Protein AF-0000000081155777 (afdb_homodimer)

Organism: Pinctada imbricata (NCBI:txid66713)

Solvent-accessible surface area (backbone atoms only — not comparable to full-atom values): 30854 Å² total; per-residue (Å²): 128,38,74,30,53,82,34,31,33,40,33,30,37,28,38,47,44,48,27,27,37,28,52,53,52,38,19,73,19,40,14,42,28,42,37,20,16,66,50,59,74,41,38,55,77,50,60,86,44,71,44,51,45,79,44,73,43,52,61,75,35,65,68,56,45,51,59,58,55,69,72,50,80,69,52,39,26,40,36,45,49,47,66,69,83,55,81,30,42,64,82,67,52,45,69,68,57,51,52,50,44,39,37,45,40,33,49,22,50,53,55,51,46,55,64,43,48,63,44,14,52,72,71,63,20,33,26,38,37,38,57,38,30,35,49,3,60,81,32,45,37,65,41,22,16,65,33,11,14,29,23,6,17,37,45,0,35,27,18,6,48,12,49,59,30,48,90,45,48,31,41,20,29,32,42,17,41,61,63,47,63,29,65,69,49,51,52,55,30,60,69,39,98,50,34,68,60,41,46,50,53,58,40,69,70,29,89,82,66,52,68,42,47,26,56,61,54,18,52,52,50,46,44,61,60,20,68,68,33,59,74,69,40,81,38,53,36,33,54,44,46,66,45,77,71,78,64,59,67,62,68,48,72,70,72,75,76,72,76,69,77,73,57,78,69,74,77,78,72,77,72,81,79,71,84,70,85,78,82,88,79,90,90,84,86,80,85,76,89,78,88,86,135,130,39,73,30,54,83,34,30,35,40,33,32,36,27,37,47,42,48,26,27,36,28,51,52,52,36,19,73,20,41,16,41,28,42,36,19,16,68,49,59,75,42,38,54,77,49,61,86,44,72,43,52,45,77,44,72,43,53,62,75,34,65,68,55,44,52,57,58,53,70,73,49,80,69,52,39,27,41,36,46,50,46,66,67,82,54,84,28,41,64,82,67,53,46,70,68,57,50,51,49,43,39,38,43,40,34,49,21,50,53,56,51,46,53,63,45,48,63,44,14,52,73,73,64,20,31,25,39,38,36,57,39,28,35,48,3,62,81,32,45,37,64,41,21,16,66,32,10,14,29,22,6,17,36,46,1,34,26,17,6,46,12,49,58,29,49,89,44,49,31,41,20,30,31,41,17,41,61,64,47,62,29,66,69,48,50,51,54,30,62,70,40,97,49,34,71,61,43,45,49,52,59,40,70,70,29,89,83,66,53,66,43,45,25,56,62,53,17,52,52,50,45,46,60,62,20,68,66,32,58,75,70,38,81,40,53,37,34,56,43,45,66,45,77,71,80,66,60,66,62,70,47,71,69,69,74,74,69,74,67,74,72,58,76,67,77,75,79,71,74,72,76,75,70,81,73,82,79,73,80,78,82,84,82,83,79,85,86,81,74,86,85,132

pLDDT: mean 81.3, std 27.98, range [16.39, 98.94]

InterPro domains:
  IPR002347 Short-chain dehydrogenase/reductase SDR [PF13561] (15-229)
  IPR002347 Short-chain dehydrogenase/reductase SDR [PR00080] (73-84)
  IPR002347 Short-chain dehydrogenase/reductase SDR [PR00080] (126-134)
  IPR002347 Short-chain dehydrogenase/reductase SDR [PR00080] (147-166)
  IPR002347 Short-chain dehydrogenase/reductase SDR [PR00081] (8-25)
  IPR002347 Short-chain dehydrogenase/reductase SDR [PR00081] (73-84)
  IPR002347 Short-chain dehydrogenase/reductase SDR [PR00081] (120-136)
  IPR002347 Short-chain dehydrogenase/reductase SDR [PR00081] (147-166)
  IPR002347 Short-chain dehydrogenase/reductase SDR [PR00081] (168-185)
  IPR002347 Short-chain dehydrogenase/reductase SDR [PR00081] (207-227)
  IPR020904 Short-chain dehydrogenase/reductase, conserved site [PS00061] (134-162)
  IPR036291 NAD(P)-binding domain superfamily [SSF51735] (5-228)
  IPR051122 SDR DHRS6-like [PTHR43477] (1-230)

Sequence (586 aa):
MGRLDGKVVVLSAAGQGIGRASAVAMAKEGAKVYATDINGELLKTLNGVQGIETHVLDVTKTDDVKAFLSKIDRIDVLFNCAGFVFNGTILDTEEKDWDFSFDLNVKSMWRTCKEVIPKMKKQGGGSIINMSSVASSKKGAPNRCVYGATKAAVIGLTKAMAADFVTDQIRCNCVCPGTVDTPSLQDRINALPDPTQARKDFESRQRIGRFCTAEEVANLVVFLASDEHVSAATSAGDILSTQHGRQSTSPYRLSRSTFGHNGPKPGHEDRPEGLPRTPKSLTSLSPNSNMKRMGRLDGKVVVLSAAGQGIGRASAVAMAKEGAKVYATDINGELLKTLNGVQGIETHVLDVTKTDDVKAFLSKIDRIDVLFNCAGFVFNGTILDTEEKDWDFSFDLNVKSMWRTCKEVIPKMKKQGGGSIINMSSVASSKKGAPNRCVYGATKAAVIGLTKAMAADFVTDQIRCNCVCPGTVDTPSLQDRINALPDPTQARKDFESRQRIGRFCTAEEVANLVVFLASDEHVSAATSAGDILSTQHGRQSTSPYRLSRSTFGHNGPKPGHEDRPEGLPRTPKSLTSLSPNSNMKR

Radius of gyration: 32.8 Å; Cα contacts (8 Å, |Δi|>4): 1182; chains: 2; bounding box: 137×126×71 Å

Nearest PDB structures (foldseek):
  2ag5-assembly1_D  TM=9.775E-01  e=7.693E-37  Homo sapiens
  8xwk-assembly1_A  TM=9.699E-01  e=6.962E-34  Herbaspirillum huttiense
  8y11-assembly2_B  TM=9.830E-01  e=3.034E-33  Herbaspirillum huttiense
  8y4b-assembly1_A  TM=9.631E-01  e=1.910E-32  Herbaspirillum huttiense
  8y11-assembly3_C  TM=9.743E-01  e=3.317E-32  Herbaspirillum huttiense

Foldseek 3Di:
DFLQAPAEEEEEPCLWFLNVLLQLLNVVSHYQYEYEYLDPVSCVVCPPRPNYDYDHADLLDLVRLLVVLVVPQAHAEYEYDWADFQFADPVPDDPVNLVVRLSTQPVSCVSNCVNHVVSQLVVQEHEYEHEAACLEPVDPDPRRHSNRPSSNNRLVVQQVVLVVCVVSHYAGEYEHEYAEPIPNVLVVLVPDPHSVVSVVVSQVPQPVSDHHYSNLSSVVSSCRRGCVCVVVPPARSWYAYPRVPDRPGPRPPPPPPPPVCVVPPPDPPPPDDDPDPDDDDDDDPDDDDDDDD/DFLQAPAEEEEEPCLWFLNVLLQLLNVVSHYQYEYEYLDPVSCCVCPPRPNYDYDRADLLDLVRLLVVLVVPQAHAEYEYDWADFQFADPVPDDPVNLVVRLSTQPVSCVSNCVNHVVSQLVVQEHEYEHEAACLEPVDPDPRRHSNRPSSNNRLVVQQVVCVVCVVSHYAGEYEHEYAEPIPNSLVVLVPDPHSVVSVVVSQVPQPVSDHHYSNLSSVVSSCRRGCVCVVVPPARSWYAYPRPPDRPGPRPPPPPPCPVCVVVPPDPPPPDPDPDDPDDDDDDDDDDDDDDD

Secondary structure (DSSP, 8-state):
--TTTT-EEEES--SSHHHHHHHHHHHHTT-EEEEEES-HHHHGGGTT-TTEEEEE--TT-HHHHHHHHHT-S--SEEEE-------B-GGG--HHHHHHHHIIIIIHHHHHHHHHHHHHHHHT-EEEEEE--SBTTTB--TTBHHHHHHHHHHHHHHHHHHHHHGGGTEEEEEEE--SEE-HHHHHHHHHSS-HHHHHHHHHHT-TTSSPEEHHHHHHHHHHHHSTHHHHH---TT-EEE--SS---------------------------S--------------------/--TTTT-EEEES--SSHHHHHHHHHHHHTT-EEEEEES-HHHHGGGTT-TTEEEEE--TT-HHHHHHHHHT-S--SEEEE-------B-GGG--HHHHHHHHIIIIIHHHHHHHHHHHHHHHHT-EEEEEE--SBTTTB--TTBHHHHHHHHHHHHHHHHHHHHHGGGTEEEEEEE--SEE-HHHHHHHHHSS-HHHHHHHHHHT-TTSSPEEHHHHHHHHHHHHSTHHHHH---TT-EEE--SS------------------------------------------------

Structure (mmCIF, N/CA/C/O backbone):
data_AF-0000000081155777-model_v1
#
loop_
_entity.id
_entity.type
_entity.pdbx_description
1 polymer 'Dehydrogenase/reductase SDR family member 6'
#
loop_
_atom_site.group_PDB
_atom_site.id
_atom_site.type_symbol
_atom_site.label_atom_id
_atom_site.label_alt_id
_atom_site.label_comp_id
_atom_site.label_asym_id
_atom_site.label_entity_id
_atom_site.label_seq_id
_atom_site.pdbx_PDB_ins_code
_atom_site.Cartn_x
_atom_site.Cartn_y
_atom_site.Cartn_z
_atom_site.occupancy
_atom_site.B_iso_or_equiv
_atom_site.auth_seq_id
_atom_site.auth_comp_id
_atom_site.auth_asym_id
_atom_site.auth_atom_id
_atom_site.pdbx_PDB_model_num
ATOM 1 N N . MET A 1 1 ? 5.086 -38.594 -5.727 1 76.31 1 MET A N 1
ATOM 2 C CA . MET A 1 1 ? 4.348 -37.562 -6.449 1 76.31 1 MET A CA 1
ATOM 3 C C . MET A 1 1 ? 4.77 -36.188 -5.992 1 76.31 1 MET A C 1
ATOM 5 O O . MET A 1 1 ? 5.176 -36 -4.844 1 76.31 1 MET A O 1
ATOM 9 N N . GLY A 1 2 ? 4.941 -35.312 -7.016 1 90.62 2 GLY A N 1
ATOM 10 C CA . GLY A 1 2 ? 5.441 -34 -6.645 1 90.62 2 GLY A CA 1
ATOM 11 C C . GLY A 1 2 ? 4.5 -33.25 -5.73 1 90.62 2 GLY A C 1
ATOM 12 O O . GLY A 1 2 ? 3.314 -33.562 -5.645 1 90.62 2 GLY A O 1
ATOM 13 N N . ARG A 1 3 ? 4.914 -32.375 -4.984 1 94.56 3 ARG A N 1
ATOM 14 C CA . ARG A 1 3 ? 4.18 -31.609 -3.986 1 94.56 3 ARG A CA 1
ATOM 15 C C . ARG A 1 3 ? 3.016 -30.859 -4.621 1 94.56 3 ARG A C 1
ATOM 17 O O . ARG A 1 3 ? 2.102 -30.406 -3.922 1 94.56 3 ARG A O 1
ATOM 24 N N . LEU A 1 4 ? 2.998 -30.719 -5.953 1 97.81 4 LEU A N 1
ATOM 25 C CA . LEU A 1 4 ? 1.962 -29.969 -6.648 1 97.81 4 LEU A CA 1
ATOM 26 C C . LEU A 1 4 ? 1.293 -30.812 -7.723 1 97.81 4 LEU A C 1
ATOM 28 O O . LEU A 1 4 ? 0.782 -30.281 -8.711 1 97.81 4 LEU A O 1
ATOM 32 N N . ASP A 1 5 ? 1.412 -32.125 -7.512 1 97.06 5 ASP A N 1
ATOM 33 C CA . ASP A 1 5 ? 0.818 -33.062 -8.477 1 97.06 5 ASP A CA 1
ATOM 34 C C . ASP A 1 5 ? -0.672 -32.781 -8.656 1 97.06 5 ASP A C 1
ATOM 36 O O . ASP A 1 5 ? -1.417 -32.688 -7.676 1 97.06 5 ASP A O 1
ATOM 40 N N . GLY A 1 6 ? -1.042 -32.562 -9.906 1 96.06 6 GLY A N 1
ATOM 41 C CA . GLY A 1 6 ? -2.445 -32.375 -10.234 1 96.06 6 GLY A CA 1
ATOM 42 C C . GLY A 1 6 ? -2.898 -30.922 -10.094 1 96.06 6 GLY A C 1
ATOM 43 O O . GLY A 1 6 ? -4.031 -30.578 -10.445 1 96.06 6 GLY A O 1
ATOM 44 N N . LYS A 1 7 ? -2.09 -30.031 -9.656 1 97.94 7 LYS A N 1
ATOM 45 C CA . LYS A 1 7 ? -2.465 -28.625 -9.477 1 97.94 7 LYS A CA 1
ATOM 46 C C . LYS A 1 7 ? -2.301 -27.844 -10.766 1 97.94 7 LYS A C 1
ATOM 48 O O . LYS A 1 7 ? -1.364 -28.078 -11.531 1 97.94 7 LYS A O 1
ATOM 53 N N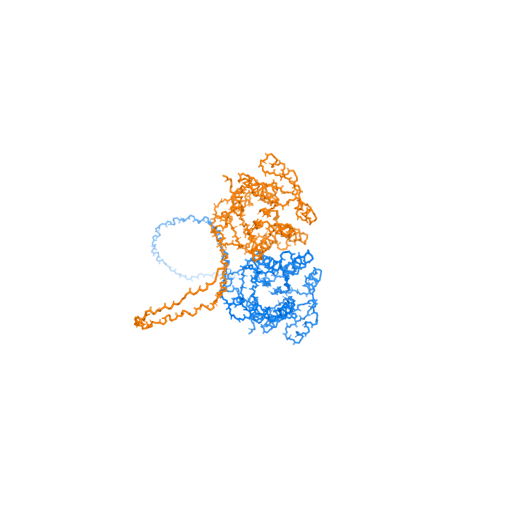 . VAL A 1 8 ? -3.195 -26.938 -10.984 1 98.81 8 VAL A N 1
ATOM 54 C CA . VAL A 1 8 ? -3.125 -26 -12.094 1 98.81 8 VAL A CA 1
ATOM 55 C C . VAL A 1 8 ? -2.654 -24.641 -11.594 1 98.81 8 VAL A C 1
ATOM 57 O O . VAL A 1 8 ? -3.277 -24.047 -10.703 1 98.81 8 VAL A O 1
ATOM 60 N N . VAL A 1 9 ? -1.564 -24.141 -12.188 1 98.88 9 VAL A N 1
ATOM 61 C CA . VAL A 1 9 ? -0.911 -22.906 -11.734 1 98.88 9 VAL A CA 1
ATOM 62 C C . VAL A 1 9 ? -0.937 -21.875 -12.844 1 98.88 9 VAL A C 1
ATOM 64 O O . VAL A 1 9 ? -0.709 -22.188 -14.016 1 98.88 9 VAL A O 1
ATOM 67 N N . VAL A 1 10 ? -1.254 -20.641 -12.492 1 98.94 10 VAL A N 1
ATOM 68 C CA . VAL A 1 10 ? -1.062 -19.484 -13.352 1 98.94 10 VAL A CA 1
ATOM 69 C C . VAL A 1 10 ? -0.068 -18.516 -12.711 1 98.94 10 VAL A C 1
ATOM 71 O O . VAL A 1 10 ? -0.162 -18.219 -11.516 1 98.94 10 VAL A O 1
ATOM 74 N N . LEU A 1 11 ? 0.939 -18.094 -13.469 1 98.81 11 LEU A N 1
ATOM 75 C CA . LEU A 1 11 ? 1.832 -17.078 -12.906 1 98.81 11 LEU A CA 1
ATOM 76 C C . LEU A 1 11 ? 2.217 -16.062 -13.961 1 98.81 11 LEU A C 1
ATOM 78 O O . LEU A 1 11 ? 2.188 -16.344 -15.164 1 98.81 11 LEU A O 1
ATOM 82 N N . SER A 1 12 ? 2.48 -14.812 -13.523 1 98.88 12 SER A N 1
ATOM 83 C CA . SER A 1 12 ? 2.902 -13.719 -14.383 1 98.88 12 SER A CA 1
ATOM 84 C C . SER A 1 12 ? 4.41 -13.492 -14.297 1 98.88 12 SER A C 1
ATOM 86 O O . SER A 1 12 ? 5.051 -13.922 -13.336 1 98.88 12 SER A O 1
ATOM 88 N N . ALA A 1 13 ? 4.957 -12.836 -15.336 1 98.69 13 ALA A N 1
ATOM 89 C CA . ALA A 1 13 ? 6.367 -12.484 -15.422 1 98.69 13 ALA A CA 1
ATOM 90 C C . ALA A 1 13 ? 7.254 -13.719 -15.336 1 98.69 13 ALA A C 1
ATOM 92 O O . ALA A 1 13 ? 8.188 -13.766 -14.531 1 98.69 13 ALA A O 1
ATOM 93 N N . ALA A 1 14 ? 6.957 -14.734 -16.172 1 98.75 14 ALA A N 1
ATOM 94 C CA . ALA A 1 14 ? 7.625 -16.031 -16.094 1 98.75 14 ALA A CA 1
ATOM 95 C C . ALA A 1 14 ? 8.859 -16.062 -17 1 98.75 14 ALA A C 1
ATOM 97 O O . ALA A 1 14 ? 9.578 -17.062 -17.031 1 98.75 14 ALA A O 1
ATOM 98 N N . GLY A 1 15 ? 9.125 -14.992 -17.688 1 98.19 15 GLY A N 1
ATOM 99 C CA . GLY A 1 15 ? 10.141 -15.008 -18.734 1 98.19 15 GLY A CA 1
ATOM 100 C C . GLY A 1 15 ? 11.555 -15.023 -18.188 1 98.19 15 GLY A C 1
ATOM 101 O O . GLY A 1 15 ? 12.492 -15.43 -18.875 1 98.19 15 GLY A O 1
ATOM 102 N N . GLN A 1 16 ? 11.758 -14.562 -16.984 1 96.56 16 GLN A N 1
ATOM 103 C CA . GLN A 1 16 ? 13.086 -14.508 -16.391 1 96.56 16 GLN A CA 1
ATOM 104 C C . GLN A 1 16 ? 13.008 -14.406 -14.867 1 96.56 16 GLN A C 1
ATOM 106 O O . GLN A 1 16 ? 11.914 -14.336 -14.305 1 96.56 16 GLN A O 1
ATOM 111 N N . GLY A 1 17 ? 14.117 -14.555 -14.25 1 97.56 17 GLY A N 1
ATOM 112 C CA . GLY A 1 17 ? 14.234 -14.266 -12.828 1 97.56 17 GLY A CA 1
ATOM 113 C C . GLY A 1 17 ? 13.398 -15.188 -11.961 1 97.56 17 GLY A C 1
ATOM 114 O O . GLY A 1 17 ? 13.406 -16.406 -12.148 1 97.56 17 GLY A O 1
ATOM 115 N N . ILE A 1 18 ? 12.75 -14.562 -11 1 97.75 18 ILE A N 1
ATOM 116 C CA . ILE A 1 18 ? 11.992 -15.297 -9.992 1 97.75 18 ILE A CA 1
ATOM 117 C C . ILE A 1 18 ? 10.828 -16.031 -10.648 1 97.75 18 ILE A C 1
ATOM 119 O O . ILE A 1 18 ? 10.547 -17.188 -10.328 1 97.75 18 ILE A O 1
ATOM 123 N N . GLY A 1 19 ? 10.172 -15.344 -11.586 1 98.69 19 GLY A N 1
ATOM 124 C CA . GLY A 1 19 ? 9.039 -15.953 -12.266 1 98.69 19 GLY A CA 1
ATOM 125 C C . GLY A 1 19 ? 9.406 -17.219 -13.023 1 98.69 19 GLY A C 1
ATOM 126 O O . GLY A 1 19 ? 8.734 -18.234 -12.898 1 98.69 19 GLY A O 1
ATOM 127 N N . ARG A 1 20 ? 10.484 -17.141 -13.742 1 98.75 20 ARG A N 1
ATOM 128 C CA . ARG A 1 20 ? 10.93 -18.297 -14.5 1 98.75 20 ARG A CA 1
ATOM 129 C C . ARG A 1 20 ? 11.312 -19.438 -13.57 1 98.75 20 ARG A C 1
ATOM 131 O O . ARG A 1 20 ? 10.914 -20.594 -13.781 1 98.75 20 ARG A O 1
ATOM 138 N N . ALA A 1 21 ? 12.109 -19.109 -12.539 1 98.56 21 ALA A N 1
ATOM 139 C CA . ALA A 1 21 ? 12.531 -20.125 -11.57 1 98.56 21 ALA A CA 1
ATOM 140 C C . ALA A 1 21 ? 11.32 -20.781 -10.914 1 98.56 21 ALA A C 1
ATOM 142 O O . ALA A 1 21 ? 11.312 -22 -10.695 1 98.56 21 ALA A O 1
ATOM 143 N N . SER A 1 22 ? 10.32 -20 -10.617 1 98.75 22 SER A N 1
ATOM 144 C CA . SER A 1 22 ? 9.117 -20.531 -9.969 1 98.75 22 SER A CA 1
ATOM 145 C C . SER A 1 22 ? 8.328 -21.422 -10.914 1 98.75 22 SER A C 1
ATOM 147 O O . SER A 1 22 ? 7.832 -22.484 -10.508 1 98.75 22 SER A O 1
ATOM 149 N N . ALA A 1 23 ? 8.219 -21.016 -12.156 1 98.88 23 ALA A N 1
ATOM 150 C CA . ALA A 1 23 ? 7.523 -21.828 -13.148 1 98.88 23 ALA A CA 1
ATOM 151 C C . ALA A 1 23 ? 8.164 -23.203 -13.266 1 98.88 23 ALA A C 1
ATOM 153 O O . ALA A 1 23 ? 7.469 -24.234 -13.211 1 98.88 23 ALA A O 1
ATOM 154 N N . VAL A 1 24 ? 9.453 -23.203 -13.375 1 98.75 24 VAL A N 1
ATOM 155 C CA . VAL A 1 24 ? 10.195 -24.453 -13.547 1 98.75 24 VAL A CA 1
ATOM 156 C C . VAL A 1 24 ? 10.062 -25.312 -12.289 1 98.75 24 VAL A C 1
ATOM 158 O O . VAL A 1 24 ? 9.812 -26.516 -12.383 1 98.75 24 VAL A O 1
ATOM 161 N N . ALA A 1 25 ? 10.219 -24.688 -11.141 1 98.62 25 ALA A N 1
ATOM 162 C CA . ALA A 1 25 ? 10.156 -25.422 -9.875 1 98.62 25 ALA A CA 1
ATOM 163 C C . ALA A 1 25 ? 8.781 -26.047 -9.68 1 98.62 25 ALA A C 1
ATOM 165 O O . ALA A 1 25 ? 8.672 -27.203 -9.242 1 98.62 25 ALA A O 1
ATOM 166 N N . MET A 1 26 ? 7.715 -25.328 -9.984 1 98.75 26 MET A N 1
ATOM 167 C CA . MET A 1 26 ? 6.363 -25.844 -9.781 1 98.75 26 MET A CA 1
ATOM 168 C C . MET A 1 26 ? 6.051 -26.953 -10.773 1 98.75 26 MET A C 1
ATOM 170 O O . MET A 1 26 ? 5.395 -27.938 -10.422 1 98.75 26 MET A O 1
ATOM 174 N N . ALA A 1 27 ? 6.531 -26.844 -11.969 1 98.62 27 ALA A N 1
ATOM 175 C CA . ALA A 1 27 ? 6.359 -27.906 -12.953 1 98.62 27 ALA A CA 1
ATOM 176 C C . ALA A 1 27 ? 7.078 -29.172 -12.523 1 98.62 27 ALA A C 1
ATOM 178 O O . ALA A 1 27 ? 6.535 -30.281 -12.648 1 98.62 27 ALA A O 1
ATOM 179 N N . LYS A 1 28 ? 8.25 -29 -12.016 1 98.19 28 LYS A N 1
ATOM 180 C CA . LYS A 1 28 ? 9.039 -30.125 -11.531 1 98.19 28 LYS A CA 1
ATOM 181 C C . LYS A 1 28 ? 8.305 -30.875 -10.422 1 98.19 28 LYS A C 1
ATOM 183 O O . LYS A 1 28 ? 8.469 -32.094 -10.266 1 98.19 28 LYS A O 1
ATOM 188 N N . GLU A 1 29 ? 7.504 -30.156 -9.734 1 98.12 29 GLU A N 1
ATOM 189 C CA . GLU A 1 29 ? 6.758 -30.734 -8.625 1 98.12 29 GLU A CA 1
ATOM 190 C C . GLU A 1 29 ? 5.43 -31.328 -9.094 1 98.12 29 GLU A C 1
ATOM 192 O O . GLU A 1 29 ? 4.594 -31.719 -8.281 1 98.12 29 GLU A O 1
ATOM 197 N N . GLY A 1 30 ? 5.137 -31.281 -10.383 1 98.19 30 GLY A N 1
ATOM 198 C CA . GLY A 1 30 ? 4.016 -32.031 -10.93 1 98.19 30 GLY A CA 1
ATOM 199 C C . GLY A 1 30 ? 2.861 -31.141 -11.359 1 98.19 30 GLY A C 1
ATOM 200 O O . GLY A 1 30 ? 1.842 -31.641 -11.852 1 98.19 30 GLY A O 1
ATOM 201 N N . ALA A 1 31 ? 2.977 -29.844 -11.297 1 98.62 31 ALA A N 1
ATOM 202 C CA . ALA A 1 31 ? 1.897 -28.922 -11.648 1 98.62 31 ALA A CA 1
ATOM 203 C C . ALA A 1 31 ? 1.806 -28.734 -13.164 1 98.62 31 ALA A C 1
ATOM 205 O O . ALA A 1 31 ? 2.797 -28.906 -13.875 1 98.62 31 ALA A O 1
ATOM 206 N N . LYS A 1 32 ? 0.626 -28.484 -13.609 1 98.69 32 LYS A N 1
ATOM 207 C CA . LYS A 1 32 ? 0.442 -27.844 -14.914 1 98.69 32 LYS A CA 1
ATOM 208 C C . LYS A 1 32 ? 0.545 -26.328 -14.789 1 98.69 32 LYS A C 1
ATOM 210 O O . LYS A 1 32 ? -0.284 -25.688 -14.141 1 98.69 32 LYS A O 1
ATOM 215 N N . VAL A 1 33 ? 1.52 -25.766 -15.469 1 98.88 33 VAL A N 1
ATOM 216 C CA . VAL A 1 33 ? 1.831 -24.359 -15.242 1 98.88 33 VAL A CA 1
ATOM 217 C C . VAL A 1 33 ? 1.502 -23.547 -16.5 1 98.88 33 VAL A C 1
ATOM 219 O O . VAL A 1 33 ? 2.037 -23.828 -17.578 1 98.88 33 VAL A O 1
ATOM 222 N N . TYR A 1 34 ? 0.561 -22.609 -16.391 1 98.88 34 TYR A N 1
ATOM 223 C CA . TYR A 1 34 ? 0.386 -21.547 -17.375 1 98.88 34 TYR A CA 1
ATOM 224 C C . TYR A 1 34 ? 1.299 -20.375 -17.078 1 98.88 34 TYR A C 1
ATOM 226 O O . TYR A 1 34 ? 1.019 -19.578 -16.172 1 98.88 34 TYR A O 1
ATOM 234 N N . ALA A 1 35 ? 2.383 -20.312 -17.812 1 98.94 35 ALA A N 1
ATOM 235 C CA . ALA A 1 35 ? 3.408 -19.297 -17.625 1 98.94 35 ALA A CA 1
ATOM 236 C C . ALA A 1 35 ? 3.184 -18.109 -18.547 1 98.94 35 ALA A C 1
ATOM 238 O O . ALA A 1 35 ? 3.176 -18.266 -19.781 1 98.94 35 ALA A O 1
ATOM 239 N N . THR A 1 36 ? 3.002 -16.859 -17.953 1 98.94 36 THR A N 1
ATOM 240 C CA . THR A 1 36 ? 2.711 -15.695 -18.797 1 98.94 36 THR A CA 1
ATOM 241 C C . THR A 1 36 ? 3.797 -14.633 -18.641 1 98.94 36 THR A C 1
ATOM 243 O O . THR A 1 36 ? 4.496 -14.594 -17.625 1 98.94 36 THR A O 1
ATOM 246 N N . ASP A 1 37 ? 3.975 -13.898 -19.609 1 98.81 37 ASP A N 1
ATOM 247 C CA . ASP A 1 37 ? 4.848 -12.727 -19.672 1 98.81 37 ASP A CA 1
ATOM 248 C C . ASP A 1 37 ? 4.473 -11.82 -20.844 1 98.81 37 ASP A C 1
ATOM 250 O O . ASP A 1 37 ? 3.922 -12.281 -21.844 1 98.81 37 ASP A O 1
ATOM 254 N N . ILE A 1 38 ? 4.723 -10.547 -20.656 1 98.69 38 ILE A N 1
ATOM 255 C CA . ILE A 1 38 ? 4.461 -9.641 -21.766 1 98.69 38 ILE A CA 1
ATOM 256 C C . ILE A 1 38 ? 5.516 -9.836 -22.844 1 98.69 38 ILE A C 1
ATOM 258 O O . ILE A 1 38 ? 5.25 -9.594 -24.031 1 98.69 38 ILE A O 1
ATOM 262 N N . ASN A 1 39 ? 6.707 -10.305 -22.5 1 98.31 39 ASN A N 1
ATOM 263 C CA . ASN A 1 39 ? 7.812 -10.539 -23.438 1 98.31 39 ASN A CA 1
ATOM 264 C C . ASN A 1 39 ? 7.805 -11.969 -23.969 1 98.31 39 ASN A C 1
ATOM 266 O O . ASN A 1 39 ? 8.336 -12.875 -23.328 1 98.31 39 ASN A O 1
ATOM 270 N N . GLY A 1 40 ? 7.355 -12.125 -25.188 1 98.19 40 GLY A N 1
ATOM 271 C CA . GLY A 1 40 ? 7.266 -13.445 -25.797 1 98.19 40 GLY A CA 1
ATOM 272 C C . GLY A 1 40 ? 8.617 -14.078 -26.047 1 98.19 40 GLY A C 1
ATOM 273 O O . GLY A 1 40 ? 8.75 -15.305 -26.016 1 98.19 40 GLY A O 1
ATOM 274 N N . GLU A 1 41 ? 9.633 -13.25 -26.266 1 98.38 41 GLU A N 1
ATOM 275 C CA . GLU A 1 41 ? 10.969 -13.773 -26.531 1 98.38 41 GLU A CA 1
ATOM 276 C C . GLU A 1 41 ? 11.547 -14.445 -25.281 1 98.38 41 GLU A C 1
ATOM 278 O O . GLU A 1 41 ? 12.172 -15.508 -25.375 1 98.38 41 GLU A O 1
ATOM 283 N N . LEU A 1 42 ? 11.32 -13.883 -24.109 1 98 42 LEU A N 1
ATOM 284 C CA . LEU A 1 42 ? 11.805 -14.469 -22.859 1 98 42 LEU A CA 1
ATOM 285 C C . LEU A 1 42 ? 11.07 -15.766 -22.562 1 98 42 LEU A C 1
ATOM 287 O O . LEU A 1 42 ? 11.656 -16.688 -21.984 1 98 42 LEU A O 1
ATOM 291 N N . LEU A 1 43 ? 9.859 -15.898 -22.984 1 98.56 43 LEU A N 1
ATOM 292 C CA . LEU A 1 43 ? 9.047 -17.078 -22.703 1 98.56 43 LEU A CA 1
ATOM 293 C C . LEU A 1 43 ? 9.586 -18.297 -23.453 1 98.56 43 LEU A C 1
ATOM 295 O O . LEU A 1 43 ? 9.352 -19.438 -23.047 1 98.56 43 LEU A O 1
ATOM 299 N N . LYS A 1 44 ? 10.266 -18.031 -24.5 1 97.94 44 LYS A N 1
ATOM 300 C CA . LYS A 1 44 ? 10.781 -19.125 -25.328 1 97.94 44 LYS A CA 1
ATOM 301 C C . LYS A 1 44 ? 11.75 -20 -24.547 1 97.94 44 LYS A C 1
ATOM 303 O O . LYS A 1 44 ? 11.93 -21.172 -24.859 1 97.94 44 LYS A O 1
ATOM 308 N N . THR A 1 45 ? 12.328 -19.391 -23.531 1 96.06 45 THR A N 1
ATOM 309 C CA . THR A 1 45 ? 13.266 -20.141 -22.703 1 96.06 45 THR A CA 1
ATOM 310 C C . THR A 1 45 ? 12.547 -21.266 -21.938 1 96.06 45 THR A C 1
ATOM 312 O O . THR A 1 45 ? 13.195 -22.172 -21.422 1 96.06 45 THR A O 1
ATOM 315 N N . LEU A 1 46 ? 11.273 -21.234 -21.859 1 98.31 46 LEU A N 1
ATOM 316 C CA . LEU A 1 46 ? 10.484 -22.219 -21.141 1 98.31 46 LEU A CA 1
ATOM 317 C C . LEU A 1 46 ? 9.898 -23.25 -22.094 1 98.31 46 LEU A C 1
ATOM 319 O O . LEU A 1 46 ? 9.273 -24.234 -21.672 1 98.31 46 LEU A O 1
ATOM 323 N N . ASN A 1 47 ? 10.156 -22.969 -23.328 1 93.94 47 ASN A N 1
ATOM 324 C CA . ASN A 1 47 ? 9.633 -23.906 -24.312 1 93.94 47 ASN A CA 1
ATOM 325 C C . ASN A 1 47 ? 10.227 -25.297 -24.109 1 93.94 47 ASN A C 1
ATOM 327 O O . ASN A 1 47 ? 11.43 -25.453 -23.922 1 93.94 47 ASN A O 1
ATOM 331 N N . GLY A 1 48 ? 9.367 -26.359 -24.109 1 92.81 48 GLY A N 1
ATOM 332 C CA . GLY A 1 48 ? 9.828 -27.75 -24 1 92.81 48 GLY A CA 1
ATOM 333 C C . GLY A 1 48 ? 9.914 -28.234 -22.578 1 92.81 48 GLY A C 1
ATOM 334 O O . GLY A 1 48 ? 10.125 -29.438 -22.344 1 92.81 48 GLY A O 1
ATOM 335 N N . VAL A 1 49 ? 9.836 -27.328 -21.641 1 96.75 49 VAL A N 1
ATOM 336 C CA . VAL A 1 49 ? 9.789 -27.781 -20.25 1 96.75 49 VAL A CA 1
ATOM 337 C C . VAL A 1 49 ? 8.461 -28.469 -19.984 1 96.75 49 VAL A C 1
ATOM 339 O O . VAL A 1 49 ? 7.391 -27.891 -20.156 1 96.75 49 VAL A O 1
ATOM 342 N N . GLN A 1 50 ? 8.539 -29.719 -19.578 1 97.38 50 GLN A N 1
ATOM 343 C CA . GLN A 1 50 ? 7.336 -30.5 -19.344 1 97.38 50 GLN A CA 1
ATOM 344 C C . GLN A 1 50 ? 6.449 -29.859 -18.281 1 97.38 50 GLN A C 1
ATOM 346 O O . GLN A 1 50 ? 6.934 -29.422 -17.234 1 97.38 50 GLN A O 1
ATOM 351 N N . GLY A 1 51 ? 5.203 -29.734 -18.578 1 98.19 51 GLY A N 1
ATOM 352 C CA . GLY A 1 51 ? 4.234 -29.219 -17.625 1 98.19 51 GLY A CA 1
ATOM 353 C C . GLY A 1 51 ? 4 -27.734 -17.734 1 98.19 51 GLY A C 1
ATOM 354 O O . GLY A 1 51 ? 3.143 -27.172 -17.047 1 98.19 51 GLY A O 1
ATOM 355 N N . ILE A 1 52 ? 4.734 -27.078 -18.656 1 98.81 52 ILE A N 1
ATOM 356 C CA . ILE A 1 52 ? 4.605 -25.625 -18.766 1 98.81 52 ILE A CA 1
ATOM 357 C C . ILE A 1 52 ? 4.004 -25.266 -20.125 1 98.81 52 ILE A C 1
ATOM 359 O O . ILE A 1 52 ? 4.445 -25.75 -21.156 1 98.81 52 ILE A O 1
ATOM 363 N N . GLU A 1 53 ? 2.996 -24.516 -20.109 1 98.44 53 GLU A N 1
ATOM 364 C CA . GLU A 1 53 ? 2.428 -23.844 -21.281 1 98.44 53 GLU A CA 1
ATOM 365 C C . GLU A 1 53 ? 2.631 -22.328 -21.188 1 98.44 53 GLU A C 1
ATOM 367 O O . GLU A 1 53 ? 2.301 -21.703 -20.188 1 98.44 53 GLU A O 1
ATOM 372 N N . THR A 1 54 ? 3.176 -21.703 -22.25 1 98.69 54 THR A N 1
ATOM 373 C CA . THR A 1 54 ? 3.496 -20.281 -22.219 1 98.69 54 THR A CA 1
ATOM 374 C C . THR A 1 54 ? 2.424 -19.453 -22.922 1 98.69 54 THR A C 1
ATOM 376 O O . THR A 1 54 ? 1.824 -19.922 -23.906 1 98.69 54 THR A O 1
ATOM 379 N N . HIS A 1 55 ? 2.135 -18.219 -22.422 1 98.62 55 HIS A N 1
ATOM 380 C CA . HIS A 1 55 ? 1.201 -17.266 -23.016 1 98.62 55 HIS A CA 1
ATOM 381 C C . HIS A 1 55 ? 1.704 -15.836 -22.875 1 98.62 55 HIS A C 1
ATOM 383 O O . HIS A 1 55 ? 2.113 -15.422 -21.781 1 98.62 55 HIS A O 1
ATOM 389 N N . VAL A 1 56 ? 1.713 -15.07 -23.984 1 98.81 56 VAL A N 1
ATOM 390 C CA . VAL A 1 56 ? 1.999 -13.641 -23.891 1 98.81 56 VAL A CA 1
ATOM 391 C C . VAL A 1 56 ? 0.812 -12.914 -23.266 1 98.81 56 VAL A C 1
ATOM 393 O O . VAL A 1 56 ? -0.325 -13.062 -23.719 1 98.81 56 VAL A O 1
ATOM 396 N N . LEU A 1 57 ? 1.049 -12.141 -22.203 1 98.88 57 LEU A N 1
ATOM 397 C CA . LEU A 1 57 ? -0.026 -11.461 -21.484 1 98.88 57 LEU A CA 1
ATOM 398 C C . LEU A 1 57 ? 0.463 -10.141 -20.891 1 98.88 57 LEU A C 1
ATOM 400 O O . LEU A 1 57 ? 1.499 -10.102 -20.234 1 98.88 57 LEU A O 1
ATOM 404 N N . ASP A 1 58 ? -0.204 -9.117 -21.25 1 98.88 58 ASP A N 1
ATOM 405 C CA . ASP A 1 58 ? -0.038 -7.836 -20.562 1 98.88 58 ASP A CA 1
ATOM 406 C C . ASP A 1 58 ? -1.005 -7.711 -19.391 1 98.88 58 ASP A C 1
ATOM 408 O O . ASP A 1 58 ? -2.193 -7.441 -19.578 1 98.88 58 ASP A O 1
ATOM 412 N N . VAL A 1 59 ? -0.476 -7.844 -18.172 1 98.88 59 VAL A N 1
ATOM 413 C CA . VAL A 1 59 ? -1.323 -7.906 -16.984 1 98.88 59 VAL A CA 1
ATOM 414 C C . VAL A 1 59 ? -1.867 -6.516 -16.656 1 98.88 59 VAL A C 1
ATOM 416 O O . VAL A 1 59 ? -2.699 -6.355 -15.766 1 98.88 59 VAL A O 1
ATOM 419 N N . THR A 1 60 ? -1.416 -5.449 -17.375 1 98.69 60 THR A N 1
ATOM 420 C CA . THR A 1 60 ? -1.938 -4.105 -17.156 1 98.69 60 THR A CA 1
ATOM 421 C C . THR A 1 60 ? -3.166 -3.857 -18.031 1 98.69 60 THR A C 1
ATOM 423 O O . THR A 1 60 ? -3.762 -2.779 -17.984 1 98.69 60 THR A O 1
ATOM 426 N N . LYS A 1 61 ? -3.553 -4.805 -18.797 1 98.69 61 LYS A N 1
ATOM 427 C CA . LYS A 1 61 ? -4.738 -4.691 -19.641 1 98.69 61 LYS A CA 1
ATOM 428 C C . LYS A 1 61 ? -5.863 -5.586 -19.125 1 98.69 61 LYS A C 1
ATOM 430 O O . LYS A 1 61 ? -5.816 -6.805 -19.297 1 98.69 61 LYS A O 1
ATOM 435 N N . THR A 1 62 ? -6.871 -4.969 -18.688 1 98.31 62 THR A N 1
ATOM 436 C CA . THR A 1 62 ? -7.977 -5.668 -18.031 1 98.31 62 THR A CA 1
ATOM 437 C C . THR A 1 62 ? -8.625 -6.668 -18.984 1 98.31 62 THR A C 1
ATOM 439 O O . THR A 1 62 ? -8.867 -7.816 -18.609 1 98.31 62 THR A O 1
ATOM 442 N N . ASP A 1 63 ? -8.852 -6.285 -20.156 1 98.25 63 ASP A N 1
ATOM 443 C CA . ASP A 1 63 ? -9.531 -7.145 -21.125 1 98.25 63 ASP A CA 1
ATOM 444 C C . ASP A 1 63 ? -8.664 -8.344 -21.5 1 98.25 63 ASP A C 1
ATOM 446 O O . ASP A 1 63 ? -9.172 -9.445 -21.703 1 98.25 63 ASP A O 1
ATOM 450 N N . ASP A 1 64 ? -7.348 -8.148 -21.594 1 98.62 64 ASP A N 1
ATOM 451 C CA . ASP A 1 64 ? -6.434 -9.25 -21.891 1 98.62 64 ASP A CA 1
ATOM 452 C C . ASP A 1 64 ? -6.426 -10.281 -20.766 1 98.62 64 ASP A C 1
ATOM 454 O O . ASP A 1 64 ? -6.438 -11.484 -21.016 1 98.62 64 ASP A O 1
ATOM 458 N N . VAL A 1 65 ? -6.422 -9.797 -19.547 1 98.81 65 VAL A N 1
ATOM 459 C CA . VAL A 1 65 ? -6.41 -10.672 -18.391 1 98.81 65 VAL A CA 1
ATOM 460 C C . VAL A 1 65 ? -7.699 -11.484 -18.328 1 98.81 65 VAL A C 1
ATOM 462 O O . VAL A 1 65 ? -7.66 -12.711 -18.156 1 98.81 65 VAL A O 1
ATOM 465 N N . LYS A 1 66 ? -8.781 -10.836 -18.547 1 98.44 66 LYS A N 1
ATOM 466 C CA . LYS A 1 66 ? -10.07 -11.516 -18.547 1 98.44 66 LYS A CA 1
ATOM 467 C C . LYS A 1 66 ? -10.133 -12.594 -19.625 1 98.44 66 LYS A C 1
ATOM 469 O O . LYS A 1 66 ? -10.547 -13.727 -19.359 1 98.44 66 LYS A O 1
ATOM 474 N N . ALA A 1 67 ? -9.742 -12.219 -20.797 1 98.69 67 ALA A N 1
ATOM 475 C CA . ALA A 1 67 ? -9.789 -13.141 -21.938 1 98.69 67 ALA A CA 1
ATOM 476 C C . ALA A 1 67 ? -8.898 -14.352 -21.688 1 98.69 67 ALA A C 1
ATOM 478 O O . ALA A 1 67 ? -9.312 -15.492 -21.938 1 98.69 67 ALA A O 1
ATOM 479 N N . PHE A 1 68 ? -7.738 -14.172 -21.219 1 98.81 68 PHE A N 1
ATOM 480 C CA . PHE A 1 68 ? -6.781 -15.25 -20.984 1 98.81 68 PHE A CA 1
ATOM 481 C C . PHE A 1 68 ? -7.297 -16.203 -19.906 1 98.81 68 PHE A C 1
ATOM 483 O O . PHE A 1 68 ? -7.324 -17.406 -20.094 1 98.81 68 PHE A O 1
ATOM 490 N N . LEU A 1 69 ? -7.766 -15.656 -18.75 1 98.81 69 LEU A N 1
ATOM 491 C CA . LEU A 1 69 ? -8.148 -16.469 -17.594 1 98.81 69 LEU A CA 1
ATOM 492 C C . LEU A 1 69 ? -9.477 -17.172 -17.844 1 98.81 69 LEU A C 1
ATOM 494 O O . LEU A 1 69 ? -9.758 -18.219 -17.25 1 98.81 69 LEU A O 1
ATOM 498 N N . SER A 1 70 ? -10.312 -16.609 -18.766 1 98.44 70 SER A N 1
ATOM 499 C CA . SER A 1 70 ? -11.578 -17.25 -19.109 1 98.44 70 SER A CA 1
ATOM 500 C C . SER A 1 70 ? -11.359 -18.609 -19.766 1 98.44 70 SER A C 1
ATOM 502 O O . SER A 1 70 ? -12.234 -19.469 -19.734 1 98.44 70 SER A O 1
ATOM 504 N N . LYS A 1 71 ? -10.18 -18.828 -20.312 1 98.06 71 LYS A N 1
ATOM 505 C CA . LYS A 1 71 ? -9.875 -20.062 -21.047 1 98.06 71 LYS A CA 1
ATOM 506 C C . LYS A 1 71 ? -9.438 -21.172 -20.094 1 98.06 71 LYS A C 1
ATOM 508 O O . LYS A 1 71 ? -9.32 -22.328 -20.5 1 98.06 71 LYS A O 1
ATOM 513 N N . ILE A 1 72 ? -9.117 -20.859 -18.891 1 98.38 72 ILE A N 1
ATOM 514 C CA . ILE A 1 72 ? -8.641 -21.828 -17.906 1 98.38 72 ILE A CA 1
ATOM 515 C C . ILE A 1 72 ? -9.75 -22.125 -16.891 1 98.38 72 ILE A C 1
ATOM 517 O O . ILE A 1 72 ? -10.125 -21.25 -16.094 1 98.38 72 ILE A O 1
ATOM 521 N N . ASP A 1 73 ? -10.258 -23.281 -16.875 1 96.31 73 ASP A N 1
ATOM 522 C CA . ASP A 1 73 ? -11.43 -23.625 -16.078 1 96.31 73 ASP A CA 1
ATOM 523 C C . ASP A 1 73 ? -11.094 -23.703 -14.594 1 96.31 73 ASP A C 1
ATOM 525 O O . ASP A 1 73 ? -11.828 -23.188 -13.758 1 96.31 73 ASP A O 1
ATOM 529 N N . ARG A 1 74 ? -9.992 -24.406 -14.328 1 97.88 74 ARG A N 1
ATOM 530 C CA . ARG A 1 74 ? -9.57 -24.594 -12.945 1 97.88 74 ARG A CA 1
ATOM 531 C C . ARG A 1 74 ? -8.227 -23.938 -12.68 1 97.88 74 ARG A C 1
ATOM 533 O O . ARG A 1 74 ? -7.312 -24.016 -13.508 1 97.88 74 ARG A O 1
ATOM 540 N N . ILE A 1 75 ? -8.148 -23.219 -11.594 1 98.81 75 ILE A N 1
ATOM 541 C CA . ILE A 1 75 ? -6.895 -22.625 -11.148 1 98.81 75 ILE A CA 1
ATOM 542 C C . ILE A 1 75 ? -6.699 -22.891 -9.656 1 98.81 75 ILE A C 1
ATOM 544 O O . ILE A 1 75 ? -7.434 -22.359 -8.82 1 98.81 75 ILE A O 1
ATOM 548 N N . ASP A 1 76 ? -5.699 -23.672 -9.305 1 98.56 76 ASP A N 1
ATOM 549 C CA . ASP A 1 76 ? -5.418 -24.031 -7.922 1 98.56 76 ASP A CA 1
ATOM 550 C C . ASP A 1 76 ? -4.465 -23.031 -7.277 1 98.56 76 ASP A C 1
ATOM 552 O O . ASP A 1 76 ? -4.512 -22.812 -6.062 1 98.56 76 ASP A O 1
ATOM 556 N N . VAL A 1 77 ? -3.564 -22.469 -8.094 1 98.69 77 VAL A N 1
ATOM 557 C CA . VAL A 1 77 ? -2.539 -21.578 -7.59 1 98.69 77 VAL A CA 1
ATOM 558 C C . VAL A 1 77 ? -2.398 -20.375 -8.531 1 98.69 77 VAL A C 1
ATOM 560 O O . VAL A 1 77 ? -2.291 -20.547 -9.742 1 98.69 77 VAL A O 1
ATOM 563 N N . LEU A 1 78 ? -2.482 -19.188 -8 1 98.94 78 LEU A N 1
ATOM 564 C CA . LEU A 1 78 ? -2.146 -17.953 -8.695 1 98.94 78 LEU A CA 1
ATOM 565 C C . LEU A 1 78 ? -0.91 -17.297 -8.078 1 98.94 78 LEU A C 1
ATOM 567 O O . LEU A 1 78 ? -0.878 -17.031 -6.871 1 98.94 78 LEU A O 1
ATOM 571 N N . PHE A 1 79 ? 0.121 -17.156 -8.859 1 98.88 79 PHE A N 1
ATOM 572 C CA . PHE A 1 79 ? 1.307 -16.438 -8.414 1 98.88 79 PHE A CA 1
ATOM 573 C C . PHE A 1 79 ? 1.49 -15.156 -9.211 1 98.88 79 PHE A C 1
ATOM 575 O O . PHE A 1 79 ? 1.898 -15.188 -10.375 1 98.88 79 PHE A O 1
ATOM 582 N N . ASN A 1 80 ? 1.161 -14.039 -8.578 1 98.94 80 ASN A N 1
ATOM 583 C CA . ASN A 1 80 ? 1.39 -12.719 -9.148 1 98.94 80 ASN A CA 1
ATOM 584 C C . ASN A 1 80 ? 2.83 -12.258 -8.938 1 98.94 80 ASN A C 1
ATOM 586 O O . ASN A 1 80 ? 3.16 -11.688 -7.898 1 98.94 80 ASN A O 1
ATOM 590 N N . CYS A 1 81 ? 3.641 -12.422 -10.008 1 98.75 81 CYS A N 1
ATOM 591 C CA . CYS A 1 81 ? 5.074 -12.172 -9.883 1 98.75 81 CYS A CA 1
ATOM 592 C C . CYS A 1 81 ? 5.473 -10.906 -10.625 1 98.75 81 CYS A C 1
ATOM 594 O O . CYS A 1 81 ? 6.543 -10.344 -10.383 1 98.75 81 CYS A O 1
ATOM 596 N N . ALA A 1 82 ? 4.648 -10.406 -11.562 1 98.75 82 ALA A N 1
ATOM 597 C CA . ALA A 1 82 ? 4.977 -9.242 -12.375 1 98.75 82 ALA A CA 1
ATOM 598 C C . ALA A 1 82 ? 5.215 -8.016 -11.5 1 98.75 82 ALA A C 1
ATOM 600 O O . ALA A 1 82 ? 4.5 -7.793 -10.523 1 98.75 82 ALA A O 1
ATOM 601 N N . GLY A 1 83 ? 6.211 -7.254 -11.789 1 97.88 83 GLY A N 1
ATOM 602 C CA . GLY A 1 83 ? 6.516 -6.035 -11.062 1 97.88 83 GLY A CA 1
ATOM 603 C C . GLY A 1 83 ? 7.664 -5.25 -11.672 1 97.88 83 GLY A C 1
ATOM 604 O O . GLY A 1 83 ? 8.32 -5.723 -12.602 1 97.88 83 GLY A O 1
ATOM 605 N N . PHE A 1 84 ? 7.805 -4.137 -11.148 1 96.56 84 PHE A N 1
ATOM 606 C CA . PHE A 1 84 ? 8.797 -3.172 -11.602 1 96.56 84 PHE A CA 1
ATOM 607 C C . PHE A 1 84 ? 9.344 -2.365 -10.43 1 96.56 84 PHE A C 1
ATOM 609 O O . PHE A 1 84 ? 8.594 -1.985 -9.531 1 96.56 84 PHE A O 1
ATOM 616 N N . VAL A 1 85 ? 10.703 -2.225 -10.453 1 96.88 85 VAL A N 1
ATOM 617 C CA . VAL A 1 85 ? 11.352 -1.417 -9.422 1 96.88 85 VAL A CA 1
ATOM 618 C C . VAL A 1 85 ? 11.688 -0.036 -9.984 1 96.88 85 VAL A C 1
ATOM 620 O O . VAL A 1 85 ? 12.617 0.108 -10.781 1 96.88 85 VAL A O 1
ATOM 623 N N . PHE A 1 86 ? 10.938 0.991 -9.578 1 96.5 86 PHE A N 1
ATOM 624 C CA . PHE A 1 86 ? 11.32 2.361 -9.898 1 96.5 86 PHE A CA 1
ATOM 625 C C . PHE A 1 86 ? 12.406 2.852 -8.945 1 96.5 86 PHE A C 1
ATOM 627 O O . PHE A 1 86 ? 12.297 2.691 -7.73 1 96.5 86 PHE A O 1
ATOM 634 N N . ASN A 1 87 ? 13.469 3.371 -9.516 1 93.75 87 ASN A N 1
ATOM 635 C CA . ASN A 1 87 ? 14.547 3.947 -8.727 1 93.75 87 ASN A CA 1
ATOM 636 C C . ASN A 1 87 ? 14.367 5.449 -8.531 1 93.75 87 ASN A C 1
ATOM 638 O O . ASN A 1 87 ? 14.273 6.199 -9.508 1 93.75 87 ASN A O 1
ATOM 642 N N . GLY A 1 88 ? 14.297 5.91 -7.203 1 95.88 88 GLY A N 1
ATOM 643 C CA . GLY A 1 88 ? 14.219 7.34 -6.941 1 95.88 88 GLY A CA 1
ATOM 644 C C . GLY A 1 88 ? 13.43 7.676 -5.688 1 95.88 88 GLY A C 1
ATOM 645 O O . GLY A 1 88 ? 12.711 6.828 -5.16 1 95.88 88 GLY A O 1
ATOM 646 N N . THR A 1 89 ? 13.641 8.883 -5.207 1 98 89 THR A N 1
ATOM 647 C CA . THR A 1 89 ? 12.828 9.422 -4.125 1 98 89 THR A CA 1
ATOM 648 C C . THR A 1 89 ? 11.484 9.914 -4.656 1 98 89 THR A C 1
ATOM 650 O O . THR A 1 89 ? 11.219 9.836 -5.855 1 98 89 THR A O 1
ATOM 653 N N . ILE A 1 90 ? 10.68 10.406 -3.721 1 98.5 90 ILE A N 1
ATOM 654 C CA . ILE A 1 90 ? 9.383 10.953 -4.113 1 98.5 90 ILE A CA 1
ATOM 655 C C . ILE A 1 90 ? 9.586 12.141 -5.047 1 98.5 90 ILE A C 1
ATOM 657 O O . ILE A 1 90 ? 8.766 12.398 -5.926 1 98.5 90 ILE A O 1
ATOM 661 N N . LEU A 1 91 ? 10.742 12.883 -4.941 1 98.44 91 LEU A N 1
ATOM 662 C CA . LEU A 1 91 ? 11.023 14.07 -5.742 1 98.44 91 LEU A CA 1
ATOM 663 C C . LEU A 1 91 ? 11.422 13.68 -7.164 1 98.44 91 LEU A C 1
ATOM 665 O O . LEU A 1 91 ? 11.273 14.477 -8.094 1 98.44 91 LEU A O 1
ATOM 669 N N . ASP A 1 92 ? 11.852 12.43 -7.363 1 97.56 92 ASP A N 1
ATOM 670 C CA . ASP A 1 92 ? 12.258 11.922 -8.672 1 97.56 92 ASP A CA 1
ATOM 671 C C . ASP A 1 92 ? 11.086 11.273 -9.398 1 97.56 92 ASP A C 1
ATOM 673 O O . ASP A 1 92 ? 11.203 10.914 -10.57 1 97.56 92 ASP A O 1
ATOM 677 N N . THR A 1 93 ? 10.031 11.125 -8.727 1 97.81 93 THR A N 1
ATOM 678 C CA . THR A 1 93 ? 8.898 10.391 -9.266 1 97.81 93 THR A CA 1
ATOM 679 C C . THR A 1 93 ? 7.941 11.328 -10 1 97.81 93 THR A C 1
ATOM 681 O O . THR A 1 93 ? 7.293 12.172 -9.375 1 97.81 93 THR A O 1
ATOM 684 N N . GLU A 1 94 ? 7.879 11.148 -11.25 1 97.56 94 GLU A N 1
ATOM 685 C CA . GLU A 1 94 ? 6.867 11.852 -12.023 1 97.56 94 GLU A CA 1
ATOM 686 C C . GLU A 1 94 ? 5.535 11.109 -12.008 1 97.56 94 GLU A C 1
ATOM 688 O O . GLU A 1 94 ? 5.484 9.922 -11.656 1 97.56 94 GLU A O 1
ATOM 693 N N . GLU A 1 95 ? 4.52 11.797 -12.414 1 97.44 95 GLU A N 1
ATOM 694 C CA . GLU A 1 95 ? 3.178 11.219 -12.367 1 97.44 95 GLU A CA 1
ATOM 695 C C . GLU A 1 95 ? 3.1 9.938 -13.195 1 97.44 95 GLU A C 1
ATOM 697 O O . GLU A 1 95 ? 2.467 8.969 -12.781 1 97.44 95 GLU A O 1
ATOM 702 N N . LYS A 1 96 ? 3.654 9.945 -14.359 1 97.81 96 LYS A N 1
ATOM 703 C CA . LYS A 1 96 ? 3.629 8.766 -15.227 1 97.81 96 LYS A CA 1
ATOM 704 C C . LYS A 1 96 ? 4.32 7.578 -14.555 1 97.81 96 LYS A C 1
ATOM 706 O O . LYS A 1 96 ? 3.883 6.434 -14.703 1 97.81 96 LYS A O 1
ATOM 711 N N . ASP A 1 97 ? 5.422 7.832 -13.82 1 97.56 97 ASP A N 1
ATOM 712 C CA . ASP A 1 97 ? 6.141 6.785 -13.109 1 97.56 97 ASP A CA 1
ATOM 713 C C . ASP A 1 97 ? 5.301 6.227 -11.961 1 97.56 97 ASP A C 1
ATOM 715 O O . ASP A 1 97 ? 5.266 5.012 -11.742 1 97.56 97 ASP A O 1
ATOM 719 N N . TRP A 1 98 ? 4.629 7.148 -11.273 1 98.5 98 TRP A N 1
ATOM 720 C CA . TRP A 1 98 ? 3.725 6.754 -10.203 1 98.5 98 TRP A CA 1
ATOM 721 C C . TRP A 1 98 ? 2.617 5.848 -10.727 1 98.5 98 TRP A C 1
ATOM 723 O O . TRP A 1 98 ? 2.398 4.754 -10.203 1 98.5 98 TRP A O 1
ATOM 733 N N . ASP A 1 99 ? 2.012 6.305 -11.773 1 98.5 99 ASP A N 1
ATOM 734 C CA . ASP A 1 99 ? 0.866 5.594 -12.336 1 98.5 99 ASP A CA 1
ATOM 735 C C . ASP A 1 99 ? 1.276 4.223 -12.859 1 98.5 99 ASP A C 1
ATOM 737 O O . ASP A 1 99 ? 0.585 3.229 -12.625 1 98.5 99 ASP A O 1
ATOM 741 N N . PHE A 1 100 ? 2.355 4.176 -13.547 1 98.69 100 PHE A N 1
ATOM 742 C CA . PHE A 1 100 ? 2.818 2.906 -14.094 1 98.69 100 PHE A CA 1
ATOM 743 C C . PHE A 1 100 ? 3.164 1.927 -12.984 1 98.69 100 PHE A C 1
ATOM 745 O O . PHE A 1 100 ? 2.805 0.75 -13.047 1 98.69 100 PHE A O 1
ATOM 752 N N . SER A 1 101 ? 3.889 2.361 -11.953 1 98.81 101 SER A N 1
ATOM 753 C CA . SER A 1 101 ? 4.305 1.506 -10.844 1 98.81 101 SER A CA 1
ATOM 754 C C . SER A 1 101 ? 3.102 0.881 -10.148 1 98.81 101 SER A C 1
ATOM 756 O O . SER A 1 101 ? 3.078 -0.327 -9.898 1 98.81 101 SER A O 1
ATOM 758 N N . PHE A 1 102 ? 2.102 1.694 -9.875 1 98.94 102 PHE A N 1
ATOM 759 C CA . PHE A 1 102 ? 0.937 1.177 -9.172 1 98.94 102 PHE A CA 1
ATOM 760 C C . PHE A 1 102 ? 0.088 0.306 -10.086 1 98.94 102 PHE A C 1
ATOM 762 O O . PHE A 1 102 ? -0.521 -0.668 -9.641 1 98.94 102 PHE A O 1
ATOM 769 N N . ASP A 1 103 ? 0.042 0.64 -11.336 1 98.88 103 ASP A N 1
ATOM 770 C CA . ASP A 1 103 ? -0.738 -0.15 -12.289 1 98.88 103 ASP A CA 1
ATOM 771 C C . ASP A 1 103 ? -0.173 -1.562 -12.422 1 98.88 103 ASP A C 1
ATOM 773 O O . ASP A 1 103 ? -0.917 -2.543 -12.359 1 98.88 103 ASP A O 1
ATOM 777 N N . LEU A 1 104 ? 1.073 -1.613 -12.539 1 98.88 104 LEU A N 1
ATOM 778 C CA . LEU A 1 104 ? 1.722 -2.902 -12.758 1 98.88 104 LEU A CA 1
ATOM 779 C C . LEU A 1 104 ? 1.882 -3.656 -11.438 1 98.88 104 LEU A C 1
ATOM 781 O O . LEU A 1 104 ? 1.497 -4.824 -11.336 1 98.88 104 LEU A O 1
ATOM 785 N N . ASN A 1 105 ? 2.418 -3.01 -10.406 1 98.88 105 ASN A N 1
ATOM 786 C CA . ASN A 1 105 ? 2.822 -3.705 -9.188 1 98.88 105 ASN A CA 1
ATOM 787 C C . ASN A 1 105 ? 1.618 -4.062 -8.32 1 98.88 105 ASN A C 1
ATOM 789 O O . ASN A 1 105 ? 1.693 -4.973 -7.492 1 98.88 105 ASN A O 1
ATOM 793 N N . VAL A 1 106 ? 0.517 -3.311 -8.461 1 98.94 106 VAL A N 1
ATOM 794 C CA . VAL A 1 106 ? -0.579 -3.5 -7.512 1 98.94 106 VAL A CA 1
ATOM 795 C C . VAL A 1 106 ? -1.868 -3.807 -8.273 1 98.94 106 VAL A C 1
ATOM 797 O O . VAL A 1 106 ? -2.438 -4.891 -8.125 1 98.94 106 VAL A O 1
ATOM 800 N N . LYS A 1 107 ? -2.285 -2.92 -9.141 1 98.88 107 LYS A N 1
ATOM 801 C CA . LYS A 1 107 ? -3.578 -3.043 -9.805 1 98.88 107 LYS A CA 1
ATOM 802 C C . LYS A 1 107 ? -3.635 -4.297 -10.672 1 98.88 107 LYS A C 1
ATOM 804 O O . LYS A 1 107 ? -4.703 -4.883 -10.859 1 98.88 107 LYS A O 1
ATOM 809 N N . SER A 1 108 ? -2.521 -4.719 -11.211 1 98.94 108 SER A N 1
ATOM 810 C CA . SER A 1 108 ? -2.479 -5.961 -11.977 1 98.94 108 SER A CA 1
ATOM 811 C C . SER A 1 108 ? -2.947 -7.145 -11.141 1 98.94 108 SER A C 1
ATOM 813 O O . SER A 1 108 ? -3.604 -8.055 -11.656 1 98.94 108 SER A O 1
ATOM 815 N N . MET A 1 109 ? -2.623 -7.156 -9.844 1 98.81 109 MET A N 1
ATOM 816 C CA . MET A 1 109 ? -3.033 -8.234 -8.953 1 98.81 109 MET A CA 1
ATOM 817 C C . MET A 1 109 ? -4.531 -8.172 -8.672 1 98.81 109 MET A C 1
ATOM 819 O O . MET A 1 109 ? -5.18 -9.211 -8.5 1 98.81 109 MET A O 1
ATOM 823 N N . TRP A 1 110 ? -5.051 -6.961 -8.562 1 98.75 110 TRP A N 1
ATOM 824 C CA . TRP A 1 110 ? -6.504 -6.824 -8.492 1 98.75 110 TRP A CA 1
ATOM 825 C C . TRP A 1 110 ? -7.172 -7.473 -9.695 1 98.75 110 TRP A C 1
ATOM 827 O O . TRP A 1 110 ? -8.141 -8.219 -9.547 1 98.75 110 TRP A O 1
ATOM 837 N N . ARG A 1 111 ? -6.668 -7.258 -10.938 1 98.81 111 ARG A N 1
ATOM 838 C CA . ARG A 1 111 ? -7.242 -7.785 -12.172 1 98.81 111 ARG A CA 1
ATOM 839 C C . ARG A 1 111 ? -7.242 -9.312 -12.164 1 98.81 111 ARG A C 1
ATOM 841 O O . ARG A 1 111 ? -8.258 -9.938 -12.461 1 98.81 111 ARG A O 1
ATOM 848 N N . THR A 1 112 ? -6.125 -9.898 -11.805 1 98.88 112 THR A N 1
ATOM 849 C CA . THR A 1 112 ? -6 -11.344 -11.844 1 98.88 112 THR A CA 1
ATOM 850 C C . THR A 1 112 ? -6.832 -11.992 -10.734 1 98.88 112 THR A C 1
ATOM 852 O O . THR A 1 112 ? -7.551 -12.961 -10.984 1 98.88 112 THR A O 1
ATOM 855 N N . CYS A 1 113 ? -6.766 -11.445 -9.531 1 98.81 113 CYS A N 1
ATOM 856 C CA . CYS A 1 113 ? -7.469 -12.031 -8.391 1 98.81 113 CYS A CA 1
ATOM 857 C C . CYS A 1 113 ? -8.977 -11.977 -8.594 1 98.81 113 CYS A C 1
ATOM 859 O O . CYS A 1 113 ? -9.695 -12.906 -8.234 1 98.81 113 CYS A O 1
ATOM 861 N N . LYS A 1 114 ? -9.43 -10.867 -9.133 1 98.25 114 LYS A N 1
ATOM 862 C CA . LYS A 1 114 ? -10.859 -10.719 -9.375 1 98.25 114 LYS A CA 1
ATOM 863 C C . LYS A 1 114 ? -11.391 -11.82 -10.281 1 98.25 114 LYS A C 1
ATOM 865 O O . LYS A 1 114 ? -12.531 -12.258 -10.133 1 98.25 114 LYS A O 1
ATOM 870 N N . GLU A 1 115 ? -10.586 -12.266 -11.195 1 98.56 115 GLU A N 1
ATOM 871 C CA . GLU A 1 115 ? -11 -13.297 -12.148 1 98.56 115 GLU A CA 1
ATOM 872 C C . GLU A 1 115 ? -10.789 -14.695 -11.57 1 98.56 115 GLU A C 1
ATOM 874 O O . GLU A 1 115 ? -11.531 -15.617 -11.906 1 98.56 115 GLU A O 1
ATOM 879 N N . VAL A 1 116 ? -9.859 -14.914 -10.664 1 98.88 116 VAL A N 1
ATOM 880 C CA . VAL A 1 116 ? -9.43 -16.25 -10.242 1 98.88 116 VAL A CA 1
ATOM 881 C C . VAL A 1 116 ? -10.219 -16.672 -9.008 1 98.88 116 VAL A C 1
ATOM 883 O O . VAL A 1 116 ? -10.547 -17.844 -8.844 1 98.88 116 VAL A O 1
ATOM 886 N N . ILE A 1 117 ? -10.57 -15.719 -8.133 1 98.69 117 ILE A N 1
ATOM 887 C CA . ILE A 1 117 ? -11.164 -16.031 -6.84 1 98.69 117 ILE A CA 1
ATOM 888 C C . ILE A 1 117 ? -12.508 -16.719 -7.039 1 98.69 117 ILE A C 1
ATOM 890 O O . ILE A 1 117 ? -12.797 -17.734 -6.387 1 98.69 117 ILE A O 1
ATOM 894 N N . PRO A 1 118 ? -13.375 -16.234 -8.008 1 98.5 118 PRO A N 1
ATOM 895 C CA . PRO A 1 118 ? -14.633 -16.953 -8.219 1 98.5 118 PRO A CA 1
ATOM 896 C C . PRO A 1 118 ? -14.422 -18.406 -8.633 1 98.5 118 PRO A C 1
ATOM 898 O O . PRO A 1 118 ? -15.195 -19.281 -8.234 1 98.5 118 PRO A O 1
ATOM 901 N N . LYS A 1 119 ? -13.414 -18.703 -9.398 1 98.5 119 LYS A N 1
ATOM 902 C CA . LYS A 1 119 ? -13.094 -20.062 -9.781 1 98.5 119 LYS A CA 1
ATOM 903 C C . LYS A 1 119 ? -12.664 -20.891 -8.578 1 98.5 119 LYS A C 1
ATOM 905 O O . LYS A 1 119 ? -13.109 -22.031 -8.406 1 98.5 119 LYS A O 1
ATOM 910 N N . MET A 1 120 ? -11.82 -20.312 -7.73 1 98.38 120 MET A N 1
ATOM 911 C CA . MET A 1 120 ? -11.328 -21 -6.539 1 98.38 120 MET A CA 1
ATOM 912 C C . MET A 1 120 ? -12.461 -21.281 -5.562 1 98.38 120 MET A C 1
ATOM 914 O O . MET A 1 120 ? -12.484 -22.328 -4.914 1 98.38 120 MET A O 1
ATOM 918 N N . LYS A 1 121 ? -13.383 -20.344 -5.473 1 97.75 121 LYS A N 1
ATOM 919 C CA . LYS A 1 121 ? -14.555 -20.578 -4.629 1 97.75 121 LYS A CA 1
ATOM 920 C C . LYS A 1 121 ? -15.352 -21.781 -5.117 1 97.75 121 LYS A C 1
ATOM 922 O O . LYS A 1 121 ? -15.766 -22.625 -4.32 1 97.75 121 LYS A O 1
ATOM 927 N N . LYS A 1 122 ? -15.523 -21.844 -6.387 1 97.44 122 LYS A N 1
ATOM 928 C CA . LYS A 1 122 ? -16.328 -22.891 -7 1 97.44 122 LYS A CA 1
ATOM 929 C C . LYS A 1 122 ? -15.648 -24.25 -6.836 1 97.44 122 LYS A C 1
ATOM 931 O O . LYS A 1 122 ? -16.328 -25.266 -6.625 1 97.44 122 LYS A O 1
ATOM 936 N N . GLN A 1 123 ? -14.359 -24.312 -6.859 1 96.44 123 GLN A N 1
ATOM 937 C CA . GLN A 1 123 ? -13.648 -25.594 -6.859 1 96.44 123 GLN A CA 1
ATOM 938 C C . GLN A 1 123 ? -13.266 -26 -5.445 1 96.44 123 GLN A C 1
ATOM 940 O O . GLN A 1 123 ? -12.688 -27.078 -5.242 1 96.44 123 GLN A O 1
ATOM 945 N N . GLY A 1 124 ? -13.516 -25.156 -4.469 1 95.25 124 GLY A N 1
ATOM 946 C CA . GLY A 1 124 ? -13.352 -25.547 -3.074 1 95.25 124 GLY A CA 1
ATOM 947 C C . GLY A 1 124 ? -12.062 -25.047 -2.461 1 95.25 124 GLY A C 1
ATOM 948 O O . GLY A 1 124 ? -11.586 -25.594 -1.465 1 95.25 124 GLY A O 1
ATOM 949 N N . GLY A 1 125 ? -11.422 -24.109 -3.135 1 96.12 125 GLY A N 1
ATOM 950 C CA . GLY A 1 125 ? -10.25 -23.5 -2.529 1 96.12 125 GLY A CA 1
ATOM 951 C C . GLY A 1 125 ? -9.148 -23.219 -3.527 1 96.12 125 GLY A C 1
ATOM 952 O O . GLY A 1 125 ? -9.32 -23.422 -4.73 1 96.12 125 GLY A O 1
ATOM 953 N N . GLY A 1 126 ? -8.07 -22.656 -2.996 1 97.06 126 GLY A N 1
ATOM 954 C CA . GLY A 1 126 ? -6.895 -22.328 -3.789 1 97.06 126 GLY A CA 1
ATOM 955 C C . GLY A 1 126 ? -5.855 -21.547 -3.016 1 97.06 126 GLY A C 1
ATOM 956 O O . GLY A 1 126 ? -6.008 -21.312 -1.812 1 97.06 126 GLY A O 1
ATOM 957 N N . SER A 1 127 ? -4.762 -21.281 -3.715 1 97.06 127 SER A N 1
ATOM 958 C CA . SER A 1 127 ? -3.656 -20.531 -3.125 1 97.06 127 SER A CA 1
ATOM 959 C C . SER A 1 127 ? -3.266 -19.344 -3.998 1 97.06 127 SER A C 1
ATOM 961 O O . SER A 1 127 ? -2.965 -19.5 -5.184 1 97.06 127 SER A O 1
ATOM 963 N N . ILE A 1 128 ? -3.338 -18.172 -3.389 1 97.94 128 ILE A N 1
ATOM 964 C CA . ILE A 1 128 ? -2.885 -16.953 -4.055 1 97.94 128 ILE A CA 1
ATOM 965 C C . ILE A 1 128 ? -1.588 -16.469 -3.412 1 97.94 128 ILE A C 1
ATOM 967 O O . ILE A 1 128 ? -1.513 -16.312 -2.189 1 97.94 128 ILE A O 1
ATOM 971 N N . ILE A 1 129 ? -0.574 -16.297 -4.223 1 97.81 129 ILE A N 1
ATOM 972 C CA . ILE A 1 129 ? 0.732 -15.812 -3.787 1 97.81 129 ILE A CA 1
ATOM 973 C C . ILE A 1 129 ? 1.064 -14.508 -4.504 1 97.81 129 ILE A C 1
ATOM 975 O O . ILE A 1 129 ? 1.127 -14.461 -5.734 1 97.81 129 ILE A O 1
ATOM 979 N N . ASN A 1 130 ? 1.229 -13.461 -3.742 1 98.5 130 ASN A N 1
ATOM 980 C CA . ASN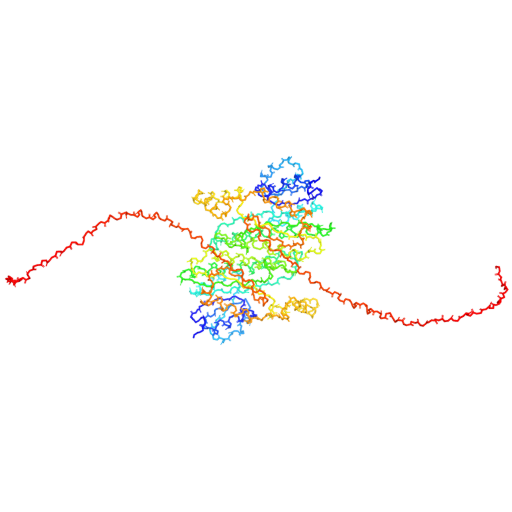 A 1 130 ? 1.56 -12.148 -4.289 1 98.5 130 ASN A CA 1
ATOM 981 C C . ASN A 1 130 ? 3.012 -11.773 -4.004 1 98.5 130 ASN A C 1
ATOM 983 O O . ASN A 1 130 ? 3.508 -11.992 -2.898 1 98.5 130 ASN A O 1
ATOM 987 N N . MET A 1 131 ? 3.701 -11.227 -5.023 1 98.25 131 MET A N 1
ATOM 988 C CA . MET A 1 131 ? 5.094 -10.82 -4.867 1 98.25 131 MET A CA 1
ATOM 989 C C . MET A 1 131 ? 5.188 -9.43 -4.25 1 98.25 131 MET A C 1
ATOM 991 O O . MET A 1 131 ? 4.762 -8.445 -4.859 1 98.25 131 MET A O 1
ATOM 995 N N . SER A 1 132 ? 5.609 -9.367 -3.066 1 97.81 132 SER A N 1
ATOM 996 C CA . SER A 1 132 ? 5.957 -8.109 -2.416 1 97.81 132 SER A CA 1
ATOM 997 C C . SER A 1 132 ? 7.469 -7.953 -2.283 1 97.81 132 SER A C 1
ATOM 999 O O . SER A 1 132 ? 8.211 -8.25 -3.219 1 97.81 132 SER A O 1
ATOM 1001 N N . SER A 1 133 ? 7.934 -7.32 -1.264 1 95.62 133 SER A N 1
ATOM 1002 C CA . SER A 1 133 ? 9.352 -7.066 -1.021 1 95.62 133 SER A CA 1
ATOM 1003 C C . SER A 1 133 ? 9.602 -6.715 0.442 1 95.62 133 SER A C 1
ATOM 1005 O O . SER A 1 133 ? 8.68 -6.332 1.164 1 95.62 133 SER A O 1
ATOM 1007 N N . VAL A 1 134 ? 10.844 -6.93 0.842 1 92.06 134 VAL A N 1
ATOM 1008 C CA . VAL A 1 134 ? 11.234 -6.371 2.133 1 92.06 134 VAL A CA 1
ATOM 1009 C C . VAL A 1 134 ? 11.148 -4.848 2.086 1 92.06 134 VAL A C 1
ATOM 1011 O O . VAL A 1 134 ? 10.805 -4.207 3.084 1 92.06 134 VAL A O 1
ATOM 1014 N N . ALA A 1 135 ? 11.617 -4.281 0.938 1 93.88 135 ALA A N 1
ATOM 1015 C CA . ALA A 1 135 ? 11.352 -2.859 0.733 1 93.88 135 ALA A CA 1
ATOM 1016 C C . ALA A 1 135 ? 9.859 -2.596 0.55 1 93.88 135 ALA A C 1
ATOM 1018 O O . ALA A 1 135 ? 9.352 -2.641 -0.572 1 93.88 135 ALA A O 1
ATOM 1019 N N . SER A 1 136 ? 9.141 -2.352 1.603 1 96.62 136 SER A N 1
ATOM 1020 C CA . SER A 1 136 ? 7.695 -2.219 1.725 1 96.62 136 SER A CA 1
ATOM 1021 C C . SER A 1 136 ? 7.309 -1.571 3.051 1 96.62 136 SER A C 1
ATOM 1023 O O . SER A 1 136 ? 7.988 -0.659 3.523 1 96.62 136 SER A O 1
ATOM 1025 N N . SER A 1 137 ? 6.18 -2.033 3.654 1 95.06 137 SER A N 1
ATOM 1026 C CA . SER A 1 137 ? 5.801 -1.608 5 1 95.06 137 SER A CA 1
ATOM 1027 C C . SER A 1 137 ? 6.711 -2.238 6.051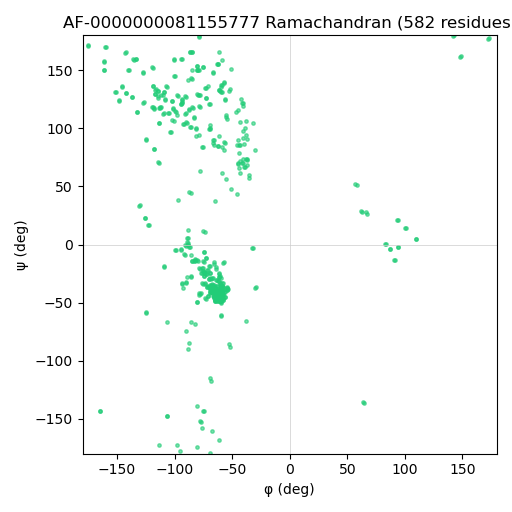 1 95.06 137 SER A C 1
ATOM 1029 O O . SER A 1 137 ? 6.703 -1.823 7.211 1 95.06 137 SER A O 1
ATOM 1031 N N . LYS A 1 138 ? 7.5 -3.219 5.621 1 90.81 138 LYS A N 1
ATOM 1032 C CA . LYS A 1 138 ? 8.438 -3.857 6.539 1 90.81 138 LYS A CA 1
ATOM 1033 C C . LYS A 1 138 ? 9.664 -2.984 6.766 1 90.81 138 LYS A C 1
ATOM 1035 O O . LYS A 1 138 ? 10.164 -2.883 7.887 1 90.81 138 LYS A O 1
ATOM 1040 N N . LYS A 1 139 ? 10.117 -2.438 5.699 1 89.81 139 LYS A N 1
ATOM 1041 C CA . LYS A 1 139 ? 11.336 -1.628 5.77 1 89.81 139 LYS A CA 1
ATOM 1042 C C . LYS A 1 139 ? 11.328 -0.542 4.695 1 89.81 139 LYS A C 1
ATOM 1044 O O . LYS A 1 139 ? 11.047 -0.814 3.529 1 89.81 139 LYS A O 1
ATOM 1049 N N . GLY A 1 140 ? 11.633 0.686 5.18 1 92.69 140 GLY A N 1
ATOM 1050 C CA . GLY A 1 140 ? 11.898 1.746 4.219 1 92.69 140 GLY A CA 1
ATOM 1051 C C . GLY A 1 140 ? 13.289 1.671 3.613 1 92.69 140 GLY A C 1
ATOM 1052 O O . GLY A 1 140 ? 14.281 1.53 4.332 1 92.69 140 GLY A O 1
ATOM 1053 N N . ALA A 1 141 ? 13.414 1.699 2.301 1 91.06 141 ALA A N 1
ATOM 1054 C CA . ALA A 1 141 ? 14.695 1.693 1.607 1 91.06 141 ALA A CA 1
ATOM 1055 C C . ALA A 1 141 ? 14.922 3.002 0.855 1 91.06 141 ALA A C 1
ATOM 1057 O O . ALA A 1 141 ? 14.031 3.475 0.143 1 91.06 141 ALA A O 1
ATOM 1058 N N . PRO A 1 142 ? 16.125 3.625 0.995 1 92.75 142 PRO A N 1
ATOM 1059 C CA . PRO A 1 142 ? 16.406 4.859 0.253 1 92.75 142 PRO A CA 1
ATOM 1060 C C . PRO A 1 142 ? 16.266 4.68 -1.258 1 92.75 142 PRO A C 1
ATOM 1062 O O . PRO A 1 142 ? 16.641 3.633 -1.794 1 92.75 142 PRO A O 1
ATOM 1065 N N . ASN A 1 143 ? 15.688 5.668 -1.9 1 94.5 143 ASN A N 1
ATOM 1066 C CA . ASN A 1 143 ? 15.547 5.746 -3.352 1 94.5 143 ASN A CA 1
ATOM 1067 C C . ASN A 1 143 ? 14.617 4.66 -3.883 1 94.5 143 ASN A C 1
ATOM 1069 O O . ASN A 1 143 ? 14.797 4.168 -4.996 1 94.5 143 ASN A O 1
ATOM 1073 N N . ARG A 1 144 ? 13.688 4.238 -3.047 1 96.81 144 ARG A N 1
ATOM 1074 C CA . ARG A 1 144 ? 12.695 3.242 -3.438 1 96.81 144 ARG A CA 1
ATOM 1075 C C . ARG A 1 144 ? 11.289 3.695 -3.061 1 96.81 144 ARG A C 1
ATOM 1077 O O . ARG A 1 144 ? 10.438 2.875 -2.711 1 96.81 144 ARG A O 1
ATOM 1084 N N . CYS A 1 145 ? 11.055 4.949 -3.107 1 98.19 145 CYS A N 1
ATOM 1085 C CA . CYS A 1 145 ? 9.859 5.523 -2.5 1 98.19 145 CYS A CA 1
ATOM 1086 C C . CYS A 1 145 ? 8.594 4.934 -3.111 1 98.19 145 CYS A C 1
ATOM 1088 O O . CYS A 1 145 ? 7.812 4.281 -2.418 1 98.19 145 CYS A O 1
ATOM 1090 N N . VAL A 1 146 ? 8.422 5.125 -4.449 1 98.69 146 VAL A N 1
ATOM 1091 C CA . VAL A 1 146 ? 7.188 4.641 -5.059 1 98.69 146 VAL A CA 1
ATOM 1092 C C . VAL A 1 146 ? 7.172 3.113 -5.055 1 98.69 146 VAL A C 1
ATOM 1094 O O . VAL A 1 146 ? 6.129 2.498 -4.82 1 98.69 146 VAL A O 1
ATOM 1097 N N . TYR A 1 147 ? 8.344 2.484 -5.262 1 98.56 147 TYR A N 1
ATOM 1098 C CA . TYR A 1 147 ? 8.43 1.028 -5.211 1 98.56 147 TYR A CA 1
ATOM 1099 C C . TYR A 1 147 ? 8 0.503 -3.848 1 98.56 147 TYR A C 1
ATOM 1101 O O . TYR A 1 147 ? 7.152 -0.389 -3.758 1 98.56 147 TYR A O 1
ATOM 1109 N N . GLY A 1 148 ? 8.539 1.083 -2.76 1 98.31 148 GLY A N 1
ATOM 1110 C CA . GLY A 1 148 ? 8.18 0.688 -1.409 1 98.31 148 GLY A CA 1
ATOM 1111 C C . GLY A 1 148 ? 6.695 0.841 -1.12 1 98.31 148 GLY A C 1
ATOM 1112 O O . GLY A 1 148 ? 6.09 -0.023 -0.482 1 98.31 148 GLY A O 1
ATOM 1113 N N . ALA A 1 149 ? 6.141 1.908 -1.601 1 98.88 149 ALA A N 1
ATOM 1114 C CA . ALA A 1 149 ? 4.711 2.129 -1.428 1 98.88 149 ALA A CA 1
ATOM 1115 C C . ALA A 1 149 ? 3.898 1.03 -2.107 1 98.88 149 ALA A C 1
ATOM 1117 O O . ALA A 1 149 ? 2.945 0.505 -1.527 1 98.88 149 ALA A O 1
ATOM 1118 N N . THR A 1 150 ? 4.266 0.654 -3.332 1 98.94 150 THR A N 1
ATOM 1119 C CA . THR A 1 150 ? 3.523 -0.364 -4.07 1 98.94 150 THR A CA 1
ATOM 1120 C C . THR A 1 150 ? 3.611 -1.715 -3.363 1 98.94 150 THR A C 1
ATOM 1122 O O . THR A 1 150 ? 2.607 -2.42 -3.234 1 98.94 150 THR A O 1
ATOM 1125 N N . LYS A 1 151 ? 4.777 -2.045 -2.926 1 98.62 151 LYS A N 1
ATOM 1126 C CA . LYS A 1 151 ? 4.957 -3.367 -2.334 1 98.62 151 LYS A CA 1
ATOM 1127 C C . LYS A 1 151 ? 4.336 -3.436 -0.943 1 98.62 151 LYS A C 1
ATOM 1129 O O . LYS A 1 151 ? 3.861 -4.492 -0.52 1 98.62 151 LYS A O 1
ATOM 1134 N N . ALA A 1 152 ? 4.246 -2.312 -0.263 1 98.44 152 ALA A N 1
ATOM 1135 C CA . ALA A 1 152 ? 3.434 -2.252 0.948 1 98.44 152 ALA A CA 1
ATOM 1136 C C . ALA A 1 152 ? 1.957 -2.467 0.628 1 98.44 152 ALA A C 1
ATOM 1138 O O . ALA A 1 152 ? 1.257 -3.184 1.347 1 98.44 152 ALA A O 1
ATOM 1139 N N . ALA A 1 153 ? 1.485 -1.822 -0.415 1 98.88 153 ALA A N 1
ATOM 1140 C CA . ALA A 1 153 ? 0.105 -2.012 -0.853 1 98.88 153 ALA A CA 1
ATOM 1141 C C . ALA A 1 153 ? -0.201 -3.488 -1.082 1 98.88 153 ALA A C 1
ATOM 1143 O O . ALA A 1 153 ? -1.285 -3.965 -0.737 1 98.88 153 ALA A O 1
ATOM 1144 N N . VAL A 1 154 ? 0.751 -4.207 -1.643 1 98.75 154 VAL A N 1
ATOM 1145 C CA . VAL A 1 154 ? 0.591 -5.629 -1.921 1 98.75 154 VAL A CA 1
ATOM 1146 C C . VAL A 1 154 ? 0.396 -6.395 -0.613 1 98.75 154 VAL A C 1
ATOM 1148 O O . VAL A 1 154 ? -0.447 -7.289 -0.531 1 98.75 154 VAL A O 1
ATOM 1151 N N . ILE A 1 155 ? 1.155 -6.031 0.408 1 97.56 155 ILE A N 1
ATOM 1152 C CA . ILE A 1 155 ? 0.999 -6.672 1.71 1 97.56 155 ILE A CA 1
ATOM 1153 C C . ILE A 1 155 ? -0.405 -6.41 2.25 1 97.56 155 ILE A C 1
ATOM 1155 O O . ILE A 1 155 ? -1.084 -7.332 2.707 1 97.56 155 ILE A O 1
ATOM 1159 N N . GLY A 1 156 ? -0.831 -5.145 2.207 1 97.88 156 GLY A N 1
ATOM 1160 C CA . GLY A 1 156 ? -2.174 -4.816 2.658 1 97.88 156 GLY A CA 1
ATOM 1161 C C . GLY A 1 156 ? -3.258 -5.535 1.881 1 97.88 156 GLY A C 1
ATOM 1162 O O . GLY A 1 156 ? -4.223 -6.031 2.465 1 97.88 156 GLY A O 1
ATOM 1163 N N . LEU A 1 157 ? -3.127 -5.617 0.583 1 98.5 157 LEU A N 1
ATOM 1164 C CA . LEU A 1 157 ? -4.059 -6.324 -0.292 1 98.5 157 LEU A CA 1
ATOM 1165 C C . LEU A 1 157 ? -4.152 -7.797 0.092 1 98.5 157 LEU A C 1
ATOM 1167 O O . LEU A 1 157 ? -5.254 -8.344 0.199 1 98.5 157 LEU A O 1
ATOM 1171 N N . THR A 1 158 ? -3 -8.383 0.309 1 98 158 THR A N 1
ATOM 1172 C CA . THR A 1 158 ? -2.908 -9.805 0.627 1 98 158 THR A CA 1
ATOM 1173 C C . THR A 1 158 ? -3.594 -10.109 1.957 1 98 158 THR A C 1
ATOM 1175 O O . THR A 1 158 ? -4.387 -11.047 2.055 1 98 158 THR A O 1
ATOM 1178 N N . LYS A 1 159 ? -3.322 -9.305 2.961 1 95.88 159 LYS A N 1
ATOM 1179 C CA . LYS A 1 159 ? -3.926 -9.516 4.273 1 95.88 159 LYS A CA 1
ATOM 1180 C C . LYS A 1 159 ? -5.441 -9.344 4.215 1 95.88 159 LYS A C 1
ATOM 1182 O O . LYS A 1 159 ? -6.18 -10.102 4.848 1 95.88 159 LYS A O 1
ATOM 1187 N N . ALA A 1 160 ? -5.871 -8.344 3.482 1 96.81 160 ALA A N 1
ATOM 1188 C CA . ALA A 1 160 ? -7.309 -8.109 3.369 1 96.81 160 ALA A CA 1
ATOM 1189 C C . ALA A 1 160 ? -8 -9.266 2.656 1 96.81 160 ALA A C 1
ATOM 1191 O O . ALA A 1 160 ? -9.07 -9.711 3.084 1 96.81 160 ALA A O 1
ATOM 1192 N N . MET A 1 161 ? -7.422 -9.789 1.626 1 97.62 161 MET A N 1
ATOM 1193 C CA . MET A 1 161 ? -7.992 -10.922 0.905 1 97.62 161 MET A CA 1
ATOM 1194 C C . MET A 1 161 ? -8.023 -12.164 1.787 1 97.62 161 MET A C 1
ATOM 1196 O O . MET A 1 161 ? -8.984 -12.93 1.754 1 97.62 161 MET A O 1
ATOM 1200 N N . ALA A 1 162 ? -6.926 -12.367 2.541 1 95.94 162 ALA A N 1
ATOM 1201 C CA . ALA A 1 162 ? -6.891 -13.5 3.459 1 95.94 162 ALA A CA 1
ATOM 1202 C C . ALA A 1 162 ? -8.055 -13.438 4.449 1 95.94 162 ALA A C 1
ATOM 1204 O O . ALA A 1 162 ? -8.688 -14.461 4.738 1 95.94 162 ALA A O 1
ATOM 1205 N N . ALA A 1 163 ? -8.344 -12.242 4.938 1 94.19 163 ALA A N 1
ATOM 1206 C CA . ALA A 1 163 ? -9.445 -12.055 5.879 1 94.19 163 ALA A CA 1
ATOM 1207 C C . ALA A 1 163 ? -10.789 -12.281 5.199 1 94.19 163 ALA A C 1
ATOM 1209 O O . ALA A 1 163 ? -11.703 -12.867 5.793 1 94.19 163 ALA A O 1
ATOM 1210 N N . ASP A 1 164 ? -10.914 -11.922 3.988 1 96.88 164 ASP A N 1
ATOM 1211 C CA . ASP A 1 164 ? -12.18 -11.969 3.271 1 96.88 164 ASP A CA 1
ATOM 1212 C C . ASP A 1 164 ? -12.539 -13.398 2.873 1 96.88 164 ASP A C 1
ATOM 1214 O O . ASP A 1 164 ? -13.711 -13.773 2.859 1 96.88 164 ASP A O 1
ATOM 1218 N N . PHE A 1 165 ? -11.508 -14.203 2.572 1 96.38 165 PHE A N 1
ATOM 1219 C CA . PHE A 1 165 ? -11.836 -15.445 1.878 1 96.38 165 PHE A CA 1
ATOM 1220 C C . PHE A 1 165 ? -11.336 -16.656 2.666 1 96.38 165 PHE A C 1
ATOM 1222 O O . PHE A 1 165 ? -11.227 -17.75 2.123 1 96.38 165 PHE A O 1
ATOM 1229 N N . VAL A 1 166 ? -11.047 -16.438 3.902 1 90.31 166 VAL A N 1
ATOM 1230 C CA . VAL A 1 166 ? -10.523 -17.516 4.754 1 90.31 166 VAL A CA 1
ATOM 1231 C C . VAL A 1 166 ? -11.523 -18.656 4.805 1 90.31 166 VAL A C 1
ATOM 1233 O O . VAL A 1 166 ? -11.133 -19.828 4.801 1 90.31 166 VAL A O 1
ATOM 1236 N N . THR A 1 167 ? -12.812 -18.391 4.793 1 92.75 167 THR A N 1
ATOM 1237 C CA . THR A 1 167 ? -13.836 -19.422 4.922 1 92.75 167 THR A CA 1
ATOM 1238 C C . THR A 1 167 ? -14.062 -20.141 3.59 1 92.75 167 THR A C 1
ATOM 1240 O O . THR A 1 167 ? -14.695 -21.188 3.541 1 92.75 167 THR A O 1
ATOM 1243 N N . ASP A 1 168 ? -13.562 -19.578 2.545 1 95.44 168 ASP A N 1
ATOM 1244 C CA . ASP A 1 168 ? -13.68 -20.172 1.218 1 95.44 168 ASP A CA 1
ATOM 1245 C C . ASP A 1 168 ? -12.523 -21.125 0.933 1 95.44 168 ASP A C 1
ATOM 1247 O O . ASP A 1 168 ? -12.344 -21.578 -0.199 1 95.44 168 ASP A O 1
ATOM 1251 N N . GLN A 1 169 ? -11.672 -21.359 1.917 1 93.75 169 GLN A N 1
ATOM 1252 C CA . GLN A 1 169 ? -10.5 -22.219 1.799 1 93.75 169 GLN A CA 1
ATOM 1253 C C . GLN A 1 169 ? -9.516 -21.656 0.768 1 93.75 169 GLN A C 1
ATOM 1255 O O . GLN A 1 169 ? -8.906 -22.422 0.016 1 93.75 169 GLN A O 1
ATOM 1260 N N . ILE A 1 170 ? -9.562 -20.359 0.636 1 95.94 170 ILE A N 1
ATOM 1261 C CA . ILE A 1 170 ? -8.586 -19.688 -0.208 1 95.94 170 ILE A CA 1
ATOM 1262 C C . ILE A 1 170 ? -7.5 -19.062 0.664 1 95.94 170 ILE A C 1
ATOM 1264 O O . ILE A 1 170 ? -7.789 -18.203 1.503 1 95.94 170 ILE A O 1
ATOM 1268 N N . ARG A 1 171 ? -6.297 -19.531 0.483 1 94.56 171 ARG A N 1
ATOM 1269 C CA . ARG A 1 171 ? -5.156 -18.969 1.198 1 94.56 171 ARG A CA 1
ATOM 1270 C C . ARG A 1 171 ? -4.512 -17.844 0.398 1 94.56 171 ARG A C 1
ATOM 1272 O O . ARG A 1 171 ? -4.242 -18 -0.794 1 94.56 171 ARG A O 1
ATOM 1279 N N . CYS A 1 172 ? -4.344 -16.703 1.017 1 96 172 CYS A N 1
ATOM 1280 C CA . CYS A 1 172 ? -3.668 -15.555 0.41 1 96 172 CYS A CA 1
ATOM 1281 C C . CYS A 1 172 ? -2.418 -15.18 1.196 1 96 172 CYS A C 1
ATOM 1283 O O . CYS A 1 172 ? -2.502 -14.836 2.375 1 96 172 CYS A O 1
ATOM 1285 N N . ASN A 1 173 ? -1.257 -15.297 0.515 1 94.56 173 ASN A N 1
ATOM 1286 C CA . ASN A 1 173 ? 0.026 -14.969 1.13 1 94.56 173 ASN A CA 1
ATOM 1287 C C . ASN A 1 173 ? 0.888 -14.109 0.211 1 94.56 173 ASN A C 1
ATOM 1289 O O . ASN A 1 173 ? 0.595 -13.977 -0.979 1 94.56 173 ASN A O 1
ATOM 1293 N N . CYS A 1 174 ? 1.824 -13.438 0.794 1 95.12 174 CYS A N 1
ATOM 1294 C CA . CYS A 1 174 ? 2.766 -12.719 -0.058 1 95.12 174 CYS A CA 1
ATOM 1295 C C . CYS A 1 174 ? 4.203 -13.078 0.296 1 95.12 174 CYS A C 1
ATOM 1297 O O . CYS A 1 174 ? 4.484 -13.516 1.416 1 95.12 174 CYS A O 1
ATOM 1299 N N . VAL A 1 175 ? 5.062 -13.07 -0.661 1 94.44 175 VAL A N 1
ATOM 1300 C CA . VAL A 1 175 ? 6.504 -13.273 -0.539 1 94.44 175 VAL A CA 1
ATOM 1301 C C . VAL A 1 175 ? 7.211 -11.914 -0.518 1 94.44 175 VAL A C 1
ATOM 1303 O O . VAL A 1 175 ? 6.918 -11.047 -1.338 1 94.44 175 VAL A O 1
ATOM 1306 N N . CYS A 1 176 ? 8.047 -11.695 0.458 1 94.75 176 CYS A N 1
ATOM 1307 C CA . CYS A 1 176 ? 8.797 -10.453 0.59 1 94.75 176 CYS A CA 1
ATOM 1308 C C . CYS A 1 176 ? 10.297 -10.719 0.511 1 94.75 176 CYS A C 1
ATOM 1310 O O . CYS A 1 176 ? 10.992 -10.695 1.528 1 94.75 176 CYS A O 1
ATOM 1312 N N . PRO A 1 177 ? 10.82 -10.828 -0.659 1 92.75 177 PRO A N 1
ATOM 1313 C CA . PRO A 1 177 ? 12.258 -11.094 -0.776 1 92.75 177 PRO A CA 1
ATOM 1314 C C . PRO A 1 177 ? 13.109 -9.867 -0.485 1 92.75 177 PRO A C 1
ATOM 1316 O O . PRO A 1 177 ? 12.641 -8.734 -0.615 1 92.75 177 PRO A O 1
ATOM 1319 N N . GLY A 1 178 ? 14.328 -10.164 -0.03 1 90.19 178 GLY A N 1
ATOM 1320 C CA . GLY A 1 178 ? 15.352 -9.133 -0.11 1 90.19 178 GLY A CA 1
ATOM 1321 C C . GLY A 1 178 ? 15.891 -8.938 -1.515 1 90.19 178 GLY A C 1
ATOM 1322 O O . GLY A 1 178 ? 15.125 -8.961 -2.484 1 90.19 178 GLY A O 1
ATOM 1323 N N . THR A 1 179 ? 17.188 -8.68 -1.563 1 90.56 179 THR A N 1
ATOM 1324 C CA . THR A 1 179 ? 17.797 -8.523 -2.877 1 90.56 179 THR A CA 1
ATOM 1325 C C . THR A 1 179 ? 18.047 -9.891 -3.52 1 90.56 179 THR A C 1
ATOM 1327 O O . THR A 1 179 ? 18.734 -10.734 -2.947 1 90.56 179 THR A O 1
ATOM 1330 N N . VAL A 1 180 ? 17.438 -10.102 -4.621 1 92.69 180 VAL A N 1
ATOM 1331 C CA . VAL A 1 180 ? 17.531 -11.367 -5.336 1 92.69 180 VAL A CA 1
ATOM 1332 C C . VAL A 1 180 ? 18.359 -11.18 -6.605 1 92.69 180 VAL A C 1
ATOM 1334 O O . VAL A 1 180 ? 18.156 -10.219 -7.348 1 92.69 180 VAL A O 1
ATOM 1337 N N . ASP A 1 181 ? 19.297 -12.086 -6.758 1 93.06 181 ASP A N 1
ATOM 1338 C CA . ASP A 1 181 ? 20.125 -12.039 -7.961 1 93.06 181 ASP A CA 1
ATOM 1339 C C . ASP A 1 181 ? 19.312 -12.422 -9.195 1 93.06 181 ASP A C 1
ATOM 1341 O O . ASP A 1 181 ? 19.125 -13.602 -9.484 1 93.06 181 ASP A O 1
ATOM 1345 N N . THR A 1 182 ? 18.859 -11.445 -9.961 1 94.56 182 THR A N 1
ATOM 1346 C CA . THR A 1 182 ? 18.047 -11.578 -11.156 1 94.56 182 THR A CA 1
ATOM 1347 C C . THR A 1 182 ? 18.562 -10.68 -12.273 1 94.56 182 THR A C 1
ATOM 1349 O O . THR A 1 182 ? 19.328 -9.742 -12.016 1 94.56 182 THR A O 1
ATOM 1352 N N . PRO A 1 183 ? 18.188 -11.023 -13.523 1 93.69 183 PRO A N 1
ATOM 1353 C CA . PRO A 1 183 ? 18.547 -10.102 -14.602 1 93.69 183 PRO A CA 1
ATOM 1354 C C . PRO A 1 183 ? 18.062 -8.68 -14.344 1 93.69 183 PRO A C 1
ATOM 1356 O O . PRO A 1 183 ? 18.75 -7.711 -14.672 1 93.69 183 PRO A O 1
ATOM 1359 N N . SER A 1 184 ? 16.875 -8.57 -13.75 1 91.06 184 SER A N 1
ATOM 1360 C CA . SER A 1 184 ? 16.344 -7.254 -13.43 1 91.06 184 SER A CA 1
ATOM 1361 C C . SER A 1 184 ? 17.25 -6.508 -12.461 1 91.06 184 SER A C 1
ATOM 1363 O O . SER A 1 184 ? 17.438 -5.297 -12.586 1 91.06 184 SER A O 1
ATOM 1365 N N . LEU A 1 185 ? 17.797 -7.164 -11.461 1 93 185 LEU A N 1
ATOM 1366 C CA . LEU A 1 185 ? 18.734 -6.539 -10.539 1 93 185 LEU A CA 1
ATOM 1367 C C . LEU A 1 185 ? 20 -6.098 -11.273 1 93 185 LEU A C 1
ATOM 1369 O O . LEU A 1 185 ? 20.484 -4.988 -11.062 1 93 185 LEU A O 1
ATOM 1373 N N . GLN A 1 186 ? 20.469 -6.977 -12.125 1 93.31 186 GLN A N 1
ATOM 1374 C CA . GLN A 1 186 ? 21.672 -6.656 -12.898 1 93.31 186 GLN A CA 1
ATOM 1375 C C . GLN A 1 186 ? 21.453 -5.422 -13.766 1 93.31 186 GLN A C 1
ATOM 1377 O O . GLN A 1 186 ? 22.344 -4.57 -13.875 1 93.31 186 GLN A O 1
ATOM 1382 N N . ASP A 1 187 ? 20.297 -5.371 -14.391 1 92.75 187 ASP A N 1
ATOM 1383 C CA . ASP A 1 187 ? 19.938 -4.211 -15.211 1 92.75 187 ASP A CA 1
ATOM 1384 C C . ASP A 1 187 ? 19.953 -2.932 -14.375 1 92.75 187 ASP A C 1
ATOM 1386 O O . ASP A 1 187 ? 20.438 -1.895 -14.828 1 92.75 187 ASP A O 1
ATOM 1390 N N . ARG A 1 188 ? 19.453 -2.969 -13.172 1 90.69 188 ARG A N 1
ATOM 1391 C CA . ARG A 1 188 ? 19.391 -1.801 -12.297 1 90.69 188 ARG A CA 1
ATOM 1392 C C . ARG A 1 188 ? 20.781 -1.363 -11.852 1 90.69 188 ARG A C 1
ATOM 1394 O O . ARG A 1 188 ? 21.078 -0.168 -11.82 1 90.69 188 ARG A O 1
ATOM 1401 N N . ILE A 1 189 ? 21.594 -2.348 -11.555 1 92.31 189 ILE A N 1
ATOM 1402 C CA . ILE A 1 189 ? 22.969 -2.066 -11.141 1 92.31 189 ILE A CA 1
ATOM 1403 C C . ILE A 1 189 ? 23.734 -1.417 -12.297 1 92.31 189 ILE A C 1
ATOM 1405 O O . ILE A 1 189 ? 24.391 -0.394 -12.117 1 92.31 189 ILE A O 1
ATOM 1409 N N . ASN A 1 190 ? 23.5 -1.969 -13.469 1 93.56 190 ASN A N 1
ATOM 1410 C CA . ASN A 1 190 ? 24.219 -1.511 -14.648 1 93.56 190 ASN A CA 1
ATOM 1411 C C . ASN A 1 190 ? 23.75 -0.131 -15.094 1 93.56 190 ASN A C 1
ATOM 1413 O O . ASN A 1 190 ? 24.453 0.575 -15.812 1 93.56 190 ASN A O 1
ATOM 1417 N N . ALA A 1 191 ? 22.562 0.228 -14.695 1 89.75 191 ALA A N 1
ATOM 1418 C CA . ALA A 1 191 ? 21.984 1.508 -15.102 1 89.75 191 ALA A CA 1
ATOM 1419 C C . ALA A 1 191 ? 22.484 2.643 -14.211 1 89.75 191 ALA A C 1
ATOM 1421 O O . ALA A 1 191 ? 22.328 3.818 -14.555 1 89.75 191 ALA A O 1
ATOM 1422 N N . LEU A 1 192 ? 23.062 2.297 -13.125 1 88.81 192 LEU A N 1
ATOM 1423 C CA . LEU A 1 192 ? 23.578 3.314 -12.219 1 88.81 192 LEU A CA 1
ATOM 1424 C C . LEU A 1 192 ? 24.922 3.836 -12.68 1 88.81 192 LEU A C 1
ATOM 1426 O O . LEU A 1 192 ? 25.625 3.166 -1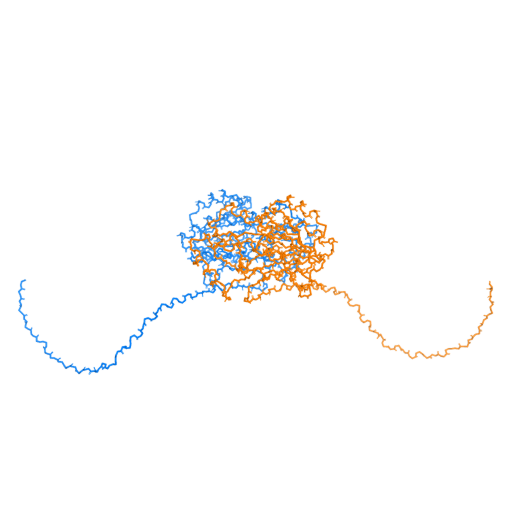3.445 1 88.81 192 LEU A O 1
ATOM 1430 N N . PRO A 1 193 ? 25.312 5.113 -12.328 1 89.44 193 PRO A N 1
ATOM 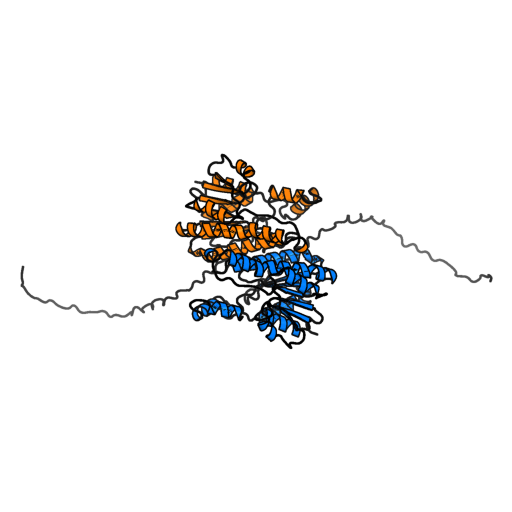1431 C CA . PRO A 1 193 ? 26.531 5.75 -12.828 1 89.44 193 PRO A CA 1
ATOM 1432 C C . PRO A 1 193 ? 27.781 4.906 -12.594 1 89.44 193 PRO A C 1
ATOM 1434 O O . PRO A 1 193 ? 28.672 4.855 -13.445 1 89.44 193 PRO A O 1
ATOM 1437 N N . ASP A 1 194 ? 27.922 4.207 -11.477 1 93.56 194 ASP A N 1
ATOM 1438 C CA . ASP A 1 194 ? 29.031 3.334 -11.125 1 93.56 194 ASP A CA 1
ATOM 1439 C C . ASP A 1 194 ? 28.547 1.933 -10.766 1 93.56 194 ASP A C 1
ATOM 1441 O O . ASP A 1 194 ? 28.375 1.607 -9.594 1 93.56 194 ASP A O 1
ATOM 1445 N N . PRO A 1 195 ? 28.469 1.08 -11.805 1 93.75 195 PRO A N 1
ATOM 1446 C CA . PRO A 1 195 ? 27.891 -0.247 -11.586 1 93.75 195 PRO A CA 1
ATOM 1447 C C . PRO A 1 195 ? 28.703 -1.085 -10.594 1 93.75 195 PRO A C 1
ATOM 1449 O O . PRO A 1 195 ? 28.125 -1.873 -9.836 1 93.75 195 PRO A O 1
ATOM 1452 N N . THR A 1 196 ? 29.969 -0.91 -10.656 1 93.69 196 THR A N 1
ATOM 1453 C CA . THR A 1 196 ? 30.812 -1.669 -9.742 1 93.69 196 THR A CA 1
ATOM 1454 C C . THR A 1 196 ? 30.547 -1.267 -8.297 1 93.69 196 THR A C 1
ATOM 1456 O O . THR A 1 196 ? 30.344 -2.125 -7.434 1 93.69 196 THR A O 1
ATOM 1459 N N . GLN A 1 197 ? 30.531 -0.022 -8.102 1 92.06 197 GLN A N 1
ATOM 1460 C CA . GLN A 1 197 ? 30.25 0.464 -6.758 1 92.06 197 GLN A CA 1
ATOM 1461 C C . GLN A 1 197 ? 28.812 0.15 -6.359 1 92.06 197 GLN A C 1
ATOM 1463 O O . GLN A 1 197 ? 28.531 -0.182 -5.207 1 92.06 197 GLN A O 1
ATOM 1468 N N . ALA A 1 198 ? 27.938 0.247 -7.309 1 90.38 198 ALA A N 1
ATOM 1469 C CA . ALA A 1 198 ? 26.531 -0.057 -7.047 1 90.38 198 ALA A CA 1
ATOM 1470 C C . ALA A 1 198 ? 26.359 -1.496 -6.566 1 90.38 198 ALA A C 1
ATOM 1472 O O . ALA A 1 198 ? 25.625 -1.757 -5.613 1 90.38 198 ALA A O 1
ATOM 1473 N N . ARG A 1 199 ? 27.016 -2.336 -7.234 1 90.94 199 ARG A N 1
ATOM 1474 C CA . ARG A 1 199 ? 26.938 -3.742 -6.848 1 90.94 199 ARG A CA 1
ATOM 1475 C C . ARG A 1 199 ? 27.438 -3.943 -5.418 1 90.94 199 ARG A C 1
ATOM 1477 O O . ARG A 1 199 ? 26.812 -4.66 -4.637 1 90.94 199 ARG A O 1
ATOM 1484 N N . LYS A 1 200 ? 28.5 -3.303 -5.137 1 88.25 200 LYS A N 1
ATOM 1485 C CA . LYS A 1 200 ? 29.047 -3.393 -3.787 1 88.25 200 LYS A CA 1
ATOM 1486 C C . LYS A 1 200 ? 28.062 -2.836 -2.756 1 88.25 200 LYS A C 1
ATOM 1488 O O . LYS A 1 200 ? 27.922 -3.387 -1.662 1 88.25 200 LYS A O 1
ATOM 1493 N N . ASP A 1 201 ? 27.438 -1.854 -3.107 1 85.56 201 ASP A N 1
ATOM 1494 C CA . ASP A 1 201 ? 26.469 -1.234 -2.215 1 85.56 201 ASP A CA 1
ATOM 1495 C C . ASP A 1 201 ? 25.281 -2.168 -1.955 1 85.56 201 ASP A C 1
ATOM 1497 O O . ASP A 1 201 ? 24.828 -2.297 -0.818 1 85.56 201 ASP A O 1
ATOM 1501 N N . PHE A 1 202 ? 24.828 -2.748 -2.986 1 87.75 202 PHE A N 1
ATOM 1502 C CA . PHE A 1 202 ? 23.734 -3.709 -2.83 1 87.75 202 PHE A CA 1
ATOM 1503 C C . PHE A 1 202 ? 24.172 -4.891 -1.974 1 87.75 202 PHE A C 1
ATOM 1505 O O . PHE A 1 202 ? 23.422 -5.363 -1.122 1 87.75 202 PHE A O 1
ATOM 1512 N N . GLU A 1 203 ? 25.375 -5.301 -2.219 1 86.69 203 GLU A N 1
ATOM 1513 C CA . GLU A 1 203 ? 25.891 -6.453 -1.488 1 86.69 203 GLU A CA 1
ATOM 1514 C C . GLU A 1 203 ? 26.109 -6.121 -0.015 1 86.69 203 GLU A C 1
ATOM 1516 O O . GLU A 1 203 ? 25.875 -6.953 0.858 1 86.69 203 GLU A O 1
ATOM 1521 N N . SER A 1 204 ? 26.516 -4.949 0.245 1 82.94 204 SER A N 1
ATOM 1522 C CA . SER A 1 204 ? 26.828 -4.535 1.608 1 82.94 204 SER A CA 1
ATOM 1523 C C . SER A 1 204 ? 25.578 -4.441 2.461 1 82.94 204 SER A C 1
ATOM 1525 O O . SER A 1 204 ? 25.641 -4.5 3.691 1 82.94 204 SER A O 1
ATOM 1527 N N . ARG A 1 205 ? 24.469 -4.355 1.776 1 78.62 205 ARG A N 1
ATOM 1528 C CA . ARG A 1 205 ? 23.203 -4.246 2.492 1 78.62 205 ARG A CA 1
ATOM 1529 C C . ARG A 1 205 ? 22.703 -5.613 2.939 1 78.62 205 ARG A C 1
ATOM 1531 O O . ARG A 1 205 ? 21.781 -5.711 3.744 1 78.62 205 ARG A O 1
ATOM 1538 N N . GLN A 1 206 ? 23.406 -6.598 2.328 1 80.31 206 GLN A N 1
ATOM 1539 C CA . GLN A 1 206 ? 22.969 -7.949 2.65 1 80.31 206 GLN A CA 1
ATOM 1540 C C . GLN A 1 206 ? 23.656 -8.477 3.902 1 80.31 206 GLN A C 1
ATOM 1542 O O . GLN A 1 206 ? 24.875 -8.641 3.92 1 80.31 206 GLN A O 1
ATOM 1547 N N . ARG A 1 207 ? 23.031 -8.766 4.941 1 70.19 207 ARG A N 1
ATOM 1548 C CA . ARG A 1 207 ? 23.594 -9.25 6.199 1 70.19 207 ARG A CA 1
ATOM 1549 C C . ARG A 1 207 ? 24.344 -10.562 5.992 1 70.19 207 ARG A C 1
ATOM 1551 O O . ARG A 1 207 ? 25.391 -10.789 6.602 1 70.19 207 ARG A O 1
ATOM 1558 N N . ILE A 1 208 ? 23.844 -11.375 5.113 1 72.38 208 ILE A N 1
ATOM 1559 C CA . ILE A 1 208 ? 24.406 -12.695 4.906 1 72.38 208 ILE A CA 1
ATOM 1560 C C . ILE A 1 208 ? 25.531 -12.617 3.875 1 72.38 208 ILE A C 1
ATOM 1562 O O . ILE A 1 208 ? 26.172 -13.625 3.57 1 72.38 208 ILE A O 1
ATOM 1566 N N . GLY A 1 209 ? 25.797 -11.516 3.338 1 77 209 GLY A N 1
ATOM 1567 C CA . GLY A 1 209 ? 26.953 -11.305 2.482 1 77 209 GLY A CA 1
ATOM 1568 C C . GLY A 1 209 ? 26.719 -11.742 1.049 1 77 209 GLY A C 1
ATOM 1569 O O . GLY A 1 209 ? 27.656 -11.742 0.24 1 77 209 GLY A O 1
ATOM 1570 N N . ARG A 1 210 ? 25.484 -12.242 0.823 1 82.5 210 ARG A N 1
ATOM 1571 C CA . ARG A 1 210 ? 25.172 -12.602 -0.558 1 82.5 210 ARG A CA 1
ATOM 1572 C C . ARG A 1 210 ? 23.734 -12.266 -0.899 1 82.5 210 ARG A C 1
ATOM 1574 O O . ARG A 1 210 ? 22.906 -12.07 -0.004 1 82.5 210 ARG A O 1
ATOM 1581 N N . PHE A 1 211 ? 23.469 -12.281 -2.246 1 89.62 211 PHE A N 1
ATOM 1582 C CA . PHE A 1 211 ? 22.094 -12.109 -2.705 1 89.62 211 PHE A CA 1
ATOM 1583 C C . PHE A 1 211 ? 21.312 -13.422 -2.582 1 89.62 211 PHE A C 1
ATOM 1585 O O . PHE A 1 211 ? 21.906 -14.5 -2.658 1 89.62 211 PHE A O 1
ATOM 1592 N N . CYS A 1 212 ? 20.016 -13.266 -2.359 1 89.38 212 CYS A N 1
ATOM 1593 C CA . CYS A 1 212 ? 19.141 -14.414 -2.543 1 89.38 212 CYS A CA 1
ATOM 1594 C C . CYS A 1 212 ? 19.078 -14.828 -4.008 1 89.38 212 CYS A C 1
ATOM 1596 O O . CYS A 1 212 ? 19.266 -14 -4.902 1 89.38 212 CYS A O 1
ATOM 1598 N N . THR A 1 213 ? 18.906 -16.141 -4.188 1 93.38 213 THR A N 1
ATOM 1599 C CA . THR A 1 213 ? 18.766 -16.594 -5.566 1 93.38 213 THR A CA 1
ATOM 1600 C C . THR A 1 213 ? 17.281 -16.688 -5.953 1 93.38 213 THR A C 1
ATOM 1602 O O . THR A 1 213 ? 16.422 -16.797 -5.086 1 93.38 213 THR A O 1
ATOM 1605 N N . ALA A 1 214 ? 17.047 -16.672 -7.258 1 96.75 214 ALA A N 1
ATOM 1606 C CA . ALA A 1 214 ? 15.688 -16.844 -7.754 1 96.75 214 ALA A CA 1
ATOM 1607 C C . ALA A 1 214 ? 15.125 -18.203 -7.316 1 96.75 214 ALA A C 1
ATOM 1609 O O . ALA A 1 214 ? 13.938 -18.312 -7.02 1 96.75 214 ALA A O 1
ATOM 1610 N N . GLU A 1 215 ? 15.961 -19.188 -7.211 1 96.44 215 GLU A N 1
ATOM 1611 C CA . GLU A 1 215 ? 15.562 -20.547 -6.836 1 96.44 215 GLU A CA 1
ATOM 1612 C C . GLU A 1 215 ? 15.133 -20.609 -5.375 1 96.44 215 GLU A C 1
ATOM 1614 O O . GLU A 1 215 ? 14.219 -21.359 -5.023 1 96.44 215 GLU A O 1
ATOM 1619 N N . GLU A 1 216 ? 15.82 -19.859 -4.562 1 93.31 216 GLU A N 1
ATOM 1620 C CA . GLU A 1 216 ? 15.43 -19.812 -3.158 1 93.31 216 GLU A CA 1
ATOM 1621 C C . GLU A 1 216 ? 14.023 -19.25 -2.994 1 93.31 216 GLU A C 1
ATOM 1623 O O . GLU A 1 216 ? 13.227 -19.75 -2.199 1 93.31 216 GLU A O 1
ATOM 1628 N N . VAL A 1 217 ? 13.711 -18.234 -3.771 1 94.75 217 VAL A N 1
ATOM 1629 C CA . VAL A 1 217 ? 12.367 -17.672 -3.742 1 94.75 217 VAL A CA 1
ATOM 1630 C C . VAL A 1 217 ? 11.367 -18.672 -4.328 1 94.75 217 VAL A C 1
ATOM 1632 O O . VAL A 1 217 ? 10.266 -18.844 -3.801 1 94.75 217 VAL A O 1
ATOM 1635 N N . ALA A 1 218 ? 11.766 -19.359 -5.375 1 97.31 218 ALA A N 1
ATOM 1636 C CA . ALA A 1 218 ? 10.906 -20.344 -6.027 1 97.31 218 ALA A CA 1
ATOM 1637 C C . ALA A 1 218 ? 10.516 -21.453 -5.055 1 97.31 218 ALA A C 1
ATOM 1639 O O . ALA A 1 218 ? 9.375 -21.922 -5.07 1 97.31 218 ALA A O 1
ATOM 1640 N N . ASN A 1 219 ? 11.453 -21.859 -4.23 1 94.56 219 ASN A N 1
ATOM 1641 C CA . ASN A 1 219 ? 11.164 -22.891 -3.248 1 94.56 219 ASN A CA 1
ATOM 1642 C C . ASN A 1 219 ? 10.094 -22.453 -2.258 1 94.56 219 ASN A C 1
ATOM 1644 O O . ASN A 1 219 ? 9.242 -23.25 -1.853 1 94.56 219 ASN A O 1
ATOM 1648 N N . LEU A 1 220 ? 10.188 -21.219 -1.868 1 92.75 220 LEU A N 1
ATOM 1649 C CA . LEU A 1 220 ? 9.172 -20.672 -0.979 1 92.75 220 LEU A CA 1
ATOM 1650 C C . LEU A 1 220 ? 7.805 -20.641 -1.665 1 92.75 220 LEU A C 1
ATOM 1652 O O . LEU A 1 220 ? 6.785 -20.953 -1.041 1 92.75 220 LEU A O 1
ATOM 1656 N N . VAL A 1 221 ? 7.781 -20.297 -2.93 1 96.25 221 VAL A N 1
ATOM 1657 C CA . VAL A 1 221 ? 6.547 -20.25 -3.705 1 96.25 221 VAL A CA 1
ATOM 1658 C C . VAL A 1 221 ? 5.941 -21.656 -3.795 1 96.25 221 VAL A C 1
ATOM 1660 O O . VAL A 1 221 ? 4.734 -21.828 -3.621 1 96.25 221 VAL A O 1
ATOM 1663 N N . VAL A 1 222 ? 6.781 -22.656 -4.012 1 96.88 222 VAL A N 1
ATOM 1664 C CA . VAL A 1 222 ? 6.312 -24.047 -4.07 1 96.88 222 VAL A CA 1
ATOM 1665 C C . VAL A 1 222 ? 5.691 -24.438 -2.729 1 96.88 222 VAL A C 1
ATOM 1667 O O . VAL A 1 222 ? 4.625 -25.047 -2.686 1 96.88 222 VAL A O 1
ATOM 1670 N N . PHE A 1 223 ? 6.34 -24.062 -1.661 1 93.75 223 PHE A N 1
ATOM 1671 C CA . PHE A 1 223 ? 5.84 -24.359 -0.323 1 93.75 223 PHE A CA 1
ATOM 1672 C C . PHE A 1 223 ? 4.469 -23.734 -0.105 1 93.75 223 PHE A C 1
ATOM 1674 O O . PHE A 1 223 ? 3.539 -24.406 0.349 1 93.75 223 PHE A O 1
ATOM 1681 N N . LEU A 1 224 ? 4.305 -22.5 -0.489 1 93.75 224 LEU A N 1
ATOM 1682 C CA . LEU A 1 224 ? 3.051 -21.781 -0.294 1 93.75 224 LEU A CA 1
ATOM 1683 C C . LEU A 1 224 ? 1.957 -22.328 -1.201 1 93.75 224 LEU A C 1
ATOM 1685 O O . LEU A 1 224 ? 0.775 -22.281 -0.853 1 93.75 224 LEU A O 1
ATOM 1689 N N . ALA A 1 225 ? 2.35 -22.844 -2.354 1 95.81 225 ALA A N 1
ATOM 1690 C CA . ALA A 1 225 ? 1.411 -23.391 -3.33 1 95.81 225 ALA A CA 1
ATOM 1691 C C . ALA A 1 225 ? 0.946 -24.781 -2.922 1 95.81 225 ALA A C 1
ATOM 1693 O O . ALA A 1 225 ? -0.07 -25.281 -3.418 1 95.81 225 ALA A O 1
ATOM 1694 N N . SER A 1 226 ? 1.719 -25.438 -2.078 1 93.88 226 SER A N 1
ATOM 1695 C CA . SER A 1 226 ? 1.475 -26.844 -1.731 1 93.88 226 SER A CA 1
ATOM 1696 C C . SER A 1 226 ? 0.488 -26.953 -0.575 1 93.88 226 SER A C 1
ATOM 1698 O O . SER A 1 226 ? 0.193 -25.969 0.099 1 93.88 226 SER A O 1
ATOM 1700 N N . ASP A 1 227 ? 0.005 -28.141 -0.413 1 87.31 227 ASP A N 1
ATOM 1701 C CA . ASP A 1 227 ? -0.92 -28.422 0.681 1 87.31 227 ASP A CA 1
ATOM 1702 C C . ASP A 1 227 ? -0.185 -28.5 2.016 1 87.31 227 ASP A C 1
ATOM 1704 O O . ASP A 1 227 ? -0.81 -28.453 3.078 1 87.31 227 ASP A O 1
ATOM 1708 N N . GLU A 1 228 ? 1.081 -28.594 1.987 1 77.75 228 GLU A N 1
ATOM 1709 C CA . GLU A 1 228 ? 1.881 -28.625 3.209 1 77.75 228 GLU A CA 1
ATOM 1710 C C . GLU A 1 228 ? 1.722 -27.328 4 1 77.75 228 GLU A C 1
ATOM 1712 O O . GLU A 1 228 ? 1.818 -27.328 5.23 1 77.75 228 GLU A O 1
ATOM 1717 N N . HIS A 1 229 ? 1.516 -26.312 3.328 1 70.81 229 HIS A N 1
ATOM 1718 C CA . HIS A 1 229 ? 1.346 -25.016 3.98 1 70.81 229 HIS A CA 1
ATOM 1719 C C . HIS A 1 229 ? 0.066 -24.984 4.809 1 70.81 229 HIS A C 1
ATOM 1721 O O . HIS A 1 229 ? 0.024 -24.359 5.867 1 70.81 229 HIS A O 1
ATOM 1727 N N . VAL A 1 230 ? -0.877 -25.625 4.316 1 60.66 230 VAL A N 1
ATOM 1728 C CA . VAL A 1 230 ? -2.164 -25.656 5.004 1 60.66 230 VAL A CA 1
ATOM 1729 C C . VAL A 1 230 ? -1.98 -26.219 6.418 1 60.66 230 VAL A C 1
ATOM 1731 O O . VAL A 1 230 ? -2.572 -25.703 7.371 1 60.66 230 VAL A O 1
ATOM 1734 N N . SER A 1 231 ? -1.215 -27.219 6.457 1 51.22 231 SER A N 1
ATOM 1735 C CA . SER A 1 231 ? -1.016 -27.875 7.742 1 51.22 231 SER A CA 1
ATOM 1736 C C . SER A 1 231 ? -0.212 -27 8.695 1 51.22 231 SER A C 1
ATOM 1738 O O . SER A 1 231 ? -0.392 -27.062 9.914 1 51.22 231 SER A O 1
ATOM 1740 N N . ALA A 1 232 ? 0.661 -26.359 8.195 1 42.16 232 ALA A N 1
ATOM 1741 C CA . ALA A 1 232 ? 1.494 -25.484 9.008 1 42.16 232 ALA A CA 1
ATOM 1742 C C . ALA A 1 232 ? 0.77 -24.172 9.328 1 42.16 232 ALA A C 1
ATOM 1744 O O . ALA A 1 232 ? 1.031 -23.547 10.352 1 42.16 232 ALA A O 1
ATOM 1745 N N . ALA A 1 233 ? 0.156 -23.703 8.375 1 48 233 ALA A N 1
ATOM 1746 C CA . ALA A 1 233 ? -0.271 -22.328 8.203 1 48 233 ALA A CA 1
ATOM 1747 C C . ALA A 1 233 ? -1.624 -22.078 8.867 1 48 233 ALA A C 1
ATOM 1749 O O . ALA A 1 233 ? -2.666 -22.453 8.312 1 48 233 ALA A O 1
ATOM 1750 N N . THR A 1 234 ? -1.846 -22.516 10 1 42.22 234 THR A N 1
ATOM 1751 C CA . THR A 1 234 ? -2.959 -21.766 10.562 1 42.22 234 THR A CA 1
ATOM 1752 C C . THR A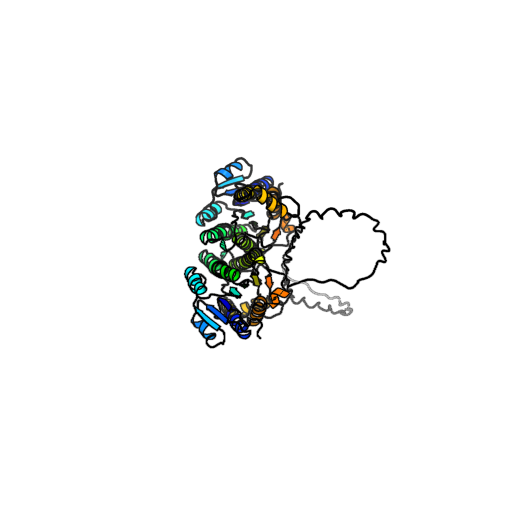 1 234 ? -2.957 -20.328 10.055 1 42.22 234 THR A C 1
ATOM 1754 O O . THR A 1 234 ? -3.82 -19.531 10.422 1 42.22 234 THR A O 1
ATOM 1757 N N . SER A 1 235 ? -1.955 -19.781 9.203 1 47.16 235 SER A N 1
ATOM 1758 C CA . SER A 1 235 ? -1.649 -18.359 9.125 1 47.16 235 SER A CA 1
ATOM 1759 C C . SER A 1 235 ? -1.997 -17.797 7.75 1 47.16 235 SER A C 1
ATOM 1761 O O . SER A 1 235 ? -1.382 -18.156 6.746 1 47.16 235 SER A O 1
ATOM 1763 N N . ALA A 1 236 ? -3.266 -17.641 7.344 1 47.91 236 ALA A N 1
ATOM 1764 C CA . ALA A 1 236 ? -3.633 -16.719 6.27 1 47.91 236 ALA A CA 1
ATOM 1765 C C . ALA A 1 236 ? -3.094 -15.32 6.539 1 47.91 236 ALA A C 1
ATOM 1767 O O . ALA A 1 236 ? -3.027 -14.891 7.691 1 47.91 236 ALA A O 1
ATOM 1768 N N . GLY A 1 237 ? -2.443 -14.742 5.422 1 55.44 237 GLY A N 1
ATOM 1769 C CA . GLY A 1 237 ? -1.946 -13.375 5.512 1 55.44 237 GLY A CA 1
ATOM 1770 C C . GLY A 1 237 ? -0.486 -13.297 5.918 1 55.44 237 GLY A C 1
ATOM 1771 O O . GLY A 1 237 ? -0.036 -12.281 6.449 1 55.44 237 GLY A O 1
ATOM 1772 N N . ASP A 1 238 ? 0.213 -14.453 5.684 1 60.59 238 ASP A N 1
ATOM 1773 C CA . ASP A 1 238 ? 1.622 -14.445 6.066 1 60.59 238 ASP A CA 1
ATOM 1774 C C . ASP A 1 238 ? 2.449 -13.594 5.113 1 60.59 238 ASP A C 1
ATOM 1776 O O . ASP A 1 238 ? 2.174 -13.547 3.91 1 60.59 238 ASP A O 1
ATOM 1780 N N . ILE A 1 239 ? 3.201 -12.898 5.773 1 57.41 239 ILE A N 1
ATOM 1781 C CA . ILE A 1 239 ? 4.227 -12.117 5.086 1 57.41 239 ILE A CA 1
ATOM 1782 C C . ILE A 1 239 ? 5.59 -12.781 5.27 1 57.41 239 ILE A C 1
ATOM 1784 O O . ILE A 1 239 ? 6.172 -12.719 6.355 1 57.41 239 ILE A O 1
ATOM 1788 N N . LEU A 1 240 ? 5.992 -13.586 4.223 1 58.38 240 LEU A N 1
ATOM 1789 C CA . LEU A 1 240 ? 7.195 -14.398 4.359 1 58.38 240 LEU A CA 1
ATOM 1790 C C . LEU A 1 240 ? 8.383 -13.734 3.672 1 58.38 240 LEU A C 1
ATOM 1792 O O . LEU A 1 240 ? 8.32 -13.422 2.48 1 58.38 240 LEU A O 1
ATOM 1796 N N . SER A 1 241 ? 9.273 -13.406 4.531 1 55.06 241 SER A N 1
ATOM 1797 C CA . SER A 1 241 ? 10.492 -12.789 4.016 1 55.06 241 SER A CA 1
ATOM 1798 C C . SER A 1 241 ? 11.578 -13.836 3.787 1 55.06 241 SER A C 1
ATOM 1800 O O . SER A 1 241 ? 11.68 -14.812 4.535 1 55.06 241 SER A O 1
ATOM 1802 N N . THR A 1 242 ? 12.141 -13.969 2.676 1 43.47 242 THR A N 1
ATOM 1803 C CA . THR A 1 242 ? 13.281 -14.844 2.451 1 43.47 242 THR A CA 1
ATOM 1804 C C . THR A 1 242 ? 14.555 -14.227 3.027 1 43.47 242 THR A C 1
ATOM 1806 O O . THR A 1 242 ? 15.656 -14.734 2.809 1 43.47 242 THR A O 1
ATOM 1809 N N . GLN A 1 243 ? 14.398 -13.156 3.826 1 46.91 243 GLN A N 1
ATOM 1810 C CA . GLN A 1 243 ? 15.672 -12.641 4.324 1 46.91 243 GLN A CA 1
ATOM 1811 C C . GLN A 1 243 ? 16.312 -13.617 5.312 1 46.91 243 GLN A C 1
ATOM 1813 O O . GLN A 1 243 ? 15.609 -14.219 6.133 1 46.91 243 GLN A O 1
ATOM 1818 N N . HIS A 1 244 ? 17.281 -14.398 4.855 1 42.66 244 HIS A N 1
ATOM 1819 C CA . HIS A 1 244 ? 18.016 -15.336 5.691 1 42.66 244 HIS A CA 1
ATOM 1820 C C . HIS A 1 244 ? 18.094 -14.852 7.133 1 42.66 244 HIS A C 1
ATOM 1822 O O . HIS A 1 244 ? 18.297 -15.641 8.055 1 42.66 244 HIS A O 1
ATOM 1828 N N . GLY A 1 245 ? 18.219 -13.656 7.426 1 36.53 245 GLY A N 1
ATOM 1829 C CA . GLY A 1 245 ? 18.359 -13.508 8.867 1 36.53 245 GLY A CA 1
ATOM 1830 C C . GLY A 1 245 ? 17.094 -13.828 9.625 1 36.53 245 GLY A C 1
ATOM 1831 O O . GLY A 1 245 ? 16.891 -14.961 10.07 1 36.53 245 GLY A O 1
ATOM 1832 N N . ARG A 1 246 ? 16.422 -12.898 10.32 1 33.97 246 ARG A N 1
ATOM 1833 C CA . ARG A 1 246 ? 15.328 -13.227 11.227 1 33.97 246 ARG A CA 1
ATOM 1834 C C . ARG A 1 246 ? 14.023 -13.43 10.469 1 33.97 246 ARG A C 1
ATOM 1836 O O . ARG A 1 246 ? 13.578 -12.547 9.734 1 33.97 246 ARG A O 1
ATOM 1843 N N . GLN A 1 247 ? 13.797 -14.68 10.148 1 34.97 247 GLN A N 1
ATOM 1844 C CA . GLN A 1 247 ? 12.445 -15.031 9.727 1 34.97 247 GLN A CA 1
ATOM 1845 C C . GLN A 1 247 ? 11.398 -14.414 10.648 1 34.97 247 GLN A C 1
ATOM 1847 O O . GLN A 1 247 ? 11.352 -14.711 11.844 1 34.97 247 GLN A O 1
ATOM 1852 N N . SER A 1 248 ? 11.18 -13.172 10.672 1 33.72 248 SER A N 1
ATOM 1853 C CA . SER A 1 248 ? 10.078 -12.836 11.562 1 33.72 248 SER A CA 1
ATOM 1854 C C . SER A 1 248 ? 8.734 -13.18 10.938 1 33.72 248 SER A C 1
ATOM 1856 O O . SER A 1 248 ? 8.406 -12.688 9.852 1 33.72 248 SER A O 1
ATOM 1858 N N . THR A 1 249 ? 8.367 -14.367 11.07 1 35.31 249 THR A N 1
ATOM 1859 C CA . THR A 1 249 ? 6.98 -14.719 10.773 1 35.31 249 THR A CA 1
ATOM 1860 C C . THR A 1 249 ? 6.031 -13.977 11.711 1 35.31 249 THR A C 1
ATOM 1862 O O . THR A 1 249 ? 6.184 -14.031 12.938 1 35.31 249 THR A O 1
ATOM 1865 N N . SER A 1 250 ? 5.652 -12.859 11.477 1 35.09 250 SER A N 1
ATOM 1866 C CA . SER A 1 250 ? 4.543 -12.461 12.336 1 35.09 250 SER A CA 1
ATOM 1867 C C . SER A 1 250 ? 3.291 -13.281 12.039 1 35.09 250 SER A C 1
ATOM 1869 O O . SER A 1 250 ? 2.725 -13.188 10.945 1 35.09 250 SER A O 1
ATOM 1871 N N . PRO A 1 251 ? 3.188 -14.398 12.672 1 34.06 251 PRO A N 1
ATOM 1872 C CA . PRO A 1 251 ? 1.945 -15.156 12.508 1 34.06 251 PRO A CA 1
ATOM 1873 C C . PRO A 1 251 ? 0.705 -14.336 12.859 1 34.06 251 PRO A C 1
ATOM 1875 O O . PRO A 1 251 ? 0.726 -13.555 13.82 1 34.06 251 PRO A O 1
ATOM 1878 N N . TYR A 1 252 ? -0.072 -13.977 11.992 1 34.91 252 TYR A N 1
ATOM 1879 C CA . TYR A 1 252 ? -1.399 -13.484 12.344 1 34.91 252 TYR A CA 1
ATOM 1880 C C . TYR A 1 252 ? -2.18 -14.547 13.117 1 34.91 252 TYR A C 1
ATOM 1882 O O . TYR A 1 252 ? -2.445 -15.633 12.602 1 34.91 252 TYR A O 1
ATOM 1890 N N . ARG A 1 253 ? -1.989 -14.633 14.344 1 31.38 253 ARG A N 1
ATOM 1891 C CA . ARG A 1 253 ? -2.984 -15.43 15.047 1 31.38 253 ARG A CA 1
ATOM 1892 C C . ARG A 1 253 ? -4.391 -14.883 14.82 1 31.38 253 ARG A C 1
ATOM 1894 O O . ARG A 1 253 ? -4.695 -13.758 15.227 1 31.38 253 ARG A O 1
ATOM 1901 N N . LEU A 1 254 ? -5.012 -15.289 13.836 1 30.88 254 LEU A N 1
ATOM 1902 C CA . LEU A 1 254 ? -6.453 -15.039 13.812 1 30.88 254 LEU A CA 1
ATOM 1903 C C . LEU A 1 254 ? -7.082 -15.383 15.156 1 30.88 254 LEU A C 1
ATOM 1905 O O . LEU A 1 254 ? -6.977 -16.516 15.633 1 30.88 254 LEU A O 1
ATOM 1909 N N . SER A 1 255 ? -7.086 -14.523 16.047 1 26.91 255 SER A N 1
ATOM 1910 C CA . SER A 1 255 ? -7.871 -14.852 17.234 1 26.91 255 SER A CA 1
ATOM 1911 C C . SER A 1 255 ? -9.234 -15.422 16.844 1 26.91 255 SER A C 1
ATOM 1913 O O . SER A 1 255 ? -9.992 -14.781 16.109 1 26.91 255 SER A O 1
ATOM 1915 N N . ARG A 1 256 ? -9.383 -16.656 16.688 1 28.06 256 ARG A N 1
ATOM 1916 C CA . ARG A 1 256 ? -10.711 -17.281 16.766 1 28.06 256 ARG A CA 1
ATOM 1917 C C . ARG A 1 256 ? -11.555 -16.625 17.859 1 28.06 256 ARG A C 1
ATOM 1919 O O . ARG A 1 256 ? -11.234 -16.75 19.047 1 28.06 256 ARG A O 1
ATOM 1926 N N . SER A 1 257 ? -12.086 -15.422 17.719 1 27.08 257 SER A N 1
ATOM 1927 C CA . SER A 1 257 ? -13.188 -15.07 18.609 1 27.08 257 SER A CA 1
ATOM 1928 C C . SER A 1 257 ? -14.188 -16.203 18.734 1 27.08 257 SER A C 1
ATOM 1930 O O . SER A 1 257 ? -14.812 -16.594 17.75 1 27.08 257 SER A O 1
ATOM 1932 N N . THR A 1 258 ? -13.953 -17.203 19.484 1 26.92 258 THR A N 1
ATOM 1933 C CA . THR A 1 258 ? -14.953 -18.156 19.953 1 26.92 258 THR A CA 1
ATOM 1934 C C . THR A 1 258 ? -16.203 -17.438 20.422 1 26.92 258 THR A C 1
ATOM 1936 O O . THR A 1 258 ? -16.172 -16.703 21.422 1 26.92 258 THR A O 1
ATOM 1939 N N . PHE A 1 259 ? -16.984 -16.766 19.609 1 27.69 259 PHE A N 1
ATOM 1940 C CA . PHE A 1 259 ? -18.359 -16.531 20.016 1 27.69 259 PHE A CA 1
ATOM 1941 C C . PHE A 1 259 ? -18.953 -17.75 20.688 1 27.69 259 PHE A C 1
ATOM 1943 O O . PHE A 1 259 ? -19.172 -18.781 20.062 1 27.69 259 PHE A O 1
ATOM 1950 N N . GLY A 1 260 ? -18.516 -17.984 21.891 1 25.31 260 GLY A N 1
ATOM 1951 C CA . GLY A 1 260 ? -19.109 -18.969 22.781 1 25.31 260 GLY A CA 1
ATOM 1952 C C . GLY A 1 260 ? -20.625 -18.969 22.75 1 25.31 260 GLY A C 1
ATOM 1953 O O . GLY A 1 260 ? -21.25 -17.953 23.016 1 25.31 260 GLY A O 1
ATOM 1954 N N . HIS A 1 261 ? -21.234 -19.438 21.625 1 25.27 261 HIS A N 1
ATOM 1955 C CA . HIS A 1 261 ? -22.641 -19.812 21.703 1 25.27 261 HIS A CA 1
ATOM 1956 C C . HIS A 1 261 ? -22.969 -20.438 23.062 1 25.27 261 HIS A C 1
ATOM 1958 O O . HIS A 1 261 ? -22.578 -21.578 23.328 1 25.27 261 HIS A O 1
ATOM 1964 N N . ASN A 1 262 ? -22.734 -19.625 24.094 1 26.75 262 ASN A N 1
ATOM 1965 C CA . ASN A 1 262 ? -23.281 -20.062 25.375 1 26.75 262 ASN A CA 1
ATOM 1966 C C . ASN A 1 262 ? -24.766 -20.422 25.25 1 26.75 262 ASN A C 1
ATOM 1968 O O . ASN A 1 262 ? -25.625 -19.531 25.188 1 26.75 262 ASN A O 1
ATOM 1972 N N . GLY A 1 263 ? -25.094 -21.203 24.25 1 24.39 263 GLY A N 1
ATOM 1973 C CA . GLY A 1 263 ? -26.422 -21.766 24.344 1 24.39 263 GLY A CA 1
ATOM 1974 C C . GLY A 1 263 ? -26.797 -22.219 25.75 1 24.39 263 GLY A C 1
ATOM 1975 O O . GLY A 1 263 ? -25.922 -22.562 26.547 1 24.39 263 GLY A O 1
ATOM 1976 N N . PRO A 1 264 ? -27.859 -21.672 26.281 1 24.47 264 PRO A N 1
ATOM 1977 C CA . PRO A 1 264 ? -28.25 -21.969 27.672 1 24.47 264 PRO A CA 1
ATOM 1978 C C . PRO A 1 264 ? -28.062 -23.453 28.016 1 24.47 264 PRO A C 1
ATOM 1980 O O . PRO A 1 264 ? -28.297 -24.312 27.172 1 24.47 264 PRO A O 1
ATOM 1983 N N . LYS A 1 265 ? -26.906 -23.703 28.516 1 26.91 265 LYS A N 1
ATOM 1984 C CA . LYS A 1 265 ? -26.812 -25.094 28.953 1 26.91 265 LYS A CA 1
ATOM 1985 C C . LYS A 1 265 ? -28.109 -25.562 29.562 1 26.91 265 LYS A C 1
ATOM 1987 O O . LYS A 1 265 ? -28.703 -24.875 30.406 1 26.91 265 LYS A O 1
ATOM 1992 N N . PRO A 1 266 ? -28.875 -26.422 28.828 1 25.23 266 PRO A N 1
ATOM 1993 C CA . PRO A 1 266 ? -30.141 -26.859 29.422 1 25.23 266 PRO A CA 1
ATOM 1994 C C . PRO A 1 266 ? -30.016 -27.203 30.891 1 25.23 266 PRO A C 1
ATOM 1996 O O . PRO A 1 266 ? -28.922 -27.531 31.375 1 25.23 266 PRO A O 1
ATOM 1999 N N . GLY A 1 267 ? -30.844 -26.578 31.797 1 22.55 267 GLY A N 1
ATOM 2000 C CA . GLY A 1 267 ? -30.984 -26.75 33.219 1 22.55 267 GLY A CA 1
ATOM 2001 C C . GLY A 1 267 ? -30.875 -28.188 33.688 1 22.55 267 GLY A C 1
ATOM 2002 O O . GLY A 1 267 ? -31.328 -29.094 33 1 22.55 267 GLY A O 1
ATOM 2003 N N . HIS A 1 268 ? -29.688 -28.578 34.219 1 25.66 268 HIS A N 1
ATOM 2004 C CA . HIS A 1 268 ? -29.391 -29.875 34.812 1 25.66 268 HIS A CA 1
ATOM 2005 C C . HIS A 1 268 ? -30.578 -30.422 35.594 1 25.66 268 HIS A C 1
ATOM 2007 O O . HIS A 1 268 ? -31 -29.844 36.594 1 25.66 268 HIS A O 1
ATOM 2013 N N . GLU A 1 269 ? -31.625 -30.875 34.812 1 22.14 269 GLU A N 1
ATOM 2014 C CA . GLU A 1 269 ? -32.688 -31.531 35.531 1 22.14 269 GLU A CA 1
ATOM 2015 C C . GLU A 1 269 ? -32.156 -32.5 36.594 1 22.14 269 GLU A C 1
ATOM 2017 O O . GLU A 1 269 ? -31.234 -33.281 36.312 1 22.14 269 GLU A O 1
ATOM 2022 N N . ASP A 1 270 ? -32.25 -32.094 37.844 1 22.91 270 ASP A N 1
ATOM 2023 C CA . ASP A 1 270 ? -32 -32.781 39.094 1 22.91 270 ASP A CA 1
ATOM 2024 C C . ASP A 1 270 ? -32.594 -34.188 39.031 1 22.91 270 ASP A C 1
ATOM 2026 O O . ASP A 1 270 ? -33.812 -34.375 39.031 1 22.91 270 ASP A O 1
ATOM 2030 N N . ARG A 1 271 ? -32.062 -35.031 38.031 1 23.02 271 ARG A N 1
ATOM 2031 C CA . ARG A 1 271 ? -32.625 -36.344 38 1 23.02 271 ARG A CA 1
ATOM 2032 C C . ARG A 1 271 ? -32.75 -36.969 39.406 1 23.02 271 ARG A C 1
ATOM 2034 O O . ARG A 1 271 ? -31.781 -36.906 40.188 1 23.02 271 ARG A O 1
ATOM 2041 N N . PRO A 1 272 ? -34.062 -37.188 39.75 1 21.94 272 PRO A N 1
ATOM 2042 C CA . PRO A 1 272 ? -34.406 -37.719 41.062 1 21.94 272 PRO A CA 1
ATOM 2043 C C . PRO A 1 272 ? -33.625 -38.969 41.406 1 21.94 272 PRO A C 1
ATOM 2045 O O . PRO A 1 272 ? -33.094 -39.656 40.531 1 21.94 272 PRO A O 1
ATOM 2048 N N . GLU A 1 273 ? -33.375 -39.219 42.719 1 20.53 273 GLU A N 1
ATOM 2049 C CA . GLU A 1 273 ? -32.594 -40.125 43.531 1 20.53 273 GLU A CA 1
ATOM 2050 C C . GLU A 1 273 ? -32.844 -41.562 43.156 1 20.53 273 GLU A C 1
ATOM 2052 O O . GLU A 1 273 ? -31.906 -42.312 42.906 1 20.53 273 GLU A O 1
ATOM 2057 N N . GLY A 1 274 ? -33.844 -42.281 43.719 1 19.44 274 GLY A N 1
ATOM 2058 C CA . GLY A 1 274 ? -33.719 -43.5 44.5 1 19.44 274 GLY A CA 1
ATOM 2059 C C . GLY A 1 274 ? -33.938 -44.781 43.719 1 19.44 274 GLY A C 1
ATOM 2060 O O . GLY A 1 274 ? -34.375 -45.781 44.281 1 19.44 274 GLY A O 1
ATOM 2061 N N . LEU A 1 275 ? -33.5 -44.906 42.5 1 20.7 275 LEU A N 1
ATOM 2062 C CA . LEU A 1 275 ? -34.094 -46.094 41.938 1 20.7 275 LEU A CA 1
ATOM 2063 C C . LEU A 1 275 ? -33.688 -47.344 42.719 1 20.7 275 LEU A C 1
ATOM 2065 O O . LEU A 1 275 ? -32.531 -47.656 42.812 1 20.7 275 LEU A O 1
ATOM 2069 N N . PRO A 1 276 ? -34.531 -47.75 43.719 1 20 276 PRO A N 1
ATOM 2070 C CA . PRO A 1 276 ? -34.219 -48.969 44.438 1 20 276 PRO A CA 1
ATOM 2071 C C . PRO A 1 276 ? -34.156 -50.219 43.531 1 20 276 PRO A C 1
ATOM 2073 O O . PRO A 1 276 ? -34.75 -50.25 42.469 1 20 276 PRO A O 1
ATOM 2076 N N . ARG A 1 277 ? -33.188 -51.094 43.656 1 20.34 277 ARG A N 1
ATOM 2077 C CA . ARG A 1 277 ? -32.719 -52.312 42.969 1 20.34 277 ARG A CA 1
ATOM 2078 C C . ARG A 1 277 ? -33.812 -53.375 42.969 1 20.34 277 ARG A C 1
ATOM 2080 O O . ARG A 1 277 ? -34.125 -53.938 44 1 20.34 277 ARG A O 1
ATOM 2087 N N . THR A 1 278 ? -35.094 -53.125 42.312 1 17.45 278 THR A N 1
ATOM 2088 C CA . THR A 1 278 ? -36.031 -54.188 42.656 1 17.45 278 THR A CA 1
ATOM 2089 C C . THR A 1 278 ? -35.562 -55.531 42.156 1 17.45 278 THR A C 1
ATOM 2091 O O . THR A 1 278 ? -34.906 -55.625 41.094 1 17.45 278 THR A O 1
ATOM 2094 N N . PRO A 1 279 ? -35.938 -56.781 42.719 1 17.67 279 PRO A N 1
ATOM 2095 C CA . PRO A 1 279 ? -35.625 -58.188 42.875 1 17.67 279 PRO A CA 1
ATOM 2096 C C . PRO A 1 279 ? -36.156 -59.062 41.719 1 17.67 279 PRO A C 1
ATOM 2098 O O . PRO A 1 279 ? -35.75 -60.219 41.562 1 17.67 279 PRO A O 1
ATOM 2101 N N . LYS A 1 280 ? -37.031 -58.625 40.688 1 16.39 280 LYS A N 1
ATOM 2102 C CA . LYS A 1 280 ? -38.125 -59.562 40.406 1 16.39 280 LYS A CA 1
ATOM 2103 C C . LYS A 1 280 ? -37.625 -60.812 39.719 1 16.39 280 LYS A C 1
ATOM 2105 O O . LYS A 1 280 ? -36.812 -60.75 38.781 1 16.39 280 LYS A O 1
ATOM 2110 N N . SER A 1 281 ? -37.969 -62.156 39.969 1 17.19 281 SER A N 1
ATOM 2111 C CA . SER A 1 281 ? -37.719 -63.594 39.906 1 17.19 281 SER A CA 1
ATOM 2112 C C . SER A 1 281 ? -38.281 -64.188 38.625 1 17.19 281 SER A C 1
ATOM 2114 O O . SER A 1 281 ? -37.812 -65.188 38.125 1 17.19 281 SER A O 1
ATOM 2116 N N . LEU A 1 282 ? -39.406 -63.719 37.844 1 17.27 282 LEU A N 1
ATOM 2117 C CA . LEU A 1 282 ? -40.406 -64.75 37.656 1 17.27 282 LEU A CA 1
ATOM 2118 C C . LEU A 1 282 ? -39.938 -65.75 36.594 1 17.27 282 LEU A C 1
ATOM 2120 O O . LEU A 1 282 ? -39.062 -65.438 35.781 1 17.27 282 LEU A O 1
ATOM 2124 N N . THR A 1 283 ? -41.062 -66.562 35.906 1 17.55 283 THR A N 1
ATOM 2125 C CA . THR A 1 283 ? -41.781 -67.812 35.656 1 17.55 283 THR A CA 1
ATOM 2126 C C . THR A 1 283 ? -41.594 -68.25 34.188 1 17.55 283 THR A C 1
ATOM 2128 O O . THR A 1 283 ? -41.219 -67.438 33.344 1 17.55 283 THR A O 1
ATOM 2131 N N . SER A 1 284 ? -42.344 -69.375 33.688 1 20.52 284 SER A N 1
ATOM 2132 C CA . SER A 1 284 ? -42.312 -70.625 32.969 1 20.52 284 SER A CA 1
ATOM 2133 C C . SER A 1 284 ? -42.719 -70.438 31.5 1 20.52 284 SER A C 1
ATOM 2135 O O . SER A 1 284 ? -43.781 -69.875 31.219 1 20.52 284 SER A O 1
ATOM 2137 N N . LEU A 1 285 ? -41.938 -70.562 30.484 1 19.8 285 LEU A N 1
ATOM 2138 C CA . LEU A 1 285 ? -42.125 -70.375 29.047 1 19.8 285 LEU A CA 1
ATOM 2139 C C . LEU A 1 285 ? -42.844 -71.562 28.438 1 19.8 285 LEU A C 1
ATOM 2141 O O . LEU A 1 285 ? -42.25 -72.625 28.266 1 19.8 285 LEU A O 1
ATOM 2145 N N . SER A 1 286 ? -44 -71.812 28.812 1 17.94 286 SER A N 1
ATOM 2146 C CA . SER A 1 286 ? -44.656 -73.062 28.297 1 17.94 286 SER A CA 1
ATOM 2147 C C . SER A 1 286 ? -44.781 -73 26.781 1 17.94 286 SER A C 1
ATOM 2149 O O . SER A 1 286 ? -44.719 -71.938 26.172 1 17.94 286 SER A O 1
ATOM 2151 N N . PRO A 1 287 ? -45.625 -74 26.203 1 20.3 287 PRO A N 1
ATOM 2152 C CA . PRO A 1 287 ? -45.812 -75.062 25.172 1 20.3 287 PRO A CA 1
ATOM 2153 C C . PRO A 1 287 ? -46.406 -74.5 23.891 1 20.3 287 PRO A C 1
ATOM 2155 O O . PRO A 1 287 ? -45.875 -74.75 22.797 1 20.3 287 PRO A O 1
ATOM 2158 N N . ASN A 1 288 ? -47.75 -74.188 23.922 1 17.5 288 ASN A N 1
ATOM 2159 C CA . ASN A 1 288 ? -48.719 -74.938 23.125 1 17.5 288 ASN A CA 1
ATOM 2160 C C . ASN A 1 288 ? -48.781 -74.438 21.688 1 17.5 288 ASN A C 1
ATOM 2162 O O . ASN A 1 288 ? -48.812 -75.188 20.734 1 17.5 288 ASN A O 1
ATOM 2166 N N . SER A 1 289 ? -49.312 -73.188 21.562 1 18.2 289 SER A N 1
ATOM 2167 C CA . SER A 1 289 ? -50.562 -73.188 20.812 1 18.2 289 SER A CA 1
ATOM 2168 C C . SER A 1 289 ? -50.344 -73.5 19.344 1 18.2 289 SER A C 1
ATOM 2170 O O . SER A 1 289 ? -49.219 -73.312 18.828 1 18.2 289 SER A O 1
ATOM 2172 N N . ASN A 1 290 ? -51.5 -73.5 18.578 1 18.23 290 ASN A N 1
ATOM 2173 C CA . ASN A 1 290 ? -52.438 -74 17.562 1 18.23 290 ASN A CA 1
ATOM 2174 C C . ASN A 1 290 ? -52.094 -73.438 16.188 1 18.23 290 ASN A C 1
ATOM 2176 O O . ASN A 1 290 ? -52 -74.188 15.219 1 18.23 290 ASN A O 1
ATOM 2180 N N . MET A 1 291 ? -52.719 -72.25 15.914 1 17.69 291 MET A N 1
ATOM 2181 C CA . MET A 1 291 ? -53.594 -72.188 14.75 1 17.69 291 MET A CA 1
ATOM 2182 C C . MET A 1 291 ? -52.812 -72.312 13.461 1 17.69 291 MET A C 1
ATOM 2184 O O . MET A 1 291 ? -51.594 -72.062 13.453 1 17.69 291 MET A O 1
ATOM 2188 N N . LYS A 1 292 ? -53.594 -71.812 12.391 1 17.84 292 LYS A N 1
ATOM 2189 C CA . LYS A 1 292 ? -54.25 -72 11.086 1 17.84 292 LYS A CA 1
ATOM 2190 C C . LYS A 1 292 ? -53.344 -71.438 9.969 1 17.84 292 LYS A C 1
ATOM 2192 O O . LYS A 1 292 ? -52.469 -70.625 10.211 1 17.84 292 LYS A O 1
ATOM 2197 N N . ARG A 1 293 ? -53.906 -71.375 8.609 1 20.08 293 ARG A N 1
ATOM 2198 C CA . ARG A 1 293 ? -53.688 -71.188 7.188 1 20.08 293 ARG A CA 1
ATOM 2199 C C . ARG A 1 293 ? -53.156 -69.75 6.918 1 20.08 293 ARG A C 1
ATOM 2201 O O . ARG A 1 293 ? -53.625 -68.812 7.512 1 20.08 293 ARG A O 1
ATOM 2208 N N . MET B 1 1 ? 4.109 28.797 26.188 1 76.62 1 MET B N 1
ATOM 2209 C CA . MET B 1 1 ? 3.977 28.781 24.734 1 76.62 1 MET B CA 1
ATOM 2210 C C . MET B 1 1 ? 3.545 27.391 24.234 1 76.62 1 MET B C 1
ATOM 2212 O O . MET B 1 1 ? 3.863 26.391 24.859 1 76.62 1 MET B O 1
ATOM 2216 N N . GLY B 1 2 ? 2.578 27.438 23.312 1 90.81 2 GLY B N 1
ATOM 2217 C CA . GLY B 1 2 ? 2.049 26.156 22.891 1 90.81 2 GLY B CA 1
ATOM 2218 C C . GLY B 1 2 ? 3.084 25.266 22.219 1 90.81 2 GLY B C 1
ATOM 2219 O O . GLY B 1 2 ? 4.125 25.75 21.781 1 90.81 2 GLY B O 1
ATOM 2220 N N . ARG B 1 3 ? 2.957 24.062 22.219 1 94.56 3 ARG B N 1
ATOM 2221 C CA . ARG B 1 3 ? 3.883 23.062 21.703 1 94.56 3 ARG B CA 1
ATOM 2222 C C . ARG B 1 3 ? 4.184 23.297 20.219 1 94.56 3 ARG B C 1
ATOM 2224 O O . ARG B 1 3 ? 5.16 22.781 19.688 1 94.56 3 ARG B O 1
ATOM 2231 N N . LEU B 1 4 ? 3.359 24.125 19.547 1 97.81 4 LEU B N 1
ATOM 2232 C CA . LEU B 1 4 ? 3.523 24.359 18.109 1 97.81 4 LEU B CA 1
ATOM 2233 C C . LEU B 1 4 ? 3.631 25.844 17.812 1 97.81 4 LEU B C 1
ATOM 2235 O O . LEU B 1 4 ? 3.285 26.297 16.719 1 97.81 4 LEU B O 1
ATOM 2239 N N . ASP B 1 5 ? 4.035 26.578 18.859 1 97.06 5 ASP B N 1
ATOM 2240 C CA . ASP B 1 5 ? 4.168 28.016 18.688 1 97.06 5 ASP B CA 1
ATOM 2241 C C . ASP B 1 5 ? 5.109 28.359 17.547 1 97.06 5 ASP B C 1
ATOM 2243 O O . ASP B 1 5 ? 6.234 27.859 17.484 1 97.06 5 ASP B O 1
ATOM 2247 N N . GLY B 1 6 ? 4.59 29.156 16.625 1 96 6 GLY B N 1
ATOM 2248 C CA . GLY B 1 6 ? 5.406 29.625 15.516 1 96 6 GLY B CA 1
ATOM 2249 C C . GLY B 1 6 ? 5.43 28.672 14.336 1 96 6 GLY B C 1
ATOM 2250 O O . GLY B 1 6 ? 5.98 29 13.281 1 96 6 GLY B O 1
ATOM 2251 N N . LYS B 1 7 ? 4.832 27.547 14.414 1 97.94 7 LYS B N 1
ATOM 2252 C CA . LYS B 1 7 ? 4.844 26.562 13.328 1 97.94 7 LYS B CA 1
ATOM 2253 C C . LYS B 1 7 ? 3.736 26.859 12.312 1 97.94 7 LYS B C 1
ATOM 2255 O O . LYS B 1 7 ? 2.641 27.266 12.688 1 97.94 7 LYS B O 1
ATOM 2260 N N . VAL B 1 8 ? 4.035 26.641 11.086 1 98.81 8 VAL B N 1
ATOM 2261 C CA . VAL B 1 8 ? 3.066 26.719 10 1 98.81 8 VAL B CA 1
ATOM 2262 C C . VAL B 1 8 ? 2.631 25.312 9.586 1 98.81 8 VAL B C 1
ATOM 2264 O O . VAL B 1 8 ? 3.463 24.484 9.211 1 98.81 8 VAL B O 1
ATOM 2267 N N . VAL B 1 9 ? 1.315 25.078 9.633 1 98.88 9 VAL B N 1
ATOM 2268 C CA . VAL B 1 9 ? 0.75 23.75 9.391 1 98.88 9 VAL B CA 1
ATOM 2269 C C . VAL B 1 9 ? -0.176 23.797 8.18 1 98.88 9 VAL B C 1
ATOM 2271 O O . VAL B 1 9 ? -0.948 24.734 8.016 1 98.88 9 VAL B O 1
ATOM 2274 N N . VAL B 1 10 ? -0.065 22.797 7.32 1 98.94 10 VAL B N 1
ATOM 2275 C CA . VAL B 1 10 ? -1.042 22.531 6.27 1 98.94 10 VAL B CA 1
ATOM 2276 C C . VAL B 1 10 ? -1.681 21.172 6.492 1 98.94 10 VAL B C 1
ATOM 2278 O O . VAL B 1 10 ? -0.984 20.188 6.762 1 98.94 10 VAL B O 1
ATOM 2281 N N . LEU B 1 11 ? -3.006 21.109 6.473 1 98.81 11 LEU B N 1
ATOM 2282 C CA . LEU B 1 11 ? -3.631 19.797 6.566 1 98.81 11 LEU B CA 1
ATOM 2283 C C . LEU B 1 11 ? -4.832 19.688 5.629 1 98.81 11 LEU B C 1
ATOM 2285 O O . LEU B 1 11 ? -5.438 20.703 5.281 1 98.81 11 LEU B O 1
ATOM 2289 N N . SER B 1 12 ? -5.113 18.469 5.145 1 98.88 12 SER B N 1
ATOM 2290 C CA . SER B 1 12 ? -6.246 18.188 4.273 1 98.88 12 SER B CA 1
ATOM 2291 C C . SER B 1 12 ? -7.398 17.562 5.051 1 98.88 12 SER B C 1
ATOM 2293 O O . SER B 1 12 ? -7.199 17.031 6.148 1 98.88 12 SER B O 1
ATOM 2295 N N . ALA B 1 13 ? -8.602 17.656 4.473 1 98.69 13 ALA B N 1
ATOM 2296 C CA . ALA B 1 13 ? -9.828 17.094 5.027 1 98.69 13 ALA B CA 1
ATOM 2297 C C . ALA B 1 13 ? -10.102 17.625 6.426 1 98.69 13 ALA B C 1
ATOM 2299 O O . ALA B 1 13 ? -10.32 16.859 7.363 1 98.69 13 ALA B O 1
ATOM 2300 N N . ALA B 1 14 ? -10.086 18.969 6.562 1 98.75 14 ALA B N 1
ATOM 2301 C CA . ALA B 1 14 ? -10.195 19.625 7.863 1 98.75 14 ALA B CA 1
ATOM 2302 C C . ALA B 1 14 ? -11.648 19.906 8.219 1 98.75 14 ALA B C 1
ATOM 2304 O O . ALA B 1 14 ? -11.945 20.422 9.297 1 98.75 14 ALA B O 1
ATOM 2305 N N . GLY B 1 15 ? -12.555 19.578 7.355 1 98.19 15 GLY B N 1
ATOM 2306 C CA . GLY B 1 15 ? -13.938 20.016 7.504 1 98.19 15 GLY B CA 1
ATOM 2307 C C . GLY B 1 15 ? -14.688 19.25 8.586 1 98.19 15 GLY B C 1
ATOM 2308 O O . GLY B 1 15 ? -15.695 19.734 9.102 1 98.19 15 GLY B O 1
ATOM 2309 N N . GLN B 1 16 ? -14.266 18.078 8.922 1 96.5 16 GLN B N 1
ATOM 2310 C CA . GLN B 1 16 ? -14.938 17.266 9.938 1 96.5 16 GLN B CA 1
ATOM 2311 C C . GLN B 1 16 ? -14.008 16.203 10.492 1 96.5 16 GLN B C 1
ATOM 2313 O O . GLN B 1 16 ? -12.867 16.062 10.047 1 96.5 16 GLN B O 1
ATOM 2318 N N . GLY B 1 17 ? -14.438 15.57 11.516 1 97.56 17 GLY B N 1
ATOM 2319 C CA . GLY B 1 17 ? -13.766 14.383 12.031 1 97.56 17 GLY B CA 1
ATOM 2320 C C . GLY B 1 17 ? -12.367 14.656 12.539 1 97.56 17 GLY B C 1
ATOM 2321 O O . GLY B 1 17 ? -12.148 15.617 13.281 1 97.56 17 GLY B O 1
ATOM 2322 N N . ILE B 1 18 ? -11.477 13.766 12.164 1 97.69 18 ILE B N 1
ATOM 2323 C CA . ILE B 1 18 ? -10.102 13.789 12.648 1 97.69 18 ILE B CA 1
ATOM 2324 C C . ILE B 1 18 ? -9.406 15.062 12.164 1 97.69 18 ILE B C 1
ATOM 2326 O O . ILE B 1 18 ? -8.688 15.711 12.922 1 97.69 18 ILE B O 1
ATOM 2330 N N . GLY B 1 19 ? -9.664 15.398 10.898 1 98.69 19 GLY B N 1
ATOM 2331 C CA . GLY B 1 19 ? -9.039 16.594 10.344 1 98.69 19 GLY B CA 1
ATOM 2332 C C . GLY B 1 19 ? -9.422 17.859 11.078 1 98.69 19 GLY B C 1
ATOM 2333 O O . GLY B 1 19 ? -8.555 18.672 11.422 1 98.69 19 GLY B O 1
ATOM 2334 N N . ARG B 1 20 ? -10.672 18 11.352 1 98.75 20 ARG B N 1
ATOM 2335 C CA . ARG B 1 20 ? -11.141 19.188 12.062 1 98.75 20 ARG B CA 1
ATOM 2336 C C . ARG B 1 20 ? -10.562 19.234 13.477 1 98.75 20 ARG B C 1
ATOM 2338 O O . ARG B 1 20 ? -10.078 20.281 13.914 1 98.75 20 ARG B O 1
ATOM 2345 N N . ALA B 1 21 ? -10.648 18.094 14.172 1 98.56 21 ALA B N 1
ATOM 2346 C CA . ALA B 1 21 ? -10.117 18.016 15.523 1 98.56 21 ALA B CA 1
ATOM 2347 C C . ALA B 1 21 ? -8.633 18.359 15.555 1 98.56 21 ALA B C 1
ATOM 2349 O O . ALA B 1 21 ? -8.156 19.047 16.469 1 98.56 21 ALA B O 1
ATOM 2350 N N . SER B 1 22 ? -7.906 17.906 14.562 1 98.75 22 SER B N 1
ATOM 2351 C CA . SER B 1 22 ? -6.473 18.156 14.492 1 98.75 22 SER B CA 1
ATOM 2352 C C . SER B 1 22 ? -6.184 19.625 14.211 1 98.75 22 SER B C 1
ATOM 2354 O O . SER B 1 22 ? -5.277 20.219 14.812 1 98.75 22 SER B O 1
ATOM 2356 N N . ALA B 1 23 ? -6.949 20.219 13.312 1 98.88 23 ALA B N 1
ATOM 2357 C CA . ALA B 1 23 ? -6.785 21.641 13.016 1 98.88 23 ALA B CA 1
ATOM 2358 C C . ALA B 1 23 ? -6.961 22.484 14.273 1 98.88 23 ALA B C 1
ATOM 2360 O O . ALA B 1 23 ? -6.125 23.344 14.57 1 98.88 23 ALA B O 1
ATOM 2361 N N . VAL B 1 24 ? -7.992 22.203 14.992 1 98.75 24 VAL B N 1
ATOM 2362 C CA . VAL B 1 24 ? -8.312 22.953 16.188 1 98.75 24 VAL B CA 1
ATOM 2363 C C . VAL B 1 24 ? -7.234 22.734 17.25 1 98.75 24 VAL B C 1
ATOM 2365 O O . VAL B 1 24 ? -6.762 23.688 17.875 1 98.75 24 VAL B O 1
ATOM 2368 N N . ALA B 1 25 ? -6.844 21.484 17.438 1 98.62 25 ALA B N 1
ATOM 2369 C CA . ALA B 1 25 ? -5.848 21.156 18.453 1 98.62 25 ALA B CA 1
ATOM 2370 C C . ALA B 1 25 ? -4.512 21.828 18.156 1 98.62 25 ALA B C 1
ATOM 2372 O O . ALA B 1 25 ? -3.861 22.359 19.062 1 98.62 25 ALA B O 1
ATOM 2373 N N . MET B 1 26 ? -4.09 21.844 16.891 1 98.75 26 MET B N 1
ATOM 2374 C CA . MET B 1 26 ? -2.805 22.422 16.531 1 98.75 26 MET B CA 1
ATOM 2375 C C . MET B 1 26 ? -2.844 23.953 16.656 1 98.75 26 MET B C 1
ATOM 2377 O O . MET B 1 26 ? -1.869 24.562 17.094 1 98.75 26 MET B O 1
ATOM 2381 N N . ALA B 1 27 ? -3.947 24.547 16.344 1 98.62 27 ALA B N 1
ATOM 2382 C CA . ALA B 1 27 ? -4.109 25.984 16.516 1 98.62 27 ALA B CA 1
ATOM 2383 C C . ALA B 1 27 ? -4.047 26.359 17.984 1 98.62 27 ALA B C 1
ATOM 2385 O O . ALA B 1 27 ? -3.412 27.359 18.359 1 98.62 27 ALA B O 1
ATOM 2386 N N . LYS B 1 28 ? -4.68 25.578 18.781 1 98.19 28 LYS B N 1
ATOM 2387 C CA . LYS B 1 28 ? -4.68 25.828 20.234 1 98.19 28 LYS B CA 1
ATOM 2388 C C . LYS B 1 28 ? -3.262 25.781 20.797 1 98.19 28 LYS B C 1
ATOM 2390 O O . LYS B 1 28 ? -2.957 26.469 21.766 1 98.19 28 LYS B O 1
ATOM 2395 N N . GLU B 1 29 ? -2.449 25.047 20.141 1 98.06 29 GLU B N 1
ATOM 2396 C CA . GLU B 1 29 ? -1.065 24.891 20.594 1 98.06 29 GLU B CA 1
ATOM 2397 C C . GLU B 1 29 ? -0.177 25.984 19.984 1 98.06 29 GLU B C 1
ATOM 2399 O O . GLU B 1 29 ? 1.047 25.938 20.125 1 98.06 29 GLU B O 1
ATOM 2404 N N . GLY B 1 30 ? -0.722 26.906 19.203 1 98.19 30 GLY B N 1
ATOM 2405 C CA . GLY B 1 30 ? 0.013 28.094 18.812 1 98.19 30 GLY B CA 1
ATOM 2406 C C . GLY B 1 30 ? 0.387 28.094 17.344 1 98.19 30 GLY B C 1
ATOM 2407 O O . GLY B 1 30 ? 1.013 29.047 16.844 1 98.19 30 GLY B O 1
ATOM 2408 N N . ALA B 1 31 ? -0.039 27.125 16.562 1 98.62 31 ALA B N 1
ATOM 2409 C CA . ALA B 1 31 ? 0.319 27.031 15.141 1 98.62 31 ALA B CA 1
ATOM 2410 C C . ALA B 1 31 ? -0.555 27.953 14.289 1 98.62 31 ALA B C 1
ATOM 2412 O O . ALA B 1 31 ? -1.682 28.281 14.672 1 98.62 31 ALA B O 1
ATOM 2413 N N . LYS B 1 32 ? 0.01 28.406 13.234 1 98.69 32 LYS B N 1
ATOM 2414 C CA . LYS B 1 32 ? -0.793 28.891 12.109 1 98.69 32 LYS B CA 1
ATOM 2415 C C . LYS B 1 32 ? -1.218 27.75 11.203 1 98.69 32 LYS B C 1
ATOM 2417 O O . LYS B 1 32 ? -0.376 27.094 10.578 1 98.69 32 LYS B O 1
ATOM 2422 N N . VAL B 1 33 ? -2.518 27.547 11.102 1 98.88 33 VAL B N 1
ATOM 2423 C CA . VAL B 1 33 ? -3.01 26.344 10.438 1 98.88 33 VAL B CA 1
ATOM 2424 C C . VAL B 1 33 ? -3.725 26.734 9.141 1 98.88 33 VAL B C 1
ATOM 2426 O O . VAL B 1 33 ? -4.695 27.484 9.164 1 98.88 33 VAL B O 1
ATOM 2429 N N . TYR B 1 34 ? -3.201 26.266 7.992 1 98.88 34 TYR B N 1
ATOM 2430 C CA . TYR B 1 34 ? -3.947 26.266 6.738 1 98.88 34 TYR B CA 1
ATOM 2431 C C . TYR B 1 34 ? -4.789 25 6.617 1 98.88 34 TYR B C 1
ATOM 2433 O O . TYR B 1 34 ? -4.262 23.922 6.312 1 98.88 34 TYR B O 1
ATOM 2441 N N . ALA B 1 35 ? -6.07 25.156 6.895 1 98.94 35 ALA B N 1
ATOM 2442 C CA . ALA B 1 35 ? -7.012 24.047 6.898 1 98.94 35 ALA B CA 1
ATOM 2443 C C . ALA B 1 35 ? -7.723 23.922 5.555 1 98.94 35 ALA B C 1
ATOM 2445 O O . ALA B 1 35 ? -8.398 24.859 5.113 1 98.94 35 ALA B O 1
ATOM 2446 N N . THR B 1 36 ? -7.582 22.719 4.867 1 98.94 36 THR B N 1
ATOM 2447 C CA . THR B 1 36 ? -8.172 22.562 3.543 1 98.94 36 THR B CA 1
ATOM 2448 C C . THR B 1 36 ? -9.195 21.438 3.539 1 98.94 36 THR B C 1
ATOM 2450 O O . THR B 1 36 ? -9.141 20.531 4.379 1 98.94 36 THR B O 1
ATOM 2453 N N . ASP B 1 37 ? -10.109 21.547 2.709 1 98.81 37 ASP B N 1
ATOM 2454 C CA . ASP B 1 37 ? -11.125 20.547 2.41 1 98.81 37 ASP B CA 1
ATOM 2455 C C . ASP B 1 37 ? -11.789 20.812 1.062 1 98.81 37 ASP B C 1
ATOM 2457 O O . ASP B 1 37 ? -11.836 21.953 0.61 1 98.81 37 ASP B O 1
ATOM 2461 N N . ILE B 1 38 ? -12.219 19.734 0.432 1 98.75 38 ILE B N 1
ATOM 2462 C CA . ILE B 1 38 ? -12.93 19.938 -0.826 1 98.75 38 ILE B CA 1
ATOM 2463 C C . ILE B 1 38 ? -14.312 20.516 -0.55 1 98.75 38 ILE B C 1
ATOM 2465 O O . ILE B 1 38 ? -14.875 21.219 -1.391 1 98.75 38 ILE B O 1
ATOM 2469 N N . ASN B 1 39 ? -14.875 20.281 0.621 1 98.31 39 ASN B N 1
ATOM 2470 C CA . ASN B 1 39 ? -16.188 20.75 1.017 1 98.31 39 ASN B CA 1
ATOM 2471 C C . ASN B 1 39 ? -16.109 22.094 1.74 1 98.31 39 ASN B C 1
ATOM 2473 O O . ASN B 1 39 ? -15.891 22.141 2.951 1 98.31 39 ASN B O 1
ATOM 2477 N N . GLY B 1 40 ? -16.453 23.156 1.053 1 98.25 40 GLY B N 1
ATOM 2478 C CA . GLY B 1 40 ? -16.391 24.484 1.614 1 98.25 40 GLY B CA 1
ATOM 2479 C C . GLY B 1 40 ? -17.391 24.719 2.736 1 98.25 40 GLY B C 1
ATOM 2480 O O . GLY B 1 40 ? -17.125 25.5 3.656 1 98.25 40 GLY B O 1
ATOM 2481 N N . GLU B 1 41 ? -18.516 24 2.68 1 98.38 41 GLU B N 1
ATOM 2482 C CA . GLU B 1 41 ? -19.531 24.172 3.713 1 98.38 41 GLU B CA 1
ATOM 2483 C C . GLU B 1 41 ? -19.047 23.641 5.059 1 98.38 41 GLU B C 1
ATOM 2485 O O . GLU B 1 41 ? -19.281 24.25 6.098 1 98.38 41 GLU B O 1
ATOM 2490 N N . LEU B 1 42 ? -18.328 22.531 5.062 1 98 42 LEU B N 1
ATOM 2491 C CA . LEU B 1 42 ? -17.797 21.953 6.289 1 98 42 LEU B CA 1
ATOM 2492 C C . LEU B 1 42 ? -16.703 22.828 6.871 1 98 42 LEU B C 1
ATOM 2494 O O . LEU B 1 42 ? -16.547 22.922 8.094 1 98 42 LEU B O 1
ATOM 2498 N N . LEU B 1 43 ? -15.992 23.562 6.051 1 98.56 43 LEU B N 1
ATOM 2499 C CA . LEU B 1 43 ? -14.898 24.406 6.488 1 98.56 43 LEU B CA 1
ATOM 2500 C C . LEU B 1 43 ? -15.414 25.594 7.293 1 98.56 43 LEU B C 1
ATOM 2502 O O . LEU B 1 43 ? -14.688 26.172 8.109 1 98.56 43 LEU B O 1
ATOM 2506 N N . LYS B 1 44 ? -16.625 25.938 7.055 1 97.94 44 LYS B N 1
ATOM 2507 C CA . LYS B 1 44 ? -17.203 27.109 7.727 1 97.94 44 LYS B CA 1
ATOM 2508 C C . LYS B 1 44 ? -17.219 26.906 9.242 1 97.94 44 LYS B C 1
ATOM 2510 O O . LYS B 1 44 ? -17.219 27.875 10 1 97.94 44 LYS B O 1
ATOM 2515 N N . THR B 1 45 ? -17.234 25.641 9.633 1 96.06 45 THR B N 1
ATOM 2516 C CA . THR B 1 45 ? -17.25 25.328 11.055 1 96.06 45 THR B CA 1
ATOM 2517 C C . THR B 1 45 ? -15.953 25.781 11.719 1 96.06 45 THR B C 1
ATOM 2519 O O . THR B 1 45 ? -15.875 25.875 12.945 1 96.06 45 THR B O 1
ATOM 2522 N N . LEU B 1 46 ? -14.938 26.047 10.984 1 98.31 46 LEU B N 1
ATOM 2523 C CA . LEU B 1 46 ? -13.633 26.469 11.5 1 98.31 46 LEU B CA 1
ATOM 2524 C C . LEU B 1 46 ? -13.477 27.984 11.422 1 98.31 46 LEU B C 1
ATOM 2526 O O . LEU B 1 46 ? -12.477 28.531 11.898 1 98.31 46 LEU B O 1
ATOM 2530 N N . ASN B 1 47 ? -14.492 28.547 10.828 1 94.06 47 ASN B N 1
ATOM 2531 C CA . ASN B 1 47 ? -14.414 30 10.734 1 94.06 47 ASN B CA 1
ATOM 2532 C C . ASN B 1 47 ? -14.352 30.656 12.109 1 94.06 47 ASN B C 1
ATOM 2534 O O . ASN B 1 47 ? -15.117 30.281 13.008 1 94.06 47 ASN B O 1
ATOM 2538 N N . GLY B 1 48 ? -13.414 31.609 12.328 1 92.88 48 GLY B N 1
ATOM 2539 C CA . GLY B 1 48 ? -13.32 32.344 13.578 1 92.88 48 GLY B CA 1
ATOM 2540 C C . GLY B 1 48 ? -12.398 31.703 14.594 1 92.88 48 GLY B C 1
ATOM 2541 O O . GLY B 1 48 ? -12.086 32.312 15.625 1 92.88 48 GLY B O 1
ATOM 2542 N N . VAL B 1 49 ? -12.031 30.469 14.336 1 96.69 49 VAL B N 1
ATOM 2543 C CA . VAL B 1 49 ? -11.055 29.859 15.219 1 96.69 49 VAL B CA 1
ATOM 2544 C C . VAL B 1 49 ? -9.688 30.516 15.023 1 96.69 49 VAL B C 1
ATOM 2546 O O . VAL B 1 49 ? -9.148 30.531 13.914 1 96.69 49 VAL B O 1
ATOM 2549 N N . GLN B 1 50 ? -9.172 31.078 16.094 1 97.38 50 GLN B N 1
ATOM 2550 C CA . GLN B 1 50 ? -7.902 31.797 16.016 1 97.38 50 GLN B CA 1
ATOM 2551 C C . GLN B 1 50 ? -6.785 30.891 15.523 1 97.38 50 GLN B C 1
ATOM 2553 O O . GLN B 1 50 ? -6.645 29.75 15.984 1 97.38 50 GLN B O 1
ATOM 2558 N N . GLY B 1 51 ? -6.051 31.328 14.578 1 98.19 51 GLY B N 1
ATOM 2559 C CA . GLY B 1 51 ? -4.887 30.609 14.086 1 98.19 51 GLY B CA 1
ATOM 2560 C C . GLY B 1 51 ? -5.191 29.734 12.891 1 98.19 51 GLY B C 1
ATOM 2561 O O . GLY B 1 51 ? -4.285 29.125 12.312 1 98.19 51 GLY B O 1
ATOM 2562 N N . ILE B 1 52 ? -6.477 29.703 12.477 1 98.81 52 ILE B N 1
ATOM 2563 C CA . ILE B 1 52 ? -6.844 28.812 11.375 1 98.81 52 ILE B CA 1
ATOM 2564 C C . ILE B 1 52 ? -7.289 29.641 10.172 1 98.81 52 ILE B C 1
ATOM 2566 O O . ILE B 1 52 ? -8.102 30.562 10.312 1 98.81 52 ILE B O 1
ATOM 2570 N N . GLU B 1 53 ? -6.719 29.422 9.07 1 98.44 53 GLU B N 1
ATOM 2571 C CA . GLU B 1 53 ? -7.16 29.906 7.77 1 98.44 53 GLU B CA 1
ATOM 2572 C C . GLU B 1 53 ? -7.684 28.75 6.906 1 98.44 53 GLU B C 1
ATOM 2574 O O . GLU B 1 53 ? -7.004 27.75 6.73 1 98.44 53 GLU B O 1
ATOM 2579 N N . THR B 1 54 ? -8.906 28.875 6.332 1 98.69 54 THR B N 1
ATOM 2580 C CA . THR B 1 54 ? -9.523 27.781 5.582 1 98.69 54 THR B CA 1
ATOM 2581 C C . THR B 1 54 ? -9.352 28 4.078 1 98.69 54 THR B C 1
ATOM 2583 O O . THR B 1 54 ? -9.344 29.141 3.611 1 98.69 54 THR B O 1
ATOM 2586 N N . HIS B 1 55 ? -9.172 26.906 3.293 1 98.62 55 HIS B N 1
ATOM 2587 C CA . HIS B 1 55 ? -9.078 26.906 1.838 1 98.62 55 HIS B CA 1
ATOM 2588 C C . HIS B 1 55 ? -9.773 25.688 1.236 1 98.62 55 HIS B C 1
ATOM 2590 O O . HIS B 1 55 ? -9.547 24.562 1.684 1 98.62 55 HIS B O 1
ATOM 2596 N N . VAL B 1 56 ? -10.656 25.922 0.225 1 98.81 56 VAL B N 1
ATOM 2597 C CA . VAL B 1 56 ? -11.211 24.797 -0.525 1 98.81 56 VAL B CA 1
ATOM 2598 C C . VAL B 1 56 ? -10.141 24.203 -1.438 1 98.81 56 VAL B C 1
ATOM 2600 O O . VAL B 1 56 ? -9.508 24.922 -2.219 1 98.81 56 VAL B O 1
ATOM 2603 N N . LEU B 1 57 ? -9.898 22.891 -1.347 1 98.88 57 LEU B N 1
ATOM 2604 C CA . LEU B 1 57 ? -8.852 22.234 -2.129 1 98.88 57 LEU B CA 1
ATOM 2605 C C . LEU B 1 57 ? -9.234 20.812 -2.467 1 98.88 57 LEU B C 1
ATOM 2607 O O . LEU B 1 57 ? -9.641 20.047 -1.584 1 98.88 57 LEU B O 1
ATOM 2611 N N . ASP B 1 58 ? -9.227 20.516 -3.709 1 98.88 58 ASP B N 1
ATOM 2612 C CA . ASP B 1 58 ? -9.297 19.141 -4.172 1 98.88 58 ASP B CA 1
ATOM 2613 C C . ASP B 1 58 ? -7.906 18.516 -4.305 1 98.88 58 ASP B C 1
ATOM 2615 O O . ASP B 1 58 ? -7.195 18.797 -5.277 1 98.88 58 ASP B O 1
ATOM 2619 N N . VAL B 1 59 ? -7.547 17.641 -3.352 1 98.88 59 VAL B N 1
ATOM 2620 C CA . VAL B 1 59 ? -6.188 17.125 -3.287 1 98.88 59 VAL B CA 1
ATOM 2621 C C . VAL B 1 59 ? -5.973 16.109 -4.406 1 98.88 59 VAL B C 1
ATOM 2623 O O . VAL B 1 59 ? -4.855 15.625 -4.609 1 98.88 59 VAL B O 1
ATOM 2626 N N . THR B 1 60 ? -7.035 15.734 -5.18 1 98.62 60 THR B N 1
ATOM 2627 C CA . THR B 1 60 ? -6.883 14.812 -6.301 1 98.62 60 THR B CA 1
ATOM 2628 C C . THR B 1 60 ? -6.539 15.57 -7.578 1 98.62 60 THR B C 1
ATOM 2630 O O . THR B 1 60 ? -6.363 14.961 -8.641 1 98.62 60 THR B O 1
ATOM 2633 N N . LYS B 1 61 ? -6.441 16.844 -7.5 1 98.75 61 LYS B N 1
ATOM 2634 C CA . LYS B 1 61 ? -6.07 17.656 -8.648 1 98.75 61 LYS B CA 1
ATOM 2635 C C . LYS B 1 61 ? -4.668 18.25 -8.484 1 98.75 61 LYS B C 1
ATOM 2637 O O . LYS B 1 61 ? -4.465 19.172 -7.711 1 98.75 61 LYS B O 1
ATOM 2642 N N . THR B 1 62 ? -3.801 17.781 -9.312 1 98.31 62 THR B N 1
ATOM 2643 C CA . THR B 1 62 ? -2.387 18.125 -9.203 1 98.31 62 THR B CA 1
ATOM 2644 C C . THR B 1 62 ? -2.186 19.641 -9.336 1 98.31 62 THR B C 1
ATOM 2646 O O . THR B 1 62 ? -1.467 20.25 -8.539 1 98.31 62 THR B O 1
ATOM 2649 N N . ASP B 1 63 ? -2.809 20.234 -10.242 1 98.25 63 ASP B N 1
ATOM 2650 C CA . ASP B 1 63 ? -2.625 21.672 -10.492 1 98.25 63 ASP B CA 1
ATOM 2651 C C . ASP B 1 63 ? -3.174 22.5 -9.336 1 98.25 63 ASP B C 1
ATOM 2653 O O . ASP B 1 63 ? -2.609 23.547 -8.992 1 98.25 63 ASP B O 1
ATOM 2657 N N . ASP B 1 64 ? -4.289 22.078 -8.734 1 98.62 64 ASP B N 1
ATOM 2658 C CA . ASP B 1 64 ? -4.852 22.766 -7.586 1 98.62 64 ASP B CA 1
ATOM 2659 C C . ASP B 1 64 ? -3.906 22.703 -6.391 1 98.62 64 ASP B C 1
ATOM 2661 O O . ASP B 1 64 ? -3.717 23.703 -5.691 1 98.62 64 ASP B O 1
ATOM 2665 N N . VAL B 1 65 ? -3.322 21.562 -6.164 1 98.81 65 VAL B N 1
ATOM 2666 C CA . VAL B 1 65 ? -2.398 21.359 -5.055 1 98.81 65 VAL B CA 1
ATOM 2667 C C . VAL B 1 65 ? -1.166 22.25 -5.242 1 98.81 65 VAL B C 1
ATOM 2669 O O . VAL B 1 65 ? -0.756 22.953 -4.32 1 98.81 65 VAL B O 1
ATOM 2672 N N . LYS B 1 66 ? -0.65 22.25 -6.422 1 98.44 66 LYS B N 1
ATOM 2673 C CA . LYS B 1 66 ? 0.515 23.062 -6.73 1 98.44 66 LYS B CA 1
ATOM 2674 C C . LYS B 1 66 ? 0.216 24.547 -6.512 1 98.44 66 LYS B C 1
ATOM 2676 O O . LYS B 1 66 ? 0.997 25.266 -5.875 1 98.44 66 LYS B O 1
ATOM 2681 N N . ALA B 1 67 ? -0.872 24.984 -7.047 1 98.69 67 ALA B N 1
ATOM 2682 C CA . ALA B 1 67 ? -1.253 26.391 -6.957 1 98.69 67 ALA B CA 1
ATOM 2683 C C . ALA B 1 67 ? -1.447 26.812 -5.5 1 98.69 67 ALA B C 1
ATOM 2685 O O . ALA B 1 67 ? -0.972 27.875 -5.086 1 98.69 67 ALA B O 1
ATOM 2686 N N . PHE B 1 68 ? -2.1 26.031 -4.73 1 98.81 68 PHE B N 1
ATOM 2687 C CA . PHE B 1 68 ? -2.387 26.344 -3.334 1 98.81 68 PHE B CA 1
ATOM 2688 C C . PHE B 1 68 ? -1.101 26.406 -2.518 1 98.81 68 PHE B C 1
ATOM 2690 O O . PHE B 1 68 ? -0.862 27.391 -1.802 1 98.81 68 PHE B O 1
ATOM 2697 N N . LEU B 1 69 ? -0.21 25.391 -2.648 1 98.81 69 LEU B N 1
ATOM 2698 C CA . LEU B 1 69 ? 0.984 25.281 -1.818 1 98.81 69 LEU B CA 1
ATOM 2699 C C . LEU B 1 69 ? 2.035 26.312 -2.238 1 98.81 69 LEU B C 1
ATOM 2701 O O . LEU B 1 69 ? 2.889 26.688 -1.437 1 98.81 69 LEU B O 1
ATOM 2705 N N . SER B 1 70 ? 1.966 26.766 -3.521 1 98.44 70 SER B N 1
ATOM 2706 C CA . SER B 1 70 ? 2.906 27.781 -3.988 1 98.44 70 SER B CA 1
ATOM 2707 C C . SER B 1 70 ? 2.719 29.109 -3.242 1 98.44 70 SER B C 1
ATOM 2709 O O . SER B 1 70 ? 3.639 29.922 -3.17 1 98.44 70 SER B O 1
ATOM 2711 N N . LYS B 1 71 ? 1.573 29.297 -2.629 1 98.06 71 LYS B N 1
ATOM 2712 C CA . LYS B 1 71 ? 1.242 30.547 -1.946 1 98.06 71 LYS B CA 1
ATOM 2713 C C . LYS B 1 71 ? 1.782 30.547 -0.519 1 98.06 71 LYS B C 1
ATOM 2715 O O . LYS B 1 71 ? 1.767 31.578 0.152 1 98.06 71 LYS B O 1
ATOM 2720 N N . ILE B 1 72 ? 2.172 29.422 -0.008 1 98.38 72 ILE B N 1
ATOM 2721 C CA . ILE B 1 72 ? 2.658 29.297 1.361 1 98.38 72 ILE B CA 1
ATOM 2722 C C . ILE B 1 72 ? 4.176 29.125 1.357 1 98.38 72 ILE B C 1
ATOM 2724 O O . ILE B 1 72 ? 4.691 28.109 0.889 1 98.38 72 ILE B O 1
ATOM 2728 N N . ASP B 1 73 ? 4.895 30.047 1.849 1 96.38 73 ASP B N 1
ATOM 2729 C CA . ASP B 1 73 ? 6.352 30.078 1.735 1 96.38 73 ASP B CA 1
ATOM 2730 C C . ASP B 1 73 ? 6.996 29.047 2.65 1 96.38 73 ASP B C 1
ATOM 2732 O O . ASP B 1 73 ? 7.906 28.328 2.236 1 96.38 73 ASP B O 1
ATOM 2736 N N . ARG B 1 74 ? 6.504 29.031 3.881 1 97.88 74 ARG B N 1
ATOM 2737 C CA . ARG B 1 74 ? 7.062 28.109 4.871 1 97.88 74 ARG B CA 1
ATOM 2738 C C . ARG B 1 74 ? 6.012 27.109 5.344 1 97.88 74 ARG B C 1
ATOM 2740 O O . ARG B 1 74 ? 4.855 27.484 5.57 1 97.88 74 ARG B O 1
ATOM 2747 N N . ILE B 1 75 ? 6.406 25.859 5.375 1 98.81 75 ILE B N 1
ATOM 2748 C CA . ILE B 1 75 ? 5.562 24.812 5.918 1 98.81 75 ILE B CA 1
ATOM 2749 C C . ILE B 1 75 ? 6.371 23.938 6.875 1 98.81 75 ILE B C 1
ATOM 2751 O O . ILE B 1 75 ? 7.273 23.203 6.449 1 98.81 75 ILE B O 1
ATOM 2755 N N . ASP B 1 76 ? 6.023 23.969 8.156 1 98.56 76 ASP B N 1
ATOM 2756 C CA . ASP B 1 76 ? 6.727 23.188 9.18 1 98.56 76 ASP B CA 1
ATOM 2757 C C . ASP B 1 76 ? 6.109 21.812 9.344 1 98.56 76 ASP B C 1
ATOM 2759 O O . ASP B 1 76 ? 6.805 20.859 9.711 1 98.56 76 ASP B O 1
ATOM 2763 N N . VAL B 1 77 ? 4.797 21.734 9.148 1 98.69 77 VAL B N 1
ATOM 2764 C CA . VAL B 1 77 ? 4.066 20.484 9.367 1 98.69 77 VAL B CA 1
ATOM 2765 C C . VAL B 1 77 ? 3.074 20.266 8.227 1 98.69 77 VAL B C 1
ATOM 2767 O O . VAL B 1 77 ? 2.32 21.172 7.863 1 98.69 77 VAL B O 1
ATOM 2770 N N . LEU B 1 78 ? 3.127 19.125 7.613 1 98.88 78 LEU B N 1
ATOM 2771 C CA . LEU B 1 78 ? 2.121 18.641 6.668 1 98.88 78 LEU B CA 1
ATOM 2772 C C . LEU B 1 78 ? 1.368 17.453 7.234 1 98.88 78 LEU B C 1
ATOM 2774 O O . LEU B 1 78 ? 1.98 16.438 7.605 1 98.88 78 LEU B O 1
ATOM 2778 N N . PHE B 1 79 ? 0.082 17.594 7.402 1 98.88 79 PHE B N 1
ATOM 2779 C CA . PHE B 1 79 ? -0.753 16.469 7.816 1 98.88 79 PHE B CA 1
ATOM 2780 C C . PHE B 1 79 ? -1.717 16.078 6.703 1 98.88 79 PHE B C 1
ATOM 2782 O O . PHE B 1 79 ? -2.705 16.781 6.453 1 98.88 79 PHE B O 1
ATOM 2789 N N . ASN B 1 80 ? -1.402 14.977 6.039 1 98.94 80 ASN B N 1
ATOM 2790 C CA . ASN B 1 80 ? -2.277 14.391 5.027 1 98.94 80 ASN B CA 1
ATOM 2791 C C . ASN B 1 80 ? -3.371 13.539 5.66 1 98.94 80 ASN B C 1
ATOM 2793 O O . ASN B 1 80 ? -3.164 12.352 5.922 1 98.94 80 ASN B O 1
ATOM 2797 N N . CYS B 1 81 ? -4.578 14.148 5.766 1 98.75 81 CYS B N 1
ATOM 2798 C CA . CYS B 1 81 ? -5.656 13.492 6.5 1 98.75 81 CYS B CA 1
ATOM 2799 C C . CYS B 1 81 ? -6.746 13.016 5.551 1 98.75 81 CYS B C 1
ATOM 2801 O O . CYS B 1 81 ? -7.562 12.164 5.914 1 98.75 81 CYS B O 1
ATOM 2803 N N . ALA B 1 82 ? -6.82 13.547 4.324 1 98.69 82 ALA B N 1
ATOM 2804 C CA . ALA B 1 82 ? -7.871 13.203 3.373 1 98.69 82 ALA B CA 1
ATOM 2805 C C . ALA B 1 82 ? -7.875 11.703 3.074 1 98.69 82 ALA B C 1
ATOM 2807 O O . ALA B 1 82 ? -6.812 11.094 2.934 1 98.69 82 ALA B O 1
ATOM 2808 N N . GLY B 1 83 ? -9.016 11.109 3.02 1 97.88 83 GLY B N 1
ATOM 2809 C CA . GLY B 1 83 ? -9.156 9.695 2.701 1 97.88 83 GLY B CA 1
ATOM 2810 C C . GLY B 1 83 ? -10.602 9.25 2.584 1 97.88 83 GLY B C 1
ATOM 2811 O O . GLY B 1 83 ? -11.516 10.016 2.895 1 97.88 83 GLY B O 1
ATOM 2812 N N . PHE B 1 84 ? -10.695 8.109 2.145 1 96.5 84 PHE B N 1
ATOM 2813 C CA . PHE B 1 84 ? -11.984 7.473 1.876 1 96.5 84 PHE B CA 1
ATOM 2814 C C . PHE B 1 84 ? -11.922 5.98 2.172 1 96.5 84 PHE B C 1
ATOM 2816 O O . PHE B 1 84 ? -10.922 5.32 1.876 1 96.5 84 PHE B O 1
ATOM 2823 N N . VAL B 1 85 ? -13.023 5.516 2.857 1 96.81 85 VAL B N 1
ATOM 2824 C CA . VAL B 1 85 ? -13.117 4.09 3.148 1 96.81 85 VAL B CA 1
ATOM 2825 C C . VAL B 1 85 ? -14.086 3.43 2.168 1 96.81 85 VAL B C 1
ATOM 2827 O O . VAL B 1 85 ? -15.305 3.611 2.268 1 96.81 85 VAL B O 1
ATOM 2830 N N . PHE B 1 86 ? -13.562 2.664 1.227 1 96.44 86 PHE B N 1
ATOM 2831 C CA . PHE B 1 86 ? -14.422 1.833 0.391 1 96.44 86 PHE B CA 1
ATOM 2832 C C . PHE B 1 86 ? -14.812 0.556 1.123 1 96.44 86 PHE B C 1
ATOM 2834 O O . PHE B 1 86 ? -13.961 -0.126 1.697 1 96.44 86 PHE B O 1
ATOM 2841 N N . ASN B 1 87 ? -16.094 0.296 1.138 1 93.69 87 ASN B N 1
ATOM 2842 C CA . ASN B 1 87 ? -16.609 -0.932 1.736 1 93.69 87 ASN B CA 1
ATOM 2843 C C . ASN B 1 87 ? -16.766 -2.037 0.697 1 93.69 87 ASN B C 1
ATOM 2845 O O . ASN B 1 87 ? -17.484 -1.865 -0.292 1 93.69 87 ASN B O 1
ATOM 2849 N N . GLY B 1 88 ? -16.062 -3.24 0.944 1 95.81 88 GLY B N 1
ATOM 2850 C CA . GLY B 1 88 ? -16.25 -4.371 0.048 1 95.81 88 GLY B CA 1
ATOM 2851 C C . GLY B 1 88 ? -15 -5.227 -0.088 1 95.81 88 GLY B C 1
ATOM 2852 O O . GLY B 1 88 ? -13.906 -4.805 0.297 1 95.81 88 GLY B O 1
ATOM 2853 N N . THR B 1 89 ? -15.219 -6.441 -0.566 1 98 89 THR B N 1
ATOM 2854 C CA . THR B 1 89 ? -14.109 -7.316 -0.932 1 98 89 THR B CA 1
ATOM 2855 C C . THR B 1 89 ? -13.539 -6.922 -2.291 1 98 89 THR B C 1
ATOM 2857 O O . THR B 1 89 ? -14.023 -5.988 -2.93 1 98 89 THR B O 1
ATOM 2860 N N . ILE B 1 90 ? -12.508 -7.664 -2.678 1 98.56 90 ILE B N 1
ATOM 2861 C CA . ILE B 1 90 ? -11.906 -7.414 -3.984 1 98.56 90 ILE B CA 1
ATOM 2862 C C . ILE B 1 90 ? -12.945 -7.664 -5.082 1 98.56 90 ILE B C 1
ATOM 2864 O O . ILE B 1 90 ? -12.906 -7.02 -6.133 1 98.56 90 ILE B O 1
ATOM 2868 N N . LEU B 1 91 ? -13.953 -8.562 -4.852 1 98.44 91 LEU B N 1
ATOM 2869 C CA . LEU B 1 91 ? -14.969 -8.914 -5.84 1 98.44 91 LEU B CA 1
ATOM 2870 C C . LEU B 1 91 ? -16 -7.801 -5.977 1 98.44 91 LEU B C 1
ATOM 2872 O O . LEU B 1 91 ? -16.656 -7.68 -7.016 1 98.44 91 LEU B O 1
ATOM 2876 N N . ASP B 1 92 ? -16.094 -6.93 -4.965 1 97.56 92 ASP B N 1
ATOM 2877 C CA . ASP B 1 92 ? -17.031 -5.812 -4.961 1 97.56 92 ASP B CA 1
ATOM 2878 C C . ASP B 1 92 ? -16.406 -4.555 -5.543 1 97.56 92 ASP B C 1
ATOM 2880 O O . ASP B 1 92 ? -17.078 -3.549 -5.758 1 97.56 92 ASP B O 1
ATOM 2884 N N . THR B 1 93 ? -15.164 -4.617 -5.762 1 97.88 93 THR B N 1
ATOM 2885 C CA . THR B 1 93 ? -14.422 -3.434 -6.176 1 97.88 93 THR B CA 1
ATOM 2886 C C . THR B 1 93 ? -14.391 -3.316 -7.699 1 97.88 93 THR B C 1
ATOM 2888 O O . THR B 1 93 ? -13.773 -4.137 -8.375 1 97.88 93 THR B O 1
ATOM 2891 N N . GLU B 1 94 ? -15.031 -2.33 -8.156 1 97.62 94 GLU B N 1
ATOM 2892 C CA . GLU B 1 94 ? -14.922 -2.014 -9.578 1 97.62 94 GLU B CA 1
ATOM 2893 C C . GLU B 1 94 ? -13.703 -1.14 -9.859 1 97.62 94 GLU B C 1
ATOM 2895 O O . GLU B 1 94 ? -13.133 -0.553 -8.938 1 97.62 94 GLU B O 1
ATOM 2900 N N . GLU B 1 95 ? -13.367 -1.062 -11.102 1 97.5 95 GLU B N 1
ATOM 2901 C CA . GLU B 1 95 ? -12.164 -0.327 -11.492 1 97.5 95 GLU B CA 1
ATOM 2902 C C . GLU B 1 95 ? -12.242 1.128 -11.039 1 97.5 95 GLU B C 1
ATOM 2904 O O . GLU B 1 95 ? -11.25 1.691 -10.57 1 97.5 95 GLU B O 1
ATOM 2909 N N . LYS B 1 96 ? -13.344 1.768 -11.227 1 97.88 96 LYS B N 1
ATOM 2910 C CA . LYS B 1 96 ? -13.508 3.162 -10.828 1 97.88 96 LYS B CA 1
ATOM 2911 C C . LYS B 1 96 ? -13.305 3.334 -9.32 1 97.88 96 LYS B C 1
ATOM 2913 O O . LYS B 1 96 ? -12.742 4.336 -8.875 1 97.88 96 LYS B O 1
ATOM 2918 N N . ASP B 1 97 ? -13.781 2.357 -8.516 1 97.56 97 ASP B N 1
ATOM 2919 C CA . ASP B 1 97 ? -13.609 2.393 -7.07 1 97.56 97 ASP B CA 1
ATOM 2920 C C . ASP B 1 97 ? -12.141 2.232 -6.68 1 97.56 97 ASP B C 1
ATOM 2922 O O . ASP B 1 97 ? -11.656 2.924 -5.785 1 97.56 97 ASP B O 1
ATOM 2926 N N . TRP B 1 98 ? -11.484 1.32 -7.402 1 98.5 98 TRP B N 1
ATOM 2927 C CA . TRP B 1 98 ? -10.055 1.115 -7.195 1 98.5 98 TRP B CA 1
ATOM 2928 C C . TRP B 1 98 ? -9.273 2.396 -7.473 1 98.5 98 TRP B C 1
ATOM 2930 O O . TRP B 1 98 ? -8.5 2.85 -6.629 1 98.5 98 TRP B O 1
ATOM 2940 N N . ASP B 1 99 ? -9.57 2.963 -8.594 1 98.5 99 ASP B N 1
ATOM 2941 C CA . ASP B 1 99 ? -8.836 4.145 -9.039 1 98.5 99 ASP B CA 1
ATOM 2942 C C . ASP B 1 99 ? -9.078 5.328 -8.102 1 98.5 99 ASP B C 1
ATOM 2944 O O . ASP B 1 99 ? -8.141 6.039 -7.738 1 98.5 99 ASP B O 1
ATOM 2948 N N . PHE B 1 100 ? -10.281 5.52 -7.738 1 98.69 100 PHE B N 1
ATOM 2949 C CA . PHE B 1 100 ? -10.609 6.633 -6.852 1 98.69 100 PHE B CA 1
ATOM 2950 C C . PHE B 1 100 ? -9.938 6.453 -5.492 1 98.69 100 PHE B C 1
ATOM 2952 O O . PHE B 1 100 ? -9.383 7.402 -4.941 1 98.69 100 PHE B O 1
ATOM 2959 N N . SER B 1 101 ? -10 5.266 -4.902 1 98.81 101 SER B N 1
ATOM 2960 C CA . SER B 1 101 ? -9.422 4.988 -3.59 1 98.81 101 SER B CA 1
ATOM 2961 C C . SER B 1 101 ? -7.926 5.277 -3.572 1 98.81 101 SER B C 1
ATOM 2963 O O . SER B 1 101 ? -7.43 5.941 -2.662 1 98.81 101 SER B O 1
ATOM 2965 N N . PHE B 1 102 ? -7.23 4.805 -4.594 1 98.94 102 PHE B N 1
ATOM 2966 C CA . PHE B 1 102 ? -5.785 5.004 -4.621 1 98.94 102 PHE B CA 1
ATOM 2967 C C . PHE B 1 102 ? -5.445 6.453 -4.941 1 98.94 102 PHE B C 1
ATOM 2969 O O . PHE B 1 102 ? -4.449 6.984 -4.445 1 98.94 102 PHE B O 1
ATOM 2976 N N . ASP B 1 103 ? -6.238 7.09 -5.742 1 98.88 103 ASP B N 1
ATOM 2977 C CA . ASP B 1 103 ? -5.988 8.484 -6.09 1 98.88 103 ASP B CA 1
ATOM 2978 C C . ASP B 1 103 ? -6.109 9.383 -4.863 1 98.88 103 ASP B C 1
ATOM 2980 O O . ASP B 1 103 ? -5.242 10.227 -4.617 1 98.88 103 ASP B O 1
ATOM 2984 N N . LEU B 1 104 ? -7.109 9.156 -4.145 1 98.88 104 LEU B N 1
ATOM 2985 C CA . LEU B 1 104 ? -7.375 10.008 -2.99 1 98.88 104 LEU B CA 1
ATOM 2986 C C . LEU B 1 104 ? -6.508 9.594 -1.803 1 98.88 104 LEU B C 1
ATOM 2988 O O . LEU B 1 104 ? -5.84 10.43 -1.196 1 98.88 104 LEU B O 1
ATOM 2992 N N . ASN B 1 105 ? -6.477 8.305 -1.47 1 98.88 105 ASN B N 1
ATOM 2993 C CA . ASN B 1 105 ? -5.875 7.852 -0.222 1 98.88 105 ASN B CA 1
ATOM 2994 C C . ASN B 1 105 ? -4.352 7.84 -0.307 1 98.88 105 ASN B C 1
ATOM 2996 O O . ASN B 1 105 ? -3.668 7.875 0.718 1 98.88 105 ASN B O 1
ATOM 3000 N N . VAL B 1 106 ? -3.809 7.719 -1.526 1 98.94 106 VAL B N 1
ATOM 3001 C CA . VAL B 1 106 ? -2.367 7.512 -1.629 1 98.94 106 VAL B CA 1
ATOM 3002 C C . VAL B 1 106 ? -1.753 8.586 -2.52 1 98.94 106 VAL B C 1
ATOM 3004 O O . VAL B 1 106 ? -0.935 9.391 -2.062 1 98.94 106 VAL B O 1
ATOM 3007 N N . LYS B 1 107 ? -2.201 8.688 -3.744 1 98.88 107 LYS B N 1
ATOM 3008 C CA . LYS B 1 107 ? -1.58 9.578 -4.723 1 98.88 107 LYS B CA 1
ATOM 3009 C C . LYS B 1 107 ? -1.704 11.039 -4.297 1 98.88 107 LYS B C 1
ATOM 3011 O O . LYS B 1 107 ? -0.84 11.859 -4.613 1 98.88 107 LYS B O 1
ATOM 3016 N N . SER B 1 108 ? -2.742 11.383 -3.592 1 98.94 108 SER B N 1
ATOM 3017 C CA . SER B 1 108 ? -2.889 12.734 -3.07 1 98.94 108 SER B CA 1
ATOM 3018 C C . SER B 1 108 ? -1.711 13.117 -2.178 1 98.94 108 SER B C 1
ATOM 3020 O O . SER B 1 108 ? -1.266 14.266 -2.182 1 98.94 108 SER B O 1
ATOM 3022 N N . MET B 1 109 ? -1.187 12.148 -1.406 1 98.81 109 MET B N 1
ATOM 3023 C CA . MET B 1 109 ? -0.051 12.406 -0.524 1 98.81 109 MET B CA 1
ATOM 3024 C C . MET B 1 109 ? 1.232 12.586 -1.328 1 98.81 109 MET B C 1
ATOM 3026 O O . MET B 1 109 ? 2.109 13.359 -0.941 1 98.81 109 MET B O 1
ATOM 3030 N N . TRP B 1 110 ? 1.355 11.828 -2.404 1 98.75 110 TRP B N 1
ATOM 3031 C CA . TRP B 1 110 ? 2.461 12.086 -3.322 1 98.75 110 TRP B CA 1
ATOM 3032 C C . TRP B 1 110 ? 2.439 13.531 -3.812 1 98.75 110 TRP B C 1
ATOM 3034 O O . TRP B 1 110 ? 3.471 14.203 -3.818 1 98.75 110 TRP B O 1
ATOM 3044 N N . ARG B 1 111 ? 1.266 14.078 -4.207 1 98.81 111 ARG B N 1
ATOM 3045 C CA . ARG B 1 111 ? 1.118 15.43 -4.734 1 98.81 111 ARG B CA 1
ATOM 3046 C C . ARG B 1 111 ? 1.542 16.469 -3.705 1 98.81 111 ARG B C 1
ATOM 3048 O O . ARG B 1 111 ? 2.312 17.375 -4.016 1 98.81 111 ARG B O 1
ATOM 3055 N N . THR B 1 112 ? 1.068 16.312 -2.492 1 98.88 112 THR B N 1
ATOM 3056 C CA . THR B 1 112 ? 1.352 17.297 -1.455 1 98.88 112 THR B CA 1
ATOM 3057 C C . THR B 1 112 ? 2.812 17.234 -1.022 1 98.88 112 THR B C 1
ATOM 3059 O O . THR B 1 112 ? 3.482 18.25 -0.897 1 98.88 112 THR B O 1
ATOM 3062 N N . CYS B 1 113 ? 3.324 16.031 -0.818 1 98.81 113 CYS B N 1
ATOM 3063 C CA . CYS B 1 113 ? 4.691 15.852 -0.335 1 98.81 113 CYS B CA 1
ATOM 3064 C C . CYS B 1 113 ? 5.699 16.359 -1.354 1 98.81 113 CYS B C 1
ATOM 3066 O O . CYS B 1 113 ? 6.711 16.953 -0.985 1 98.81 113 CYS B O 1
ATOM 3068 N N . LYS B 1 114 ? 5.414 16.094 -2.598 1 98.25 114 LYS B N 1
ATOM 3069 C CA . LYS B 1 114 ? 6.316 16.547 -3.654 1 98.25 114 LYS B CA 1
ATOM 3070 C C . LYS B 1 114 ? 6.484 18.062 -3.621 1 98.25 114 LYS B C 1
ATOM 3072 O O . LYS B 1 114 ? 7.559 18.578 -3.938 1 98.25 114 LYS B O 1
ATOM 3077 N N . GLU B 1 115 ? 5.465 18.766 -3.25 1 98.56 115 GLU B N 1
ATOM 3078 C CA . GLU B 1 115 ? 5.5 20.234 -3.221 1 98.56 115 GLU B CA 1
ATOM 3079 C C . GLU B 1 115 ? 6.07 20.734 -1.902 1 98.56 115 GLU B C 1
ATOM 3081 O O . GLU B 1 115 ? 6.699 21.797 -1.861 1 98.56 115 GLU B O 1
ATOM 3086 N N . VAL B 1 116 ? 5.953 20.016 -0.809 1 98.88 116 VAL B N 1
ATOM 3087 C CA . VAL B 1 116 ? 6.25 20.531 0.525 1 98.88 116 VAL B CA 1
ATOM 3088 C C . VAL B 1 116 ? 7.695 20.203 0.894 1 98.88 116 VAL B C 1
ATOM 3090 O O . VAL B 1 116 ? 8.367 20.984 1.567 1 98.88 116 VAL B O 1
ATOM 3093 N N . ILE B 1 117 ? 8.211 19.062 0.432 1 98.69 117 ILE B N 1
ATOM 3094 C CA . ILE B 1 117 ? 9.516 18.562 0.868 1 98.69 117 ILE B CA 1
ATOM 3095 C C . ILE B 1 117 ? 10.609 19.547 0.451 1 98.69 117 ILE B C 1
ATOM 3097 O O . ILE B 1 117 ? 11.484 19.875 1.246 1 98.69 117 ILE B O 1
ATOM 3101 N N . PRO B 1 118 ? 10.555 20.109 -0.814 1 98.5 118 PRO B N 1
ATOM 3102 C CA . PRO B 1 118 ? 11.586 21.078 -1.171 1 98.5 118 PRO B CA 1
ATOM 3103 C C . PRO B 1 118 ? 11.578 22.297 -0.25 1 98.5 118 PRO B C 1
ATOM 3105 O O . PRO B 1 118 ? 12.641 22.844 0.062 1 98.5 118 PRO B O 1
ATOM 3108 N N . LYS B 1 119 ? 10.445 22.734 0.212 1 98.5 119 LYS B N 1
ATOM 3109 C CA . LYS B 1 119 ? 10.352 23.844 1.153 1 98.5 119 LYS B CA 1
ATOM 3110 C C . LYS B 1 119 ? 10.969 23.469 2.5 1 98.5 119 LYS B C 1
ATOM 3112 O O . LYS B 1 119 ? 11.719 24.266 3.082 1 98.5 119 LYS B O 1
ATOM 3117 N N . MET B 1 120 ? 10.664 22.281 2.977 1 98.38 120 MET B N 1
ATOM 3118 C CA . MET B 1 120 ? 11.188 21.812 4.258 1 98.38 120 MET B CA 1
ATOM 3119 C C . MET B 1 120 ? 12.703 21.656 4.207 1 98.38 120 MET B C 1
ATOM 3121 O O . MET B 1 120 ? 13.398 21.953 5.184 1 98.38 120 MET B O 1
ATOM 3125 N N . LYS B 1 121 ? 13.195 21.219 3.08 1 97.81 121 LYS B N 1
ATOM 3126 C CA . LYS B 1 121 ? 14.641 21.125 2.912 1 97.81 121 LYS B CA 1
ATOM 3127 C C . LYS B 1 121 ? 15.297 22.5 3.029 1 97.81 121 LYS B C 1
ATOM 3129 O O . LYS B 1 121 ? 16.312 22.656 3.707 1 97.81 121 LYS B O 1
ATOM 3134 N N . LYS B 1 122 ? 14.688 23.453 2.404 1 97.44 122 LYS B N 1
ATOM 3135 C CA . LYS B 1 122 ? 15.219 24.812 2.377 1 97.44 122 LYS B CA 1
ATOM 3136 C C . LYS B 1 122 ? 15.18 25.438 3.764 1 97.44 122 LYS B C 1
ATOM 3138 O O . LYS B 1 122 ? 16.094 26.172 4.141 1 97.44 122 LYS B O 1
ATOM 3143 N N . GLN B 1 123 ? 14.203 25.141 4.555 1 96.44 123 GLN B N 1
ATOM 3144 C CA . GLN B 1 123 ? 14.016 25.828 5.832 1 96.44 123 GLN B CA 1
ATOM 3145 C C . GLN B 1 123 ? 14.68 25.047 6.965 1 96.44 123 GLN B C 1
ATOM 3147 O O . GLN B 1 123 ? 14.656 25.484 8.117 1 96.44 123 GLN B O 1
ATOM 3152 N N . GLY B 1 124 ? 15.227 23.891 6.68 1 95.25 124 GLY B N 1
ATOM 3153 C CA . GLY B 1 124 ? 16.031 23.172 7.652 1 95.25 124 GLY B CA 1
ATOM 3154 C C . GLY B 1 124 ? 15.281 22.047 8.352 1 95.25 124 GLY B C 1
ATOM 3155 O O . GLY B 1 124 ? 15.656 21.625 9.445 1 95.25 124 GLY B O 1
ATOM 3156 N N . GLY B 1 125 ? 14.141 21.688 7.805 1 96.06 125 GLY B N 1
ATOM 3157 C CA . GLY B 1 125 ? 13.438 20.531 8.367 1 96.06 125 GLY B CA 1
ATOM 3158 C C . GLY B 1 125 ? 11.93 20.703 8.375 1 96.06 125 GLY B C 1
ATOM 3159 O O . GLY B 1 125 ? 11.406 21.703 7.879 1 96.06 125 GLY B O 1
ATOM 3160 N N . GLY B 1 126 ? 11.273 19.672 8.875 1 97 126 GLY B N 1
ATOM 3161 C CA . GLY B 1 126 ? 9.82 19.656 8.984 1 97 126 GLY B CA 1
ATOM 3162 C C . GLY B 1 126 ? 9.273 18.312 9.414 1 97 126 GLY B C 1
ATOM 3163 O O . GLY B 1 126 ? 10.039 17.375 9.703 1 97 126 GLY B O 1
ATOM 3164 N N . SER B 1 127 ? 7.957 18.297 9.578 1 97 127 SER B N 1
ATOM 3165 C CA . SER B 1 127 ? 7.258 17.078 9.984 1 97 127 SER B CA 1
ATOM 3166 C C . SER B 1 127 ? 6.117 16.75 9.023 1 97 127 SER B C 1
ATOM 3168 O O . SER B 1 127 ? 5.238 17.578 8.789 1 97 127 SER B O 1
ATOM 3170 N N . ILE B 1 128 ? 6.211 15.547 8.461 1 97.88 128 ILE B N 1
ATOM 3171 C CA . ILE B 1 128 ? 5.137 15.039 7.617 1 97.88 128 ILE B CA 1
ATOM 3172 C C . ILE B 1 128 ? 4.398 13.914 8.336 1 97.88 128 ILE B C 1
ATOM 3174 O O . ILE B 1 128 ? 5.023 12.969 8.828 1 97.88 128 ILE B O 1
ATOM 3178 N N . ILE B 1 129 ? 3.113 14.07 8.461 1 97.75 129 ILE B N 1
ATOM 3179 C CA . ILE B 1 129 ? 2.248 13.086 9.102 1 97.75 129 ILE B CA 1
ATOM 3180 C C . ILE B 1 129 ? 1.212 12.578 8.102 1 97.75 129 ILE B C 1
ATOM 3182 O O . ILE B 1 129 ? 0.426 13.359 7.562 1 97.75 129 ILE B O 1
ATOM 3186 N N . ASN B 1 130 ? 1.238 11.297 7.824 1 98.5 130 ASN B N 1
ATOM 3187 C CA . ASN B 1 130 ? 0.301 10.672 6.895 1 98.5 130 ASN B CA 1
ATOM 3188 C C . ASN B 1 130 ? -0.735 9.828 7.625 1 98.5 130 ASN B C 1
ATOM 3190 O O . ASN B 1 130 ? -0.397 9.094 8.562 1 98.5 130 ASN B O 1
ATOM 3194 N N . MET B 1 131 ? -2.008 9.961 7.219 1 98.19 131 MET B N 1
ATOM 3195 C CA . MET B 1 131 ? -3.082 9.188 7.836 1 98.19 131 MET B CA 1
ATOM 3196 C C . MET B 1 131 ? -3.174 7.793 7.227 1 98.19 131 MET B C 1
ATOM 3198 O O . MET B 1 131 ? -3.484 7.648 6.043 1 98.19 131 MET B O 1
ATOM 3202 N N . SER B 1 132 ? -2.818 6.84 7.953 1 97.75 132 SER B N 1
ATOM 3203 C CA . SER B 1 132 ? -3.045 5.441 7.598 1 97.75 132 SER B CA 1
ATOM 3204 C C . SER B 1 132 ? -4.152 4.828 8.445 1 97.75 132 SER B C 1
ATOM 3206 O O . SER B 1 132 ? -5.188 5.457 8.68 1 97.75 132 SER B O 1
ATOM 3208 N N . SER B 1 133 ? -4.074 3.582 8.742 1 95.62 133 SER B N 1
ATOM 3209 C CA . SER B 1 133 ? -5.07 2.852 9.516 1 95.62 133 SER B CA 1
ATOM 3210 C C . SER B 1 133 ? -4.496 1.556 10.07 1 95.62 133 SER B C 1
ATOM 3212 O O . SER B 1 133 ? -3.473 1.063 9.594 1 95.62 133 SER B O 1
ATOM 3214 N N . VAL B 1 134 ? -5.156 1.087 11.125 1 92 134 VAL B N 1
ATOM 3215 C CA . VAL B 1 134 ? -4.844 -0.273 11.555 1 92 134 VAL B CA 1
ATOM 3216 C C . VAL B 1 134 ? -5.223 -1.26 10.453 1 92 134 VAL B C 1
ATOM 3218 O O . VAL B 1 134 ? -4.543 -2.273 10.258 1 92 134 VAL B O 1
ATOM 3221 N N . ALA B 1 135 ? -6.414 -1.014 9.852 1 93.94 135 ALA B N 1
ATOM 3222 C CA . ALA B 1 135 ? -6.727 -1.776 8.648 1 93.94 135 ALA B CA 1
ATOM 3223 C C . ALA B 1 135 ? -5.773 -1.42 7.508 1 93.94 135 ALA B C 1
ATOM 3225 O O . ALA B 1 135 ? -6.035 -0.489 6.742 1 93.94 135 ALA B O 1
ATOM 3226 N N . SER B 1 136 ? -4.68 -2.092 7.375 1 96.69 136 SER B N 1
ATOM 3227 C CA . SER B 1 136 ? -3.549 -1.865 6.48 1 96.69 136 SER B CA 1
ATOM 3228 C C . SER B 1 136 ? -2.65 -3.096 6.406 1 96.69 136 SER B C 1
ATOM 3230 O O . SER B 1 136 ? -3.139 -4.227 6.402 1 96.69 136 SER B O 1
ATOM 3232 N N . SER B 1 137 ? -1.306 -2.869 6.309 1 95.12 137 SER B N 1
ATOM 3233 C CA . SER B 1 137 ? -0.345 -3.963 6.395 1 95.12 137 SER B CA 1
ATOM 3234 C C . SER B 1 137 ? -0.235 -4.492 7.82 1 95.12 137 SER B C 1
ATOM 3236 O O . SER B 1 137 ? 0.341 -5.559 8.047 1 95.12 137 SER B O 1
ATOM 3238 N N . LYS B 1 138 ? -0.81 -3.748 8.766 1 90.88 138 LYS B N 1
ATOM 3239 C CA . LYS B 1 138 ? -0.803 -4.191 10.156 1 90.88 138 LYS B CA 1
ATOM 3240 C C . LYS B 1 138 ? -1.844 -5.281 10.391 1 90.88 138 LYS B C 1
ATOM 3242 O O . LYS B 1 138 ? -1.586 -6.246 11.109 1 90.88 138 LYS B O 1
ATOM 3247 N N . LYS B 1 139 ? -2.967 -5.062 9.812 1 89.88 139 LYS B N 1
ATOM 3248 C CA . LYS B 1 139 ? -4.066 -6.004 10.016 1 89.88 139 LYS B CA 1
ATOM 3249 C C . LYS B 1 139 ? -5 -6.023 8.812 1 89.88 139 LYS B C 1
ATOM 3251 O O . LYS B 1 139 ? -5.402 -4.969 8.312 1 89.88 139 LYS B O 1
ATOM 3256 N N . GLY B 1 140 ? -5.293 -7.273 8.375 1 92.75 140 GLY B N 1
ATOM 3257 C CA . GLY B 1 140 ? -6.355 -7.422 7.391 1 92.75 140 GLY B CA 1
ATOM 3258 C C . GLY B 1 140 ? -7.742 -7.344 7.996 1 92.75 140 GLY B C 1
ATOM 3259 O O . GLY B 1 140 ? -8.031 -8.008 8.992 1 92.75 140 GLY B O 1
ATOM 3260 N N . ALA B 1 141 ? -8.609 -6.512 7.469 1 91.25 141 ALA B N 1
ATOM 3261 C CA . ALA B 1 141 ? -9.992 -6.391 7.926 1 91.25 141 ALA B CA 1
ATOM 3262 C C . ALA B 1 141 ? -10.969 -6.84 6.84 1 91.25 141 ALA B C 1
ATOM 3264 O O . ALA B 1 141 ? -10.852 -6.434 5.684 1 91.25 141 ALA B O 1
ATOM 3265 N N . PRO B 1 142 ? -11.969 -7.707 7.199 1 92.75 142 PRO B N 1
ATOM 3266 C CA . PRO B 1 142 ? -12.961 -8.125 6.203 1 92.75 142 PRO B CA 1
ATOM 3267 C C . PRO B 1 142 ? -13.703 -6.949 5.578 1 92.75 142 PRO B C 1
ATOM 3269 O O . PRO B 1 142 ? -14.016 -5.977 6.27 1 92.75 142 PRO B O 1
ATOM 3272 N N . ASN B 1 143 ? -13.922 -7.035 4.281 1 94.44 143 ASN B N 1
ATOM 3273 C CA . ASN B 1 143 ? -14.695 -6.07 3.508 1 94.44 143 ASN B CA 1
ATOM 3274 C C . ASN B 1 143 ? -14 -4.715 3.449 1 94.44 143 ASN B C 1
ATOM 3276 O O . ASN B 1 143 ? -14.664 -3.676 3.381 1 94.44 143 ASN B O 1
ATOM 3280 N N . ARG B 1 144 ? -12.688 -4.727 3.572 1 96.81 144 ARG B N 1
ATOM 3281 C CA . ARG B 1 144 ? -11.891 -3.51 3.477 1 96.81 144 ARG B CA 1
ATOM 3282 C C . ARG B 1 144 ? -10.727 -3.691 2.508 1 96.81 144 ARG B C 1
ATOM 3284 O O . ARG B 1 144 ? -9.641 -3.143 2.721 1 96.81 144 ARG B O 1
ATOM 3291 N N . CYS B 1 145 ? -10.922 -4.441 1.497 1 98.19 145 CYS B N 1
ATOM 3292 C CA . CYS B 1 145 ? -9.82 -4.918 0.669 1 98.19 145 CYS B CA 1
ATOM 3293 C C . CYS B 1 145 ? -9.055 -3.75 0.052 1 98.19 145 CYS B C 1
ATOM 3295 O O . CYS B 1 145 ? -7.875 -3.557 0.338 1 98.19 145 CYS B O 1
ATOM 3297 N N . VAL B 1 146 ? -9.766 -2.932 -0.774 1 98.75 146 VAL B N 1
ATOM 3298 C CA . VAL B 1 146 ? -9.055 -1.848 -1.445 1 98.75 146 VAL B CA 1
ATOM 3299 C C . VAL B 1 146 ? -8.617 -0.803 -0.421 1 98.75 146 VAL B C 1
ATOM 3301 O O . VAL B 1 146 ? -7.523 -0.247 -0.52 1 98.75 146 VAL B O 1
ATOM 3304 N N . TYR B 1 147 ? -9.445 -0.561 0.613 1 98.56 147 TYR B N 1
ATOM 3305 C CA . TYR B 1 147 ? -9.086 0.379 1.668 1 98.56 147 TYR B CA 1
ATOM 3306 C C . TYR B 1 147 ? -7.809 -0.059 2.373 1 98.56 147 TYR B C 1
ATOM 3308 O O . TYR B 1 147 ? -6.871 0.728 2.518 1 98.56 147 TYR B O 1
ATOM 3316 N N . GLY B 1 148 ? -7.727 -1.343 2.781 1 98.31 148 GLY B N 1
ATOM 3317 C CA . GLY B 1 148 ? -6.543 -1.881 3.43 1 98.31 148 GLY B CA 1
ATOM 3318 C C . GLY B 1 148 ? -5.293 -1.77 2.576 1 98.31 148 GLY B C 1
ATOM 3319 O O . GLY B 1 148 ? -4.219 -1.438 3.082 1 98.31 148 GLY B O 1
ATOM 3320 N N . ALA B 1 149 ? -5.457 -2.025 1.316 1 98.88 149 ALA B N 1
ATOM 3321 C CA . ALA B 1 149 ? -4.332 -1.898 0.394 1 98.88 149 ALA B CA 1
ATOM 3322 C C . ALA B 1 149 ? -3.814 -0.463 0.354 1 98.88 149 ALA B C 1
ATOM 3324 O O . ALA B 1 149 ? -2.605 -0.23 0.4 1 98.88 149 ALA B O 1
ATOM 3325 N N . THR B 1 150 ? -4.711 0.515 0.289 1 98.94 150 THR B N 1
ATOM 3326 C CA . THR B 1 150 ? -4.309 1.914 0.21 1 98.94 150 THR B CA 1
ATOM 3327 C C . THR B 1 150 ? -3.586 2.342 1.485 1 98.94 150 THR B C 1
ATOM 3329 O O . THR B 1 150 ? -2.559 3.02 1.428 1 98.94 150 THR B O 1
ATOM 3332 N N . LYS B 1 151 ? -4.121 1.949 2.586 1 98.62 151 LYS B N 1
ATOM 3333 C CA . LYS B 1 151 ? -3.541 2.408 3.846 1 98.62 151 LYS B CA 1
ATOM 3334 C C . LYS B 1 151 ? -2.227 1.69 4.141 1 98.62 151 LYS B C 1
ATOM 3336 O O . LYS B 1 151 ? -1.325 2.264 4.758 1 98.62 151 LYS B O 1
ATOM 3341 N N . ALA B 1 152 ? -2.064 0.485 3.631 1 98.44 152 ALA B N 1
ATOM 3342 C CA . ALA B 1 152 ? -0.75 -0.149 3.646 1 98.44 152 ALA B CA 1
ATOM 3343 C C . ALA B 1 152 ? 0.24 0.62 2.775 1 98.44 152 ALA B C 1
ATOM 3345 O O . ALA B 1 152 ? 1.395 0.817 3.164 1 98.44 152 ALA B O 1
ATOM 3346 N N . ALA B 1 153 ? -0.202 1.014 1.606 1 98.88 153 ALA B N 1
ATOM 3347 C CA . ALA B 1 153 ? 0.637 1.819 0.723 1 98.88 153 ALA B CA 1
ATOM 3348 C C . ALA B 1 153 ? 1.142 3.07 1.438 1 98.88 153 ALA B C 1
ATOM 3350 O O . ALA B 1 153 ? 2.299 3.461 1.272 1 98.88 153 ALA B O 1
ATOM 3351 N N . VAL B 1 154 ? 0.293 3.68 2.234 1 98.69 154 VAL B N 1
ATOM 3352 C CA . VAL B 1 154 ? 0.64 4.887 2.979 1 98.69 154 VAL B CA 1
ATOM 3353 C C . VAL B 1 154 ? 1.771 4.582 3.959 1 98.69 154 VAL B C 1
ATOM 3355 O O . VAL B 1 154 ? 2.703 5.375 4.105 1 98.69 154 VAL B O 1
ATOM 3358 N N . ILE B 1 155 ? 1.694 3.434 4.613 1 97.56 155 ILE B N 1
ATOM 3359 C CA . ILE B 1 155 ? 2.756 3.039 5.531 1 97.56 155 ILE B CA 1
ATOM 3360 C C . ILE B 1 155 ? 4.07 2.883 4.766 1 97.56 155 ILE B C 1
ATOM 3362 O O . ILE B 1 155 ? 5.109 3.393 5.191 1 97.56 155 ILE B O 1
ATOM 3366 N N . GLY B 1 156 ? 4.027 2.162 3.639 1 97.81 156 GLY B N 1
ATOM 3367 C CA . GLY B 1 156 ? 5.223 2.004 2.826 1 97.81 156 GLY B CA 1
ATOM 3368 C C . GLY B 1 156 ? 5.785 3.32 2.326 1 97.81 156 GLY B C 1
ATOM 3369 O O . GLY B 1 156 ? 7 3.533 2.35 1 97.81 156 GLY B O 1
ATOM 3370 N N . LEU B 1 157 ? 4.938 4.215 1.888 1 98.5 157 LEU B N 1
ATOM 3371 C CA . LEU B 1 157 ? 5.316 5.547 1.428 1 98.5 157 LEU B CA 1
ATOM 3372 C C . LEU B 1 157 ? 6.023 6.324 2.535 1 98.5 157 LEU B C 1
ATOM 3374 O O . LEU B 1 157 ? 7.07 6.93 2.301 1 98.5 157 LEU B O 1
ATOM 3378 N N . THR B 1 158 ? 5.449 6.258 3.703 1 97.94 158 THR B N 1
ATOM 3379 C CA . THR B 1 158 ? 5.957 6.992 4.855 1 97.94 158 THR B CA 1
ATOM 3380 C C . THR B 1 158 ? 7.344 6.492 5.246 1 97.94 158 THR B C 1
ATOM 3382 O O . THR B 1 158 ? 8.266 7.289 5.457 1 97.94 158 THR B O 1
ATOM 3385 N N . LYS B 1 159 ? 7.512 5.191 5.305 1 95.75 159 LYS B N 1
ATOM 3386 C CA . LYS B 1 159 ? 8.805 4.613 5.672 1 95.75 159 LYS B CA 1
ATOM 3387 C C . LYS B 1 159 ? 9.875 4.957 4.637 1 95.75 159 LYS B C 1
ATOM 3389 O O . LYS B 1 159 ? 11.016 5.25 4.992 1 95.75 159 LYS B O 1
ATOM 3394 N N . ALA B 1 160 ? 9.484 4.891 3.391 1 96.69 160 ALA B N 1
ATOM 3395 C CA . ALA B 1 160 ? 10.438 5.199 2.33 1 96.69 160 ALA B CA 1
ATOM 3396 C C . ALA B 1 160 ? 10.867 6.664 2.387 1 96.69 160 ALA B C 1
ATOM 3398 O O . ALA B 1 160 ? 12.047 6.977 2.25 1 96.69 160 ALA B O 1
ATOM 3399 N N . MET B 1 161 ? 9.961 7.547 2.625 1 97.5 161 MET B N 1
ATOM 3400 C CA . MET B 1 161 ? 10.281 8.969 2.734 1 97.5 161 MET B CA 1
ATOM 3401 C C . MET B 1 161 ? 11.164 9.234 3.949 1 97.5 161 MET B C 1
ATOM 3403 O O . MET B 1 161 ? 12.086 10.055 3.883 1 97.5 161 MET B O 1
ATOM 3407 N N . ALA B 1 162 ? 10.828 8.57 5.066 1 95.81 162 ALA B N 1
ATOM 3408 C CA . ALA B 1 162 ? 11.664 8.711 6.258 1 95.81 162 ALA B CA 1
ATOM 3409 C C . ALA B 1 162 ? 13.109 8.328 5.969 1 95.81 162 ALA B C 1
ATOM 3411 O O . ALA B 1 162 ? 14.039 9.008 6.414 1 95.81 162 ALA B O 1
ATOM 3412 N N . ALA B 1 163 ? 13.289 7.262 5.203 1 94 163 ALA B N 1
ATOM 3413 C CA . ALA B 1 163 ? 14.633 6.801 4.844 1 94 163 ALA B CA 1
ATOM 3414 C C . ALA B 1 163 ? 15.312 7.789 3.9 1 94 163 ALA B C 1
ATOM 3416 O O . ALA B 1 163 ? 16.516 8.039 4.016 1 94 163 ALA B O 1
ATOM 3417 N N . ASP B 1 164 ? 14.594 8.391 3.051 1 96.81 164 ASP B N 1
ATOM 3418 C CA . ASP B 1 164 ? 15.141 9.258 2.014 1 96.81 164 ASP B CA 1
ATOM 3419 C C . ASP B 1 164 ? 15.57 10.602 2.594 1 96.81 164 ASP B C 1
ATOM 3421 O O . ASP B 1 164 ? 16.547 11.195 2.146 1 96.81 164 ASP B O 1
ATOM 3425 N N . PHE B 1 165 ? 14.836 11.078 3.613 1 96.19 165 PHE B N 1
ATOM 3426 C CA . PHE B 1 165 ? 15.008 12.484 3.955 1 96.19 165 PHE B CA 1
ATOM 3427 C C . PHE B 1 165 ? 15.43 12.641 5.41 1 96.19 165 PHE B C 1
ATOM 3429 O O . PHE B 1 165 ? 15.328 13.727 5.98 1 96.19 165 PHE B O 1
ATOM 3436 N N . VAL B 1 166 ? 15.891 11.57 5.98 1 90.06 166 VAL B N 1
ATOM 3437 C CA . VAL B 1 166 ? 16.297 11.578 7.379 1 90.06 166 VAL B CA 1
ATOM 3438 C C . VAL B 1 166 ? 17.406 12.609 7.59 1 90.06 166 VAL B C 1
ATOM 3440 O O . VAL B 1 166 ? 17.438 13.305 8.609 1 90.06 166 VAL B O 1
ATOM 3443 N N . THR B 1 167 ? 18.297 12.805 6.645 1 92.5 167 THR B N 1
ATOM 3444 C CA . THR B 1 167 ? 19.438 13.703 6.789 1 92.5 167 THR B CA 1
ATOM 3445 C C . THR B 1 167 ? 19.016 15.156 6.543 1 92.5 167 THR B C 1
ATOM 3447 O O . THR B 1 167 ? 19.75 16.078 6.863 1 92.5 167 THR B O 1
ATOM 3450 N N . ASP B 1 168 ? 17.859 15.336 6.004 1 95.25 168 ASP B N 1
ATOM 3451 C CA . ASP B 1 168 ? 17.328 16.672 5.746 1 95.25 168 ASP B CA 1
ATOM 3452 C C . ASP B 1 168 ? 16.547 17.188 6.945 1 95.25 168 ASP B C 1
ATOM 3454 O O . ASP B 1 168 ? 15.867 18.219 6.855 1 95.25 168 ASP B O 1
ATOM 3458 N N . GLN B 1 169 ? 16.562 16.453 8.031 1 93.62 169 GLN B N 1
ATOM 3459 C CA . GLN B 1 169 ? 15.836 16.797 9.25 1 93.62 169 GLN B CA 1
ATOM 3460 C C . GLN B 1 169 ? 14.328 16.859 9 1 93.62 169 GLN B C 1
ATOM 3462 O O . GLN B 1 169 ? 13.633 17.719 9.547 1 93.62 169 GLN B O 1
ATOM 3467 N N . ILE B 1 170 ? 13.914 16.062 8.039 1 95.75 170 ILE B N 1
ATOM 3468 C CA . ILE B 1 170 ? 12.492 15.898 7.789 1 95.75 170 ILE B CA 1
ATOM 3469 C C . ILE B 1 170 ? 12.008 14.578 8.391 1 95.75 170 ILE B C 1
ATOM 3471 O O . ILE B 1 170 ? 12.484 13.508 8.016 1 95.75 170 ILE B O 1
ATOM 3475 N N . ARG B 1 171 ? 11.125 14.695 9.344 1 94.38 171 ARG B N 1
ATOM 3476 C CA . ARG B 1 171 ? 10.523 13.516 9.961 1 94.38 171 ARG B CA 1
ATOM 3477 C C . ARG B 1 171 ? 9.25 13.102 9.227 1 94.38 171 ARG B C 1
ATOM 3479 O O . ARG B 1 171 ? 8.391 13.938 8.953 1 94.38 171 ARG B O 1
ATOM 3486 N N . CYS B 1 172 ? 9.172 11.844 8.828 1 95.81 172 CYS B N 1
ATOM 3487 C CA . CYS B 1 172 ? 7.984 11.289 8.188 1 95.81 172 CYS B CA 1
ATOM 3488 C C . CYS B 1 172 ? 7.395 10.156 9.016 1 95.81 172 CYS B C 1
ATOM 3490 O O . CYS B 1 172 ? 8.055 9.141 9.25 1 95.81 172 CYS B O 1
ATOM 3492 N N . ASN B 1 173 ? 6.148 10.383 9.484 1 94.44 173 ASN B N 1
ATOM 3493 C CA . ASN B 1 173 ? 5.449 9.391 10.289 1 94.44 173 ASN B CA 1
ATOM 3494 C C . ASN B 1 173 ? 4.016 9.18 9.812 1 94.44 173 ASN B C 1
ATOM 3496 O O . ASN B 1 173 ? 3.498 9.977 9.023 1 94.44 173 ASN B O 1
ATOM 3500 N N . CYS B 1 174 ? 3.463 8.062 10.172 1 95 174 CYS B N 1
ATOM 3501 C CA . CYS B 1 174 ? 2.049 7.883 9.867 1 95 174 CYS B CA 1
ATOM 3502 C C . CYS B 1 174 ? 1.266 7.496 11.109 1 95 174 CYS B C 1
ATOM 3504 O O . CYS B 1 174 ? 1.835 6.965 12.07 1 95 174 CYS B O 1
ATOM 3506 N N . VAL B 1 175 ? 0.047 7.91 11.188 1 94.31 175 VAL B N 1
ATOM 3507 C CA . VAL B 1 175 ? -0.917 7.562 12.227 1 94.31 175 VAL B CA 1
ATOM 3508 C C . VAL B 1 175 ? -1.812 6.426 11.742 1 94.31 175 VAL B C 1
ATOM 3510 O O . VAL B 1 175 ? -2.318 6.461 10.617 1 94.31 175 VAL B O 1
ATOM 3513 N N . CYS B 1 176 ? -1.929 5.375 12.523 1 94.62 176 CYS B N 1
ATOM 3514 C CA . CYS B 1 176 ? -2.766 4.227 12.195 1 94.62 176 CYS B CA 1
ATOM 3515 C C . CYS B 1 176 ? -3.873 4.047 13.227 1 94.62 176 CYS B C 1
ATOM 3517 O O . CYS B 1 176 ? -3.803 3.15 14.07 1 94.62 176 CYS B O 1
ATOM 3519 N N . PRO B 1 177 ? -4.926 4.77 13.086 1 92.56 177 PRO B N 1
ATOM 3520 C CA . PRO B 1 177 ? -6.008 4.637 14.062 1 92.56 177 PRO B CA 1
ATOM 3521 C C . PRO B 1 177 ? -6.824 3.361 13.875 1 92.56 177 PRO B C 1
ATOM 3523 O O . PRO B 1 177 ? -6.867 2.811 12.766 1 92.56 177 PRO B O 1
ATOM 3526 N N . GLY B 1 178 ? -7.383 2.918 15 1 90.06 178 GLY B N 1
ATOM 3527 C CA . GLY B 1 178 ? -8.492 1.987 14.875 1 90.06 178 GLY B CA 1
ATOM 3528 C C . GLY B 1 178 ? -9.781 2.652 14.438 1 90.06 178 GLY B C 1
ATOM 3529 O O . GLY B 1 178 ? -9.773 3.537 13.578 1 90.06 178 GLY B O 1
ATOM 3530 N N . THR B 1 179 ? -10.867 2.146 15 1 90.44 179 THR B N 1
ATOM 3531 C CA . THR B 1 179 ? -12.156 2.758 14.68 1 90.44 179 THR B CA 1
ATOM 3532 C C . THR B 1 179 ? -12.344 4.055 15.453 1 90.44 179 THR B C 1
ATOM 3534 O O . THR B 1 179 ? -12.289 4.062 16.688 1 90.44 179 THR B O 1
ATOM 3537 N N . VAL B 1 180 ? -12.477 5.117 14.758 1 92.75 180 VAL B N 1
ATOM 3538 C CA . VAL B 1 180 ? -12.625 6.441 15.352 1 92.75 180 VAL B CA 1
ATOM 3539 C C . VAL B 1 180 ? -14.055 6.941 15.156 1 92.75 180 VAL B C 1
ATOM 3541 O O . VAL B 1 180 ? -14.609 6.832 14.062 1 92.75 180 VAL B O 1
ATOM 3544 N N . ASP B 1 181 ? -14.609 7.402 16.25 1 93.06 181 ASP B N 1
ATOM 3545 C CA . ASP B 1 181 ? -15.961 7.953 16.172 1 93.06 181 ASP B CA 1
ATOM 3546 C C . ASP B 1 181 ? -15.977 9.266 15.398 1 93.06 181 ASP B C 1
ATOM 3548 O O . ASP B 1 181 ? -15.672 10.328 15.953 1 93.06 181 ASP B O 1
ATOM 3552 N N . THR B 1 182 ? -16.359 9.234 14.133 1 94.56 182 THR B N 1
ATOM 3553 C CA . THR B 1 182 ? -16.406 10.367 13.219 1 94.56 182 THR B CA 1
ATOM 3554 C C . THR B 1 182 ? -17.703 10.352 12.422 1 94.56 182 THR B C 1
ATOM 3556 O O . THR B 1 182 ? -18.391 9.328 12.352 1 94.56 182 THR B O 1
ATOM 3559 N N . PRO B 1 183 ? -18.062 11.539 11.875 1 93.69 183 PRO B N 1
ATOM 3560 C CA . PRO B 1 183 ? -19.219 11.531 10.984 1 93.69 183 PRO B CA 1
ATOM 3561 C C . PRO B 1 183 ? -19.094 10.523 9.844 1 93.69 183 PRO B C 1
ATOM 3563 O O . PRO B 1 183 ? -20.078 9.891 9.461 1 93.69 183 PRO B O 1
ATOM 3566 N N . SER B 1 184 ? -17.875 10.375 9.344 1 90.94 184 SER B N 1
ATOM 3567 C CA . SER B 1 184 ? -17.641 9.406 8.281 1 90.94 184 SER B CA 1
ATOM 3568 C C . SER B 1 184 ? -17.969 7.984 8.742 1 90.94 184 SER B C 1
ATOM 3570 O O . SER B 1 184 ? -18.516 7.191 7.98 1 90.94 184 SER B O 1
ATOM 3572 N N . LEU B 1 185 ? -17.609 7.613 9.945 1 93 185 LEU B N 1
ATOM 3573 C CA . LEU B 1 185 ? -17.953 6.305 10.492 1 93 185 LEU B CA 1
ATOM 3574 C C . LEU B 1 185 ? -19.453 6.145 10.609 1 93 185 LEU B C 1
ATOM 3576 O O . LEU B 1 185 ? -20.016 5.102 10.242 1 93 185 LEU B O 1
ATOM 3580 N N . GLN B 1 186 ? -20.078 7.191 11.102 1 93.25 186 GLN B N 1
ATOM 3581 C CA . GLN B 1 186 ? -21.531 7.16 11.258 1 93.25 186 GLN B CA 1
ATOM 3582 C C . GLN B 1 186 ? -22.219 6.953 9.906 1 93.25 186 GLN B C 1
ATOM 3584 O O . GLN B 1 186 ? -23.188 6.195 9.805 1 93.25 186 GLN B O 1
ATOM 3589 N N . ASP B 1 187 ? -21.719 7.664 8.914 1 92.62 187 ASP B N 1
ATOM 3590 C CA . ASP B 1 187 ? -22.266 7.516 7.562 1 92.62 187 ASP B CA 1
ATOM 3591 C C . ASP B 1 187 ? -22.125 6.074 7.074 1 92.62 187 ASP B C 1
ATOM 3593 O O . ASP B 1 187 ? -23.047 5.535 6.461 1 92.62 187 ASP B O 1
ATOM 3597 N N . ARG B 1 188 ? -21.031 5.422 7.336 1 90.5 188 ARG B N 1
ATOM 3598 C CA . ARG B 1 188 ? -20.781 4.055 6.895 1 90.5 188 ARG B CA 1
ATOM 3599 C C . ARG B 1 188 ? -21.688 3.07 7.621 1 90.5 188 ARG B C 1
ATOM 3601 O O . ARG B 1 188 ? -22.234 2.146 7.004 1 90.5 188 ARG B O 1
ATOM 3608 N N . ILE B 1 189 ? -21.859 3.318 8.898 1 92.31 189 ILE B N 1
ATOM 3609 C CA . ILE B 1 189 ? -22.734 2.471 9.703 1 92.31 189 ILE B CA 1
ATOM 3610 C C . ILE B 1 189 ? -24.172 2.594 9.203 1 92.31 189 ILE B C 1
ATOM 3612 O O . ILE B 1 189 ? -24.844 1.586 8.984 1 92.31 189 ILE B O 1
ATOM 3616 N N . ASN B 1 190 ? -24.547 3.826 8.93 1 93.44 190 ASN B N 1
ATOM 3617 C CA . ASN B 1 190 ? -25.906 4.109 8.516 1 93.44 190 ASN B CA 1
ATOM 3618 C C . ASN B 1 190 ? -26.188 3.596 7.109 1 93.44 190 ASN B C 1
ATOM 3620 O O . ASN B 1 190 ? -27.359 3.396 6.738 1 93.44 190 ASN B O 1
ATOM 3624 N N . ALA B 1 191 ? -25.156 3.408 6.34 1 89.62 191 ALA B N 1
ATOM 3625 C CA . ALA B 1 191 ? -25.312 2.961 4.957 1 89.62 191 ALA B CA 1
ATOM 3626 C C . ALA B 1 191 ? -25.484 1.446 4.887 1 89.62 191 ALA B C 1
ATOM 3628 O O . ALA B 1 191 ? -25.891 0.909 3.855 1 89.62 191 ALA B O 1
ATOM 3629 N N . LEU B 1 192 ? -25.188 0.794 5.941 1 88.69 192 LEU B N 1
ATOM 3630 C CA . LEU B 1 192 ? -25.328 -0.658 5.965 1 88.69 192 LEU B CA 1
ATOM 3631 C C . LEU B 1 192 ? -26.766 -1.07 6.211 1 88.69 192 LEU B C 1
ATOM 3633 O O . LEU B 1 192 ? -27.562 -0.286 6.738 1 88.69 192 LEU B O 1
ATOM 3637 N N . PRO B 1 193 ? -27.219 -2.283 5.746 1 89.44 193 PRO B N 1
ATOM 3638 C CA . PRO B 1 193 ? -28.609 -2.709 5.816 1 89.44 193 PRO B CA 1
ATOM 3639 C C . PRO B 1 193 ? -29.172 -2.641 7.23 1 89.44 193 PRO B C 1
ATOM 3641 O O . PRO B 1 193 ? -30.344 -2.27 7.418 1 89.44 193 PRO B O 1
ATOM 3644 N N . ASP B 1 194 ? -28.438 -2.959 8.266 1 93.56 194 ASP B N 1
ATOM 3645 C CA . ASP B 1 194 ? -28.828 -2.906 9.672 1 93.56 194 ASP B CA 1
ATOM 3646 C C . ASP B 1 194 ? -27.844 -2.049 10.477 1 93.56 194 ASP B C 1
ATOM 3648 O O . ASP B 1 194 ? -26.938 -2.57 11.117 1 93.56 194 ASP B O 1
ATOM 3652 N N . PRO B 1 195 ? -28.172 -0.756 10.555 1 93.75 195 PRO B N 1
ATOM 3653 C CA . PRO B 1 195 ? -27.234 0.163 11.203 1 93.75 195 PRO B CA 1
ATOM 3654 C C . PRO B 1 195 ? -27.031 -0.15 12.68 1 93.75 195 PRO B C 1
ATOM 3656 O O . PRO B 1 195 ? -25.938 0.041 13.211 1 93.75 195 PRO B O 1
ATOM 3659 N N . THR B 1 196 ? -28.078 -0.566 13.281 1 93.69 196 THR B N 1
ATOM 3660 C CA . THR B 1 196 ? -27.969 -0.892 14.695 1 93.69 196 THR B CA 1
ATOM 3661 C C . THR B 1 196 ? -27.016 -2.07 14.914 1 93.69 196 THR B C 1
ATOM 3663 O O . THR B 1 196 ? -26.125 -2.006 15.758 1 93.69 196 THR B O 1
ATOM 3666 N N . GLN B 1 197 ? -27.25 -3.047 14.156 1 92.12 197 GLN B N 1
ATOM 3667 C CA . GLN B 1 197 ? -26.359 -4.207 14.25 1 92.12 197 GLN B CA 1
ATOM 3668 C C . GLN B 1 197 ? -24.953 -3.867 13.789 1 92.12 197 GLN B C 1
ATOM 3670 O O . GLN B 1 197 ? -23.969 -4.344 14.359 1 92.12 197 GLN B O 1
ATOM 3675 N N . ALA B 1 198 ? -24.875 -3.068 12.789 1 90.31 198 ALA B N 1
ATOM 3676 C CA . ALA B 1 198 ? -23.578 -2.65 12.281 1 90.31 198 ALA B CA 1
ATOM 3677 C C . ALA B 1 198 ? -22.766 -1.938 13.359 1 90.31 198 ALA B C 1
ATOM 3679 O O . ALA B 1 198 ? -21.562 -2.201 13.523 1 90.31 198 ALA B O 1
ATOM 3680 N N . ARG B 1 199 ? -23.422 -1.096 14.023 1 90.88 199 ARG B N 1
ATOM 3681 C CA . ARG B 1 199 ? -22.75 -0.369 15.094 1 90.88 199 ARG B CA 1
ATOM 3682 C C . ARG B 1 199 ? -22.219 -1.327 16.156 1 90.88 199 ARG B C 1
ATOM 3684 O O . ARG B 1 199 ? -21.078 -1.19 16.609 1 90.88 199 ARG B O 1
ATOM 3691 N N . LYS B 1 200 ? -23.031 -2.246 16.484 1 88.31 200 LYS B N 1
ATOM 3692 C CA . LYS B 1 200 ? -22.625 -3.244 17.469 1 88.31 200 LYS B CA 1
ATOM 3693 C C . LYS B 1 200 ? -21.422 -4.051 16.969 1 88.31 200 LYS B C 1
ATOM 3695 O O . LYS B 1 200 ? -20.516 -4.375 17.734 1 88.31 200 LYS B O 1
ATOM 3700 N N . ASP B 1 201 ? -21.438 -4.312 15.773 1 85.62 201 ASP B N 1
ATOM 3701 C CA . ASP B 1 201 ? -20.344 -5.07 15.18 1 85.62 201 ASP B CA 1
ATOM 3702 C C . ASP B 1 201 ? -19.031 -4.281 15.219 1 85.62 201 ASP B C 1
ATOM 3704 O O . ASP B 1 201 ? -17.984 -4.836 15.539 1 85.62 201 ASP B O 1
ATOM 3708 N N . PHE B 1 202 ? -19.125 -3.066 14.883 1 87.69 202 PHE B N 1
ATOM 3709 C CA . PHE B 1 202 ? -17.953 -2.217 14.961 1 87.69 202 PHE B CA 1
ATOM 3710 C C . PHE B 1 202 ? -17.453 -2.105 16.391 1 87.69 202 PHE B C 1
ATOM 3712 O O . PHE B 1 202 ? -16.25 -2.152 16.641 1 87.69 202 PHE B O 1
ATOM 3719 N N . GLU B 1 203 ? -18.391 -1.984 17.266 1 86.75 203 GLU B N 1
ATOM 3720 C CA . GLU B 1 203 ? -18.031 -1.833 18.672 1 86.75 203 GLU B CA 1
ATOM 3721 C C . GLU B 1 203 ? -17.422 -3.115 19.234 1 86.75 203 GLU B C 1
ATOM 3723 O O . GLU B 1 203 ? -16.484 -3.064 20.031 1 86.75 203 GLU B O 1
ATOM 3728 N N . SER B 1 204 ? -17.891 -4.207 18.797 1 83.06 204 SER B N 1
ATOM 3729 C CA . SER B 1 204 ? -17.438 -5.496 19.312 1 83.06 204 SER B CA 1
ATOM 3730 C C . SER B 1 204 ? -16 -5.785 18.875 1 83.06 204 SER B C 1
ATOM 3732 O O . SER B 1 204 ? -15.312 -6.594 19.5 1 83.06 204 SER B O 1
ATOM 3734 N N . ARG B 1 205 ? -15.594 -5.082 17.875 1 78.81 205 ARG B N 1
ATOM 3735 C CA . ARG B 1 205 ? -14.242 -5.285 17.359 1 78.81 205 ARG B CA 1
ATOM 3736 C C . ARG B 1 205 ? -13.227 -4.508 18.188 1 78.81 205 ARG B C 1
ATOM 3738 O O . ARG B 1 205 ? -12.016 -4.723 18.062 1 78.81 205 ARG B O 1
ATOM 3745 N N . GLN B 1 206 ? -13.836 -3.625 18.984 1 80.12 206 GLN B N 1
ATOM 3746 C CA . GLN B 1 206 ? -12.945 -2.793 19.781 1 80.12 206 GLN B CA 1
ATOM 3747 C C . GLN B 1 206 ? -12.586 -3.473 21.109 1 80.12 206 GLN B C 1
ATOM 3749 O O . GLN B 1 206 ? -13.461 -3.705 21.938 1 80.12 206 GLN B O 1
ATOM 3754 N N . ARG B 1 207 ? -11.43 -3.809 21.391 1 70.31 207 ARG B N 1
ATOM 3755 C CA . ARG B 1 207 ? -10.984 -4.48 22.609 1 70.31 207 ARG B CA 1
ATOM 3756 C C . ARG B 1 207 ? -11.312 -3.648 23.844 1 70.31 207 ARG B C 1
ATOM 3758 O O . ARG B 1 207 ? -11.68 -4.195 24.875 1 70.31 207 ARG B O 1
ATOM 3765 N N . ILE B 1 208 ? -11.219 -2.348 23.719 1 72.38 208 ILE B N 1
ATOM 3766 C CA . ILE B 1 208 ? -11.414 -1.459 24.859 1 72.38 208 ILE B CA 1
ATOM 3767 C C . ILE B 1 208 ? -12.898 -1.132 25.016 1 72.38 208 ILE B C 1
ATOM 3769 O O . ILE B 1 208 ? -13.289 -0.416 25.938 1 72.38 208 ILE B O 1
ATOM 3773 N N . GLY B 1 209 ? -13.719 -1.586 24.188 1 77.31 209 GLY B N 1
ATOM 3774 C CA . GLY B 1 209 ? -15.164 -1.479 24.344 1 77.31 209 GLY B CA 1
ATOM 3775 C C . GLY B 1 209 ? -15.719 -0.151 23.859 1 77.31 209 GLY B C 1
ATOM 3776 O O . GLY B 1 209 ? -16.891 0.14 24.047 1 77.31 209 GLY B O 1
ATOM 3777 N N . ARG B 1 210 ? -14.773 0.69 23.359 1 82.5 210 ARG B N 1
ATOM 3778 C CA . ARG B 1 210 ? -15.258 1.949 22.812 1 82.5 210 ARG B CA 1
ATOM 3779 C C . ARG B 1 210 ? -14.453 2.35 21.578 1 82.5 210 ARG B C 1
ATOM 3781 O O . ARG B 1 210 ? -13.352 1.836 21.359 1 82.5 210 ARG B O 1
ATOM 3788 N N . PHE B 1 211 ? -15.047 3.328 20.828 1 89.56 211 PHE B N 1
ATOM 3789 C CA . PHE B 1 211 ? -14.32 3.904 19.703 1 89.56 211 PHE B CA 1
ATOM 3790 C C . PHE B 1 211 ? -13.305 4.93 20.188 1 89.56 211 PHE B C 1
ATOM 3792 O O . PHE B 1 211 ? -13.492 5.559 21.219 1 89.56 211 PHE B O 1
ATOM 3799 N N . CYS B 1 212 ? -12.227 5.043 19.422 1 89.44 212 CYS B N 1
ATOM 3800 C CA . CYS B 1 212 ? -11.352 6.199 19.594 1 89.44 212 CYS B CA 1
ATOM 3801 C C . CYS B 1 212 ? -12.062 7.488 19.188 1 89.44 212 CYS B C 1
ATOM 3803 O O . CYS B 1 212 ? -12.961 7.469 18.344 1 89.44 212 CYS B O 1
ATOM 3805 N N . THR B 1 213 ? -11.68 8.547 19.891 1 93.44 213 THR B N 1
ATOM 3806 C CA . THR B 1 213 ? -12.258 9.828 19.5 1 93.44 213 THR B CA 1
ATOM 3807 C C . THR B 1 213 ? -11.344 10.562 18.516 1 93.44 213 THR B C 1
ATOM 3809 O O . THR B 1 213 ? -10.141 10.297 18.469 1 93.44 213 THR B O 1
ATOM 3812 N N . ALA B 1 214 ? -11.945 11.484 17.797 1 96.75 214 ALA B N 1
ATOM 3813 C CA . ALA B 1 214 ? -11.156 12.32 16.891 1 96.75 214 ALA B CA 1
ATOM 3814 C C . ALA B 1 214 ? -10.102 13.109 17.656 1 96.75 214 ALA B C 1
ATOM 3816 O O . ALA B 1 214 ? -8.992 13.32 17.156 1 96.75 214 ALA B O 1
ATOM 3817 N N . GLU B 1 215 ? -10.391 13.492 18.859 1 96.38 215 GLU B N 1
ATOM 3818 C CA . GLU B 1 215 ? -9.492 14.281 19.703 1 96.38 215 GLU B CA 1
ATOM 3819 C C . GLU B 1 215 ? -8.289 13.461 20.141 1 96.38 215 GLU B C 1
ATOM 3821 O O . GLU B 1 215 ? -7.18 13.984 20.266 1 96.38 215 GLU B O 1
ATOM 3826 N N . GLU B 1 216 ? -8.539 12.211 20.391 1 93.19 216 GLU B N 1
ATOM 3827 C CA . GLU B 1 216 ? -7.426 11.336 20.766 1 93.19 216 GLU B CA 1
ATOM 3828 C C . GLU B 1 216 ? -6.418 11.227 19.609 1 93.19 216 GLU B C 1
ATOM 3830 O O . GLU B 1 216 ? -5.207 11.258 19.844 1 93.19 216 GLU B O 1
ATOM 3835 N N . VAL B 1 217 ? -6.918 11.133 18.406 1 94.56 217 VAL B N 1
ATOM 3836 C CA . VAL B 1 217 ? -6.043 11.102 17.234 1 94.56 217 VAL B CA 1
ATOM 3837 C C . VAL B 1 217 ? -5.359 12.453 17.062 1 94.56 217 VAL B C 1
ATOM 3839 O O . VAL B 1 217 ? -4.164 12.516 16.766 1 94.56 217 VAL B O 1
ATOM 3842 N N . ALA B 1 218 ? -6.094 13.523 17.297 1 97.31 218 ALA B N 1
ATOM 3843 C CA . ALA B 1 218 ? -5.555 14.875 17.172 1 97.31 218 ALA B CA 1
ATOM 3844 C C . ALA B 1 218 ? -4.379 15.094 18.109 1 97.31 218 ALA B C 1
ATOM 3846 O O . ALA B 1 218 ? -3.393 15.742 17.75 1 97.31 218 ALA B O 1
ATOM 3847 N N . ASN B 1 219 ? -4.48 14.555 19.312 1 94.5 219 ASN B N 1
ATOM 3848 C CA . ASN B 1 219 ? -3.396 14.68 20.281 1 94.5 219 ASN B CA 1
ATOM 3849 C C . ASN B 1 219 ? -2.121 14.008 19.781 1 94.5 219 ASN B C 1
ATOM 3851 O O . ASN B 1 219 ? -1.02 14.516 20 1 94.5 219 ASN B O 1
ATOM 3855 N N . LEU B 1 220 ? -2.303 12.875 19.172 1 92.62 220 LEU B N 1
ATOM 3856 C CA . LEU B 1 220 ? -1.158 12.188 18.594 1 92.62 220 LEU B CA 1
ATOM 3857 C C . LEU B 1 220 ? -0.539 13 17.469 1 92.62 220 LEU B C 1
ATOM 3859 O O . LEU B 1 220 ? 0.687 13.07 17.344 1 92.62 220 LEU B O 1
ATOM 3863 N N . VAL B 1 221 ? -1.372 13.617 16.656 1 96.19 221 VAL B N 1
ATOM 3864 C CA . VAL B 1 221 ? -0.908 14.453 15.562 1 96.19 221 VAL B CA 1
ATOM 3865 C C . VAL B 1 221 ? -0.115 15.641 16.109 1 96.19 221 VAL B C 1
ATOM 3867 O O . VAL B 1 221 ? 0.95 15.977 15.586 1 96.19 221 VAL B O 1
ATOM 3870 N N . VAL B 1 222 ? -0.594 16.25 17.188 1 96.81 222 VAL B N 1
ATOM 3871 C CA . VAL B 1 222 ? 0.109 17.359 17.812 1 96.81 222 VAL B CA 1
ATOM 3872 C C . VAL B 1 222 ? 1.478 16.891 18.312 1 96.81 222 VAL B C 1
ATOM 3874 O O . VAL B 1 222 ? 2.48 17.578 18.125 1 96.81 222 VAL B O 1
ATOM 3877 N N . PHE B 1 223 ? 1.519 15.742 18.922 1 93.69 223 PHE B N 1
ATOM 3878 C CA . PHE B 1 223 ? 2.768 15.18 19.422 1 93.69 223 PHE B CA 1
ATOM 3879 C C . PHE B 1 223 ? 3.766 14.984 18.281 1 93.69 223 PHE B C 1
ATOM 3881 O O . PHE B 1 223 ? 4.922 15.391 18.391 1 93.69 223 PHE B O 1
ATOM 3888 N N . LEU B 1 224 ? 3.314 14.445 17.172 1 93.69 224 LEU B N 1
ATOM 3889 C CA . LEU B 1 224 ? 4.18 14.164 16.031 1 93.69 224 LEU B CA 1
ATOM 3890 C C . LEU B 1 224 ? 4.629 15.453 15.367 1 93.69 224 LEU B C 1
ATOM 3892 O O . LEU B 1 224 ? 5.723 15.523 14.797 1 93.69 224 LEU B O 1
ATOM 3896 N N . ALA B 1 225 ? 3.807 16.484 15.438 1 95.69 225 ALA B N 1
ATOM 3897 C CA . ALA B 1 225 ? 4.094 17.766 14.82 1 95.69 225 ALA B CA 1
ATOM 3898 C C . ALA B 1 225 ? 5.07 18.578 15.672 1 95.69 225 ALA B C 1
ATOM 3900 O O . ALA B 1 225 ? 5.688 19.531 15.18 1 95.69 225 ALA B O 1
ATOM 3901 N N . SER B 1 226 ? 5.156 18.234 16.938 1 93.81 226 SER B N 1
ATOM 3902 C CA . SER B 1 226 ? 5.926 19.031 17.891 1 93.81 226 SER B CA 1
ATOM 3903 C C . SER B 1 226 ? 7.391 18.609 17.906 1 93.81 226 SER B C 1
ATOM 3905 O O . SER B 1 226 ? 7.742 17.562 17.375 1 93.81 226 SER B O 1
ATOM 3907 N N . ASP B 1 227 ? 8.18 19.438 18.484 1 87.38 227 ASP B N 1
ATOM 3908 C CA . ASP B 1 227 ? 9.609 19.141 18.625 1 87.38 227 ASP B CA 1
ATOM 3909 C C . ASP B 1 227 ? 9.859 18.094 19.703 1 87.38 227 ASP B C 1
ATOM 3911 O O . ASP B 1 227 ? 10.953 17.531 19.781 1 87.38 227 ASP B O 1
ATOM 3915 N N . GLU B 1 228 ? 8.906 17.844 20.5 1 77.88 228 GLU B N 1
ATOM 3916 C CA . GLU B 1 228 ? 9.031 16.812 21.531 1 77.88 228 GLU B CA 1
ATOM 3917 C C . GLU B 1 228 ? 9.258 15.438 20.906 1 77.88 228 GLU B C 1
ATOM 3919 O O . GLU B 1 228 ? 9.914 14.578 21.516 1 77.88 228 GLU B O 1
ATOM 3924 N N . HIS B 1 229 ? 8.734 15.25 19.797 1 71.06 229 HIS B N 1
ATOM 3925 C CA . HIS B 1 229 ? 8.891 13.977 19.109 1 71.06 229 HIS B CA 1
ATOM 3926 C C . HIS B 1 229 ? 10.344 13.75 18.703 1 71.06 229 HIS B C 1
ATOM 3928 O O . HIS B 1 229 ? 10.828 12.617 18.719 1 71.06 229 HIS B O 1
ATOM 3934 N N . VAL B 1 230 ? 10.945 14.781 18.375 1 60.56 230 VAL B N 1
ATOM 3935 C CA . VAL B 1 230 ? 12.336 14.703 17.938 1 60.56 230 VAL B CA 1
ATOM 3936 C C . VAL B 1 230 ? 13.188 14.07 19.047 1 60.56 230 VAL B C 1
ATOM 3938 O O . VAL B 1 230 ? 14.055 13.242 18.781 1 60.56 230 VAL B O 1
ATOM 3941 N N . SER B 1 231 ? 12.914 14.523 20.203 1 51.31 231 SER B N 1
ATOM 3942 C CA . SER B 1 231 ? 13.703 14.055 21.344 1 51.31 231 SER B CA 1
ATOM 3943 C C . SER B 1 231 ? 13.406 12.594 21.656 1 51.31 231 SER B C 1
ATOM 3945 O O . SER B 1 231 ? 14.273 11.867 22.125 1 51.31 231 SER B O 1
ATOM 3947 N N . ALA B 1 232 ? 12.266 12.266 21.531 1 42.22 232 ALA B N 1
ATOM 3948 C CA . ALA B 1 232 ? 11.867 10.891 21.812 1 42.22 232 ALA B CA 1
ATOM 3949 C C . ALA B 1 232 ? 12.234 9.969 20.641 1 42.22 232 ALA B C 1
ATOM 3951 O O . ALA B 1 232 ? 12.477 8.773 20.844 1 42.22 232 ALA B O 1
ATOM 3952 N N . ALA B 1 233 ? 11.984 10.422 19.531 1 48.28 233 ALA B N 1
ATOM 3953 C CA . ALA B 1 233 ? 11.812 9.68 18.281 1 48.28 233 ALA B CA 1
ATOM 3954 C C . ALA B 1 233 ? 13.156 9.477 17.578 1 48.28 233 ALA B C 1
ATOM 3956 O O . ALA B 1 233 ? 13.672 10.406 16.953 1 48.28 233 ALA B O 1
ATOM 3957 N N . THR B 1 234 ? 14.148 9.117 18.234 1 42.38 234 THR B N 1
ATOM 3958 C CA . THR B 1 234 ? 15.125 8.57 17.297 1 42.38 234 THR B CA 1
ATOM 3959 C C . THR B 1 234 ? 14.43 7.914 16.109 1 42.38 234 THR B C 1
ATOM 3961 O O . THR B 1 234 ? 15.086 7.379 15.219 1 42.38 234 THR B O 1
ATOM 3964 N N . SER B 1 235 ? 13.008 7.801 15.969 1 47.22 235 SER B N 1
ATOM 3965 C CA . SER B 1 235 ? 12.367 6.785 15.148 1 47.22 235 SER B CA 1
ATOM 3966 C C . SER B 1 235 ? 11.648 7.414 13.953 1 47.22 235 SER B C 1
ATOM 3968 O O . SER B 1 235 ? 10.68 8.156 14.117 1 47.22 235 SER B O 1
ATOM 3970 N N . ALA B 1 236 ? 12.32 7.957 12.938 1 47.84 236 ALA B N 1
ATOM 3971 C CA . ALA B 1 236 ? 11.703 8.148 11.625 1 47.84 236 ALA B CA 1
ATOM 3972 C C . ALA B 1 236 ? 11.078 6.855 11.117 1 47.84 236 ALA B C 1
ATOM 3974 O O . ALA B 1 236 ? 11.602 5.766 11.375 1 47.84 236 ALA B O 1
ATOM 3975 N N . GLY B 1 237 ? 9.781 7.016 10.586 1 54.41 237 GLY B N 1
ATOM 3976 C CA . GLY B 1 237 ? 9.094 5.875 10 1 54.41 237 GLY B CA 1
ATOM 3977 C C . GLY B 1 237 ? 8.203 5.145 10.992 1 54.41 237 GLY B C 1
ATOM 3978 O O . GLY B 1 237 ? 7.898 3.965 10.805 1 54.41 237 GLY B O 1
ATOM 3979 N N . ASP B 1 238 ? 7.844 5.891 12.07 1 60.75 238 ASP B N 1
ATOM 3980 C CA . ASP B 1 238 ? 7 5.238 13.062 1 60.75 238 ASP B CA 1
ATOM 3981 C C . ASP B 1 238 ? 5.57 5.074 12.555 1 60.75 238 ASP B C 1
ATOM 3983 O O . ASP B 1 238 ? 5.059 5.938 11.836 1 60.75 238 ASP B O 1
ATOM 3987 N N . ILE B 1 239 ? 5.211 3.949 12.812 1 57.16 239 ILE B N 1
ATOM 3988 C CA . ILE B 1 239 ? 3.811 3.602 12.594 1 57.16 239 ILE B CA 1
ATOM 3989 C C . ILE B 1 239 ? 3.074 3.561 13.93 1 57.16 239 ILE B C 1
ATOM 3991 O O . ILE B 1 239 ? 3.262 2.633 14.727 1 57.16 239 ILE B O 1
ATOM 3995 N N . LEU B 1 240 ? 2.383 4.711 14.25 1 58.34 240 LEU B N 1
ATOM 3996 C CA . LEU B 1 240 ? 1.771 4.844 15.57 1 58.34 240 LEU B CA 1
ATOM 3997 C C . LEU B 1 240 ? 0.283 4.516 15.516 1 58.34 240 LEU B C 1
ATOM 3999 O O . LEU B 1 240 ? -0.459 5.113 14.734 1 58.34 240 LEU B O 1
ATOM 4003 N N . SER B 1 241 ? 0.024 3.469 16.188 1 54.84 241 SER B N 1
ATOM 4004 C CA . SER B 1 241 ? -1.375 3.059 16.266 1 54.84 241 SER B CA 1
ATOM 4005 C C . SER B 1 241 ? -2.049 3.619 17.516 1 54.84 241 SER B C 1
ATOM 4007 O O . SER B 1 241 ? -1.416 3.742 18.562 1 54.84 241 SER B O 1
ATOM 4009 N N . THR B 1 242 ? -3.094 4.312 17.453 1 43.34 242 THR B N 1
ATOM 4010 C CA . THR B 1 242 ? -3.859 4.738 18.609 1 43.34 242 THR B CA 1
ATOM 4011 C C . THR B 1 242 ? -4.645 3.572 19.203 1 43.34 242 THR B C 1
ATOM 4013 O O . THR B 1 242 ? -5.469 3.76 20.094 1 43.34 242 THR B O 1
ATOM 4016 N N . GLN B 1 243 ? -4.344 2.336 18.734 1 46.81 243 GLN B N 1
ATOM 4017 C CA . GLN B 1 243 ? -5.16 1.3 19.359 1 46.81 243 GLN B CA 1
ATOM 4018 C C . GLN B 1 243 ? -4.789 1.121 20.828 1 46.81 243 GLN B C 1
ATOM 4020 O O . GLN B 1 243 ? -3.611 1.173 21.188 1 46.81 243 GLN B O 1
ATOM 4025 N N . HIS B 1 244 ? -5.605 1.658 21.719 1 42.78 244 HIS B N 1
ATOM 4026 C CA . HIS B 1 244 ? -5.414 1.531 23.156 1 42.78 244 HIS B CA 1
ATOM 4027 C C . HIS B 1 244 ? -4.73 0.213 23.516 1 42.78 244 HIS B C 1
ATOM 4029 O O . HIS B 1 244 ? -4.133 0.085 24.578 1 42.78 244 HIS B O 1
ATOM 4035 N N . GLY B 1 245 ? -4.984 -0.828 22.906 1 36.66 245 GLY B N 1
ATOM 4036 C CA . GLY B 1 245 ? -4.262 -1.924 23.531 1 36.66 245 GLY B CA 1
ATOM 4037 C C . GLY B 1 245 ? -2.76 -1.837 23.344 1 36.66 245 GLY B C 1
ATOM 4038 O O . GLY B 1 245 ? -2.07 -1.14 24.094 1 36.66 245 GLY B O 1
ATOM 4039 N N . ARG B 1 246 ? -2.084 -2.793 22.672 1 34.06 246 ARG B N 1
ATOM 4040 C CA . ARG B 1 246 ? -0.627 -2.861 22.656 1 34.06 246 ARG B CA 1
ATOM 4041 C C . ARG B 1 246 ? -0.041 -1.858 21.672 1 34.06 246 ARG B C 1
ATOM 4043 O O . ARG B 1 246 ? -0.376 -1.88 20.484 1 34.06 246 ARG B O 1
ATOM 4050 N N . GLN B 1 247 ? 0.292 -0.723 22.219 1 35.25 247 GLN B N 1
ATOM 4051 C CA . GLN B 1 247 ? 1.156 0.172 21.453 1 35.25 247 GLN B CA 1
ATOM 4052 C C . GLN B 1 247 ? 2.311 -0.593 20.812 1 35.25 247 GLN B C 1
ATOM 4054 O O . GLN B 1 247 ? 3.131 -1.19 21.516 1 35.25 247 GLN B O 1
ATOM 4059 N N . SER B 1 248 ? 2.135 -1.4 19.844 1 33.81 248 SER B N 1
ATOM 4060 C CA . SER B 1 248 ? 3.4 -1.93 19.359 1 33.81 248 SER B CA 1
ATOM 4061 C C . SER B 1 248 ? 4.145 -0.891 18.516 1 33.81 248 SER B C 1
ATOM 4063 O O . SER B 1 248 ? 3.623 -0.401 17.516 1 33.81 248 SER B O 1
ATOM 4065 N N . THR B 1 249 ? 4.828 -0.066 19.188 1 35.66 249 THR B N 1
ATOM 4066 C CA . THR B 1 249 ? 5.805 0.753 18.484 1 35.66 249 THR B CA 1
ATOM 4067 C C . THR B 1 249 ? 6.879 -0.119 17.844 1 35.66 249 THR B C 1
ATOM 4069 O O . THR B 1 249 ? 7.496 -0.949 18.5 1 35.66 249 THR B O 1
ATOM 4072 N N . SER B 1 250 ? 6.711 -0.62 16.766 1 35.12 250 SER B N 1
ATOM 4073 C CA . SER B 1 250 ? 7.953 -1.158 16.219 1 35.12 250 SER B CA 1
ATOM 4074 C C . SER B 1 250 ? 8.953 -0.045 15.914 1 35.12 250 SER B C 1
ATOM 4076 O O . SER B 1 250 ? 8.711 0.784 15.031 1 35.12 250 SER B O 1
ATOM 4078 N N . PRO B 1 251 ? 9.688 0.318 16.891 1 34.41 251 PRO B N 1
ATOM 4079 C CA . PRO B 1 251 ? 10.742 1.294 16.609 1 34.41 251 PRO B CA 1
ATOM 4080 C C . PRO B 1 251 ? 11.672 0.847 15.477 1 34.41 251 PRO B C 1
ATOM 4082 O O . PRO B 1 251 ? 12.016 -0.334 15.383 1 34.41 251 PRO B O 1
ATOM 4085 N N . TYR B 1 252 ? 11.617 1.406 14.383 1 35 252 TYR B N 1
ATOM 4086 C CA . TYR B 1 252 ? 12.711 1.214 13.438 1 35 252 TYR B CA 1
ATOM 4087 C C . TYR B 1 252 ? 14.047 1.634 14.047 1 35 252 TYR B C 1
ATOM 4089 O O . TYR B 1 252 ? 14.234 2.803 14.383 1 35 252 TYR B O 1
ATOM 4097 N N . ARG B 1 253 ? 14.609 0.818 14.781 1 31.22 253 ARG B N 1
ATOM 4098 C CA . ARG B 1 253 ? 16 1.164 15.055 1 31.22 253 ARG B CA 1
ATOM 4099 C C . ARG B 1 253 ? 16.781 1.328 13.758 1 31.22 253 ARG B C 1
ATOM 4101 O O . ARG B 1 253 ? 16.953 0.372 13 1 31.22 253 ARG B O 1
ATOM 4108 N N . LEU B 1 254 ? 16.766 2.461 13.234 1 30.55 254 LEU B N 1
ATOM 4109 C CA . LEU B 1 254 ? 17.781 2.703 12.227 1 30.55 254 LEU B CA 1
ATOM 4110 C C . LEU B 1 254 ? 19.141 2.176 12.68 1 30.55 254 LEU B C 1
ATOM 4112 O O . LEU B 1 254 ? 19.641 2.578 13.734 1 30.55 254 LEU B O 1
ATOM 4116 N N . SER B 1 255 ? 19.375 0.99 12.461 1 26.48 255 SER B N 1
ATOM 4117 C CA . SER B 1 255 ? 20.766 0.622 12.734 1 26.48 255 SER B CA 1
ATOM 4118 C C . SER B 1 255 ? 21.734 1.67 12.203 1 26.48 255 SER B C 1
ATOM 4120 O O . SER B 1 255 ? 21.719 1.986 11.008 1 26.48 255 SER B O 1
ATOM 4122 N N . ARG B 1 256 ? 22 2.668 12.938 1 27.89 256 ARG B N 1
ATOM 4123 C CA . ARG B 1 256 ? 23.234 3.41 12.633 1 27.89 256 ARG B CA 1
ATOM 4124 C C . ARG B 1 256 ? 24.344 2.471 12.188 1 27.89 256 ARG B C 1
ATOM 4126 O O . ARG B 1 256 ? 24.812 1.636 12.969 1 27.89 256 ARG B O 1
ATOM 4133 N N . SER B 1 257 ? 24.281 1.939 10.984 1 26.67 257 SER B N 1
ATOM 4134 C CA . SER B 1 257 ? 25.562 1.423 10.5 1 26.67 257 SER B CA 1
ATOM 4135 C C . SER B 1 257 ? 26.703 2.391 10.805 1 26.67 257 SER B C 1
ATOM 4137 O O . SER B 1 257 ? 26.719 3.518 10.305 1 26.67 257 SER B O 1
ATOM 4139 N N . THR B 1 258 ? 27.078 2.512 11.992 1 26.12 258 THR B N 1
ATOM 4140 C CA . THR B 1 258 ? 28.375 3.107 12.297 1 26.12 258 THR B CA 1
ATOM 4141 C C . THR B 1 258 ? 29.438 2.637 11.305 1 26.12 258 THR B C 1
ATOM 4143 O O . THR B 1 258 ? 29.781 1.453 11.266 1 26.12 258 THR B O 1
ATOM 4146 N N . PHE B 1 259 ? 29.312 3.014 10.055 1 26.41 259 PHE B N 1
ATOM 4147 C CA . PHE B 1 259 ? 30.594 2.975 9.328 1 26.41 259 PHE B CA 1
ATOM 4148 C C . PHE B 1 259 ? 31.719 3.48 10.203 1 26.41 259 PHE B C 1
ATOM 4150 O O . PHE B 1 259 ? 31.781 4.664 10.547 1 26.41 259 PHE B O 1
ATOM 4157 N N . GLY B 1 260 ? 32.031 2.68 11.195 1 24.45 260 GLY B N 1
ATOM 4158 C CA . GLY B 1 260 ? 33.219 2.885 11.992 1 24.45 260 GLY B CA 1
ATOM 4159 C C . GLY B 1 260 ? 34.406 3.385 11.18 1 24.45 260 GLY B C 1
ATOM 4160 O O . GLY B 1 260 ? 34.844 2.727 10.234 1 24.45 260 GLY B O 1
ATOM 4161 N N . HIS B 1 261 ? 34.281 4.652 10.688 1 24.58 261 HIS B N 1
ATOM 4162 C CA . HIS B 1 261 ? 35.531 5.266 10.289 1 24.58 261 HIS B CA 1
ATOM 4163 C C . HIS B 1 261 ? 36.688 4.844 11.211 1 24.58 261 HIS B C 1
ATOM 4165 O O . HIS B 1 261 ? 36.75 5.27 12.367 1 24.58 261 HIS B O 1
ATOM 4171 N N . ASN B 1 262 ? 36.844 3.529 11.258 1 25.89 262 ASN B N 1
ATOM 4172 C CA . ASN B 1 262 ? 38.094 3.1 11.867 1 25.89 262 ASN B CA 1
ATOM 4173 C C . ASN B 1 262 ? 39.281 3.898 11.336 1 25.89 262 ASN B C 1
ATOM 4175 O O . ASN B 1 262 ? 39.781 3.625 10.242 1 25.89 262 ASN B O 1
ATOM 4179 N N . GLY B 1 263 ? 39.094 5.191 11.234 1 23.39 263 GLY B N 1
ATOM 4180 C CA . GLY B 1 263 ? 40.344 5.91 11.023 1 23.39 263 GLY B CA 1
ATOM 4181 C C . GLY B 1 263 ? 41.469 5.379 11.867 1 23.39 263 GLY B C 1
ATOM 4182 O O . GLY B 1 263 ? 41.25 4.828 12.945 1 23.39 263 GLY B O 1
ATOM 4183 N N . PRO B 1 264 ? 42.562 4.945 11.188 1 24.16 264 PRO B N 1
ATOM 4184 C CA . PRO B 1 264 ? 43.656 4.336 11.93 1 24.16 264 PRO B CA 1
ATOM 4185 C C . PRO B 1 264 ? 43.938 5.055 13.25 1 24.16 264 PRO B C 1
ATOM 4187 O O . PRO B 1 264 ? 43.844 6.281 13.32 1 24.16 264 PRO B O 1
ATOM 4190 N N . LYS B 1 265 ? 43.219 4.633 14.234 1 27.06 265 LYS B N 1
ATOM 4191 C CA . LYS B 1 265 ? 43.656 5.234 15.5 1 27.06 265 LYS B CA 1
ATOM 4192 C C . LYS B 1 265 ? 45.156 5.504 15.516 1 27.06 265 LYS B C 1
ATOM 4194 O O . LYS B 1 265 ? 45.938 4.625 15.18 1 27.06 265 LYS B O 1
ATOM 4199 N N . PRO B 1 266 ? 45.531 6.797 15.359 1 24.22 266 PRO B N 1
ATOM 4200 C CA . PRO B 1 266 ? 47 7.012 15.352 1 24.22 266 PRO B CA 1
ATOM 4201 C C . PRO B 1 266 ? 47.719 6.172 16.391 1 24.22 266 PRO B C 1
ATOM 4203 O O . PRO B 1 266 ? 47.125 5.777 17.406 1 24.22 266 PRO B O 1
ATOM 4206 N N . GLY B 1 267 ? 48.656 5.262 15.961 1 21.86 267 GLY B N 1
ATOM 4207 C CA . GLY B 1 267 ? 49.531 4.391 16.719 1 21.86 267 GLY B CA 1
ATOM 4208 C C . GLY B 1 267 ? 50.062 5.031 17.984 1 21.86 267 GLY B C 1
ATOM 4209 O O . GLY B 1 267 ? 50.406 6.215 18 1 21.86 267 GLY B O 1
ATOM 4210 N N . HIS B 1 268 ? 49.312 4.84 19.125 1 25.22 268 HIS B N 1
ATOM 4211 C CA . HIS B 1 268 ? 49.812 5.258 20.438 1 25.22 268 HIS B CA 1
ATOM 4212 C C . HIS B 1 268 ? 51.344 5.176 20.5 1 25.22 268 HIS B C 1
ATOM 4214 O O . HIS B 1 268 ? 51.906 4.105 20.312 1 25.22 268 HIS B O 1
ATOM 4220 N N . GLU B 1 269 ? 51.969 6.23 19.953 1 21.84 269 GLU B N 1
ATOM 4221 C CA . GLU B 1 269 ? 53.406 6.379 20.078 1 21.84 269 GLU B CA 1
ATOM 4222 C C . GLU B 1 269 ? 53.906 6 21.469 1 21.84 269 GLU B C 1
ATOM 4224 O O . GLU B 1 269 ? 53.344 6.457 22.469 1 21.84 269 GLU B O 1
ATOM 4229 N N . ASP B 1 270 ? 54.375 4.773 21.562 1 22.41 270 ASP B N 1
ATOM 4230 C CA . ASP B 1 270 ? 55.156 4.223 22.656 1 22.41 270 ASP B CA 1
ATOM 4231 C C . ASP B 1 270 ? 56.156 5.246 23.188 1 22.41 270 ASP B C 1
ATOM 4233 O O . ASP B 1 270 ? 57.062 5.652 22.469 1 22.41 270 ASP B O 1
ATOM 4237 N N . ARG B 1 271 ? 55.531 6.348 23.812 1 24.36 271 ARG B N 1
ATOM 4238 C CA . ARG B 1 271 ? 56.469 7.301 24.391 1 24.36 271 ARG B CA 1
ATOM 4239 C C . ARG B 1 271 ? 57.656 6.578 25.016 1 24.36 271 ARG B C 1
ATOM 4241 O O . ARG B 1 271 ? 57.469 5.719 25.891 1 24.36 271 ARG B O 1
ATOM 4248 N N . PRO B 1 272 ? 58.688 6.508 24.125 1 20.75 272 PRO B N 1
ATOM 4249 C CA . PRO B 1 272 ? 59.938 5.91 24.594 1 20.75 272 PRO B CA 1
ATOM 4250 C C . PRO B 1 272 ? 60.375 6.453 25.953 1 20.75 272 PRO B C 1
ATOM 4252 O O . PRO B 1 272 ? 60.125 7.621 26.266 1 20.75 272 PRO B O 1
ATOM 4255 N N . GLU B 1 273 ? 60.375 5.602 26.984 1 20.23 273 GLU B N 1
ATOM 4256 C CA . GLU B 1 273 ? 60.812 5.789 28.359 1 20.23 273 GLU B CA 1
ATOM 4257 C C . GLU B 1 273 ? 62.062 6.652 28.438 1 20.23 273 GLU B C 1
ATOM 4259 O O . GLU B 1 273 ? 62.125 7.566 29.266 1 20.23 273 GLU B O 1
ATOM 4264 N N . GLY B 1 274 ? 63.156 6.152 27.906 1 19.48 274 GLY B N 1
ATOM 4265 C CA . GLY B 1 274 ? 64.25 6.156 28.859 1 19.48 274 GLY B CA 1
ATOM 4266 C C . GLY B 1 274 ? 65.062 7.445 28.844 1 19.48 274 GLY B C 1
ATOM 4267 O O . GLY B 1 274 ? 66.125 7.508 29.391 1 19.48 274 GLY B O 1
ATOM 4268 N N . LEU B 1 275 ? 64.5 8.508 28.156 1 20.66 275 LEU B N 1
ATOM 4269 C CA . LEU B 1 275 ? 65.75 9.234 27.844 1 20.66 275 LEU B CA 1
ATOM 4270 C C . LEU B 1 275 ? 66.438 9.641 29.125 1 20.66 275 LEU B C 1
ATOM 4272 O O . LEU B 1 275 ? 65.812 10.07 30.094 1 20.66 275 LEU B O 1
ATOM 4276 N N . PRO B 1 276 ? 67.75 9.352 29.094 1 19.31 276 PRO B N 1
ATOM 4277 C CA . PRO B 1 276 ? 68.812 9.484 30.156 1 19.31 276 PRO B CA 1
ATOM 4278 C C . PRO B 1 276 ? 68.938 10.922 30.641 1 19.31 276 PRO B C 1
ATOM 4280 O O . PRO B 1 276 ? 68.562 11.859 29.953 1 19.31 276 PRO B O 1
ATOM 4283 N N . ARG B 1 277 ? 69.5 11.023 31.828 1 20.36 277 ARG B N 1
ATOM 4284 C CA . ARG B 1 277 ? 69.938 11.984 32.844 1 20.36 277 ARG B CA 1
ATOM 4285 C C . ARG B 1 277 ? 70.875 12.992 32.281 1 20.36 277 ARG B C 1
ATOM 4287 O O . ARG B 1 277 ? 72.062 12.648 31.969 1 20.36 277 ARG B O 1
ATOM 4294 N N . THR B 1 278 ? 70.375 13.727 31.156 1 17.38 278 THR B N 1
ATOM 4295 C CA . THR B 1 278 ? 71.438 14.5 30.547 1 17.38 278 THR B CA 1
ATOM 4296 C C . THR B 1 278 ? 72.125 15.414 31.562 1 17.38 278 THR B C 1
ATOM 4298 O O . THR B 1 278 ? 71.438 16.219 32.219 1 17.38 278 THR B O 1
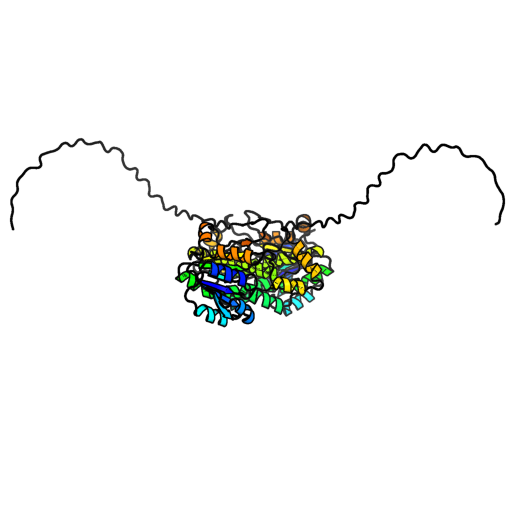ATOM 4301 N N . PRO B 1 279 ? 73.25 15.109 31.828 1 17.45 279 PRO B N 1
ATOM 4302 C CA . PRO B 1 279 ? 74.188 15.742 32.812 1 17.45 279 PRO B CA 1
ATOM 4303 C C . PRO B 1 279 ? 74.312 17.25 32.594 1 17.45 279 PRO B C 1
ATOM 4305 O O . PRO B 1 279 ? 74.188 18.031 33.531 1 17.45 279 PRO B O 1
ATOM 4308 N N . LYS B 1 280 ? 75.25 17.484 31.656 1 16.84 280 LYS B N 1
ATOM 4309 C CA . LYS B 1 280 ? 76.5 18.203 32.031 1 16.84 280 LYS B CA 1
ATOM 4310 C C . LYS B 1 280 ? 76.312 19.703 31.891 1 16.84 280 LYS B C 1
ATOM 4312 O O . LYS B 1 280 ? 75.562 20.172 31.016 1 16.84 280 LYS B O 1
ATOM 4317 N N . SER B 1 281 ? 76.812 20.531 32.719 1 18.31 281 SER B N 1
ATOM 4318 C CA . SER B 1 281 ? 76.938 21.875 33.25 1 18.31 281 SER B CA 1
ATOM 4319 C C . SER B 1 281 ? 77.562 22.812 32.219 1 18.31 281 SER B C 1
ATOM 4321 O O . SER B 1 281 ? 77.938 23.938 32.562 1 18.31 281 SER B O 1
ATOM 4323 N N . LEU B 1 282 ? 77.188 22.625 30.828 1 16.53 282 LEU B N 1
ATOM 4324 C CA . LEU B 1 282 ? 78.25 23.375 30.203 1 16.53 282 LEU B CA 1
ATOM 4325 C C . LEU B 1 282 ? 78.25 24.844 30.609 1 16.53 282 LEU B C 1
ATOM 4327 O O . LEU B 1 282 ? 77.125 25.375 30.859 1 16.53 282 LEU B O 1
ATOM 4331 N N . THR B 1 283 ? 79.375 25.484 30.297 1 17.23 283 THR B N 1
ATOM 4332 C CA . THR B 1 283 ? 80.312 26.562 30.625 1 17.23 283 THR B CA 1
ATOM 4333 C C . THR B 1 283 ? 79.812 27.906 30.125 1 17.23 283 THR B C 1
ATOM 4335 O O . THR B 1 283 ? 78.938 27.953 29.25 1 17.23 283 THR B O 1
ATOM 4338 N N . SER B 1 284 ? 80.625 28.953 30.25 1 17.88 284 SER B N 1
ATOM 4339 C CA . SER B 1 284 ? 80.875 30.328 30.672 1 17.88 284 SER B CA 1
ATOM 4340 C C . SER B 1 284 ? 80.625 31.312 29.547 1 17.88 284 SER B C 1
ATOM 4342 O O . SER B 1 284 ? 80.25 32.469 29.781 1 17.88 284 SER B O 1
ATOM 4344 N N . LEU B 1 285 ? 81 30.922 28.219 1 17.36 285 LEU B N 1
ATOM 4345 C CA . LEU B 1 285 ? 81.938 32 27.844 1 17.36 285 LEU B CA 1
ATOM 4346 C C . LEU B 1 285 ? 81.125 33.25 27.453 1 17.36 285 LEU B C 1
ATOM 4348 O O . LEU B 1 285 ? 79.938 33.156 27.125 1 17.36 285 LEU B O 1
ATOM 4352 N N . SER B 1 286 ? 81.75 34.062 26.562 1 17.23 286 SER B N 1
ATOM 4353 C CA . SER B 1 286 ? 82.312 35.406 26.5 1 17.23 286 SER B CA 1
ATOM 4354 C C . SER B 1 286 ? 81.438 36.344 25.703 1 17.23 286 SER B C 1
ATOM 4356 O O . SER B 1 286 ? 81.188 37.5 26.109 1 17.23 286 SER B O 1
ATOM 4358 N N . PRO B 1 287 ? 81.312 36.094 24.312 1 17.78 287 PRO B N 1
ATOM 4359 C CA . PRO B 1 287 ? 81.875 37.25 23.656 1 17.78 287 PRO B CA 1
ATOM 4360 C C . PRO B 1 287 ? 80.938 38.469 23.578 1 17.78 287 PRO B C 1
ATOM 4362 O O . PRO B 1 287 ? 79.75 38.344 23.875 1 17.78 287 PRO B O 1
ATOM 4365 N N . ASN B 1 288 ? 81.062 39.062 22.344 1 18.42 288 ASN B N 1
ATOM 4366 C CA . ASN B 1 288 ? 81.438 40.375 21.828 1 18.42 288 ASN B CA 1
ATOM 4367 C C . ASN B 1 288 ? 80.188 41.25 21.578 1 18.42 288 ASN B C 1
ATOM 4369 O O . ASN B 1 288 ? 79.125 40.75 21.438 1 18.42 288 ASN B O 1
ATOM 4373 N N . SER B 1 289 ? 80.5 42.375 21.078 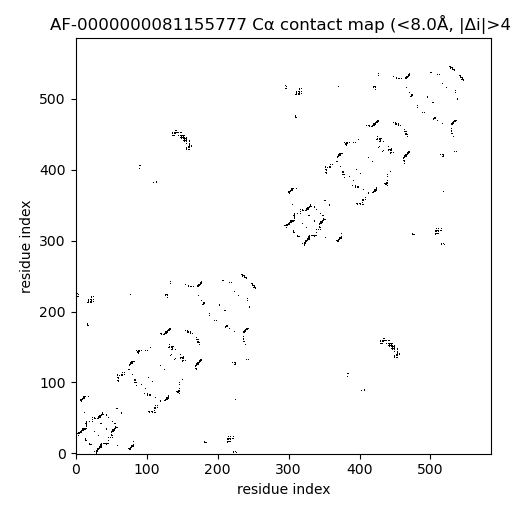1 19 289 SER B N 1
ATOM 4374 C CA . SER B 1 289 ? 80.375 43.812 21.094 1 19 289 SER B CA 1
ATOM 4375 C C . SER B 1 289 ? 79.125 44.25 20.281 1 19 289 SER B C 1
ATOM 4377 O O . SER B 1 289 ? 78.312 45.062 20.719 1 19 289 SER B O 1
ATOM 4379 N N . ASN B 1 290 ? 79.25 44 18.984 1 18.02 290 ASN B N 1
ATOM 4380 C CA . ASN B 1 290 ? 79.312 45.281 18.281 1 18.02 290 ASN B CA 1
ATOM 4381 C C . ASN B 1 290 ? 77.938 45.781 17.938 1 18.02 290 ASN B C 1
ATOM 4383 O O . ASN B 1 290 ? 77.625 46.938 18.203 1 18.02 290 ASN B O 1
ATOM 4387 N N . MET B 1 291 ? 77.5 45.25 16.781 1 18.11 291 MET B N 1
ATOM 4388 C CA . MET B 1 291 ? 77.188 46.344 15.859 1 18.11 291 MET B CA 1
ATOM 4389 C C . MET B 1 291 ? 75.875 47.031 16.172 1 18.11 291 MET B C 1
ATOM 4391 O O . MET B 1 291 ? 75 46.438 16.828 1 18.11 291 MET B O 1
ATOM 4395 N N . LYS B 1 292 ? 75.438 47.531 14.953 1 18.39 292 LYS B N 1
ATOM 4396 C CA . LYS B 1 292 ? 74.938 48.812 14.445 1 18.39 292 LYS B CA 1
ATOM 4397 C C . LYS B 1 292 ? 73.438 48.969 14.672 1 18.39 292 LYS B C 1
ATOM 4399 O O . LYS B 1 292 ? 72.688 48.031 14.562 1 18.39 292 LYS B O 1
ATOM 4404 N N . ARG B 1 293 ? 73.062 50.156 14.82 1 20.75 293 ARG B N 1
ATOM 4405 C CA . ARG B 1 293 ? 71.938 51.094 15.047 1 20.75 293 ARG B CA 1
ATOM 4406 C C . ARG B 1 293 ? 70.875 50.938 13.992 1 20.75 293 ARG B C 1
ATOM 4408 O O . ARG B 1 293 ? 71.188 50.875 12.797 1 20.75 293 ARG B O 1
#